Protein AF-0000000079074834 (afdb_homodimer)

Organism: NCBI:txid47770

pLDDT: mean 84.2, std 14.68, range [27.8, 98.69]

InterPro domains:
  IPR010106 Recombination-promoting nuclease RpnA [TIGR01784] (16-275)

Foldseek 3Di:
DPPPPPPQLLVVDDCLHLVLVLLLCQDVVLVQVLCCQVPVVVVFDAKHKDAQDWFDPDPPGDTDGFGMWMATPVGEIETEERDEDDDPCVVVVLVVVQVRSQCVVPDPPPRDLVPTHAYEYEYEYQADNPPPLAQKDKDFAADPVDRVDGDPNNYIYMYGHLRHDDDDGDQVVVQVSCVVVVHDGPCPPSNVSSVVSSVVVCPDPVVVVVSVVVVVVVVVVVVVVVVVVVVVVVLVVLLVQLVVCVVVVDDLVVSLVVCCVVCVVPDPSVRSSVSNVVD/DPPPPPPQLLVVDDCLHLVLVLLLCQDVVLVQVLCCQVPVVVVFDAKHKDAQDWFDPDPPGDTDGFGMWMATPVGEIETEERDEDDDPCVVVVLVVVQVRSQCVVPDPPPRDLVPTHAYEYEYEYQADNPPPLAQKDKDFAADPVDRVDGDPNNYIYMYGHLRHDDDDGDQVVVQVSCVVVVHDGPCPPSNVSSVVSSVVVCPDPVVVVVSVVVVVVVVVVVVVVVVVVVVVVVLVVLLVQLVVCVVVVDDLVRSLVVCCVVCVVPDPSVRSSVSNVVD

Nearest PDB structures (foldseek):
  6wxx-assembly2_C  TM=4.244E-01  e=1.683E-01  Treponema succinifaciens DSM 2489
  6xl1-assembly1_B  TM=3.945E-01  e=1.311E-01  Treponema succinifaciens DSM 2489
  4qlb-assembly2_B  TM=3.550E-01  e=8.615E+00  Caenorhabditis elegans
  4qlb-assembly1_A  TM=3.009E-01  e=7.603E+00  Caenorhabditis elegans
  6wxx-assembly2_C  TM=4.245E-01  e=1.689E-01  Treponema succinifaciens DSM 2489

Solvent-accessible surface area (backbone atoms only — not comparable to full-atom values): 30524 Å² total; per-residue (Å²): 135,77,82,71,80,72,76,58,55,63,75,68,52,44,71,83,32,67,67,52,35,46,60,47,54,61,37,55,64,56,42,36,52,50,47,35,52,77,42,54,90,68,68,65,67,60,64,48,70,42,62,66,39,75,45,57,85,43,90,66,31,38,72,42,71,38,49,29,41,33,37,37,82,84,56,33,35,38,36,46,36,84,44,74,70,91,57,99,39,47,50,37,41,50,51,48,51,42,48,52,62,41,41,85,55,42,48,34,67,88,52,54,57,76,69,56,47,36,34,38,31,35,37,43,24,76,42,61,92,78,73,77,42,42,34,51,38,44,25,30,40,24,18,73,80,42,76,87,43,62,63,75,52,57,54,40,42,31,40,37,16,50,66,28,80,37,84,86,75,46,66,64,51,51,33,44,28,26,48,74,71,72,42,86,58,83,60,46,75,64,47,42,52,48,51,50,45,49,54,57,45,60,71,35,67,68,41,51,51,50,43,51,51,49,46,46,48,49,49,48,48,47,47,47,46,46,48,48,45,48,48,49,50,47,52,52,50,48,50,53,51,50,53,55,40,48,74,71,66,49,50,71,69,55,51,47,51,54,45,42,72,77,37,42,90,82,38,52,71,68,52,51,49,47,50,64,67,72,94,136,78,83,70,80,70,75,56,55,60,76,68,51,43,71,83,32,67,66,52,34,46,61,46,55,61,37,56,67,55,42,43,53,50,47,36,51,77,43,54,90,68,67,68,61,66,63,48,69,42,63,64,38,75,47,57,84,44,92,66,31,39,73,41,70,39,49,28,40,33,36,35,83,85,57,34,34,37,35,46,36,83,43,75,72,91,56,98,40,49,51,36,43,51,51,50,50,42,48,52,62,41,41,84,56,45,47,35,67,88,52,53,56,77,70,57,49,35,34,36,32,36,36,44,23,78,43,63,92,80,73,75,42,41,34,50,38,44,25,31,41,23,17,72,80,43,76,85,43,61,62,74,54,56,54,39,43,32,42,37,15,50,64,29,80,37,82,87,76,44,68,64,50,50,34,44,28,26,48,74,71,71,42,87,57,83,62,46,74,65,47,42,52,49,52,50,46,49,56,58,47,61,70,34,69,67,42,50,51,50,43,51,49,47,46,48,48,48,48,48,47,47,47,47,46,48,48,48,45,48,48,49,50,48,50,52,49,50,49,53,52,50,55,54,41,49,73,71,67,50,52,72,68,56,51,49,53,54,45,43,71,76,38,41,89,79,40,51,71,67,53,49,51,46,49,65,68,71,95

Structure (mmCIF, N/CA/C/O backbone):
data_AF-0000000079074834-model_v1
#
loop_
_entity.id
_entity.type
_entity.pdbx_description
1 polymer 'Rpn family recombination-promoting nuclease/putative transposase'
#
loop_
_atom_site.group_PDB
_atom_site.id
_atom_site.type_symbol
_atom_site.label_atom_id
_atom_site.label_alt_id
_atom_site.label_comp_id
_atom_site.label_asym_id
_atom_site.label_entity_id
_atom_site.label_seq_id
_atom_site.pdbx_PDB_ins_code
_atom_site.Cartn_x
_atom_site.Cartn_y
_atom_site.Cartn_z
_atom_site.occupancy
_atom_site.B_iso_or_equiv
_atom_site.auth_seq_id
_atom_site.auth_comp_id
_atom_site.auth_asym_id
_atom_site.auth_atom_id
_atom_site.pdbx_PDB_model_num
ATOM 1 N N . MET A 1 1 ? 8.016 -54.125 -23.109 1 27.95 1 MET A N 1
ATOM 2 C CA . MET A 1 1 ? 7.34 -52.969 -23.672 1 27.95 1 MET A CA 1
ATOM 3 C C . MET A 1 1 ? 6.551 -52.219 -22.609 1 27.95 1 MET A C 1
ATOM 5 O O . MET A 1 1 ? 5.418 -52.594 -22.297 1 27.95 1 MET A O 1
ATOM 9 N N . SER A 1 2 ? 7.133 -51.844 -21.438 1 30.8 2 SER A N 1
ATOM 10 C CA . SER A 1 2 ? 6.676 -51.312 -20.141 1 30.8 2 SER A CA 1
ATOM 11 C C . SER A 1 2 ? 5.766 -50.125 -20.312 1 30.8 2 SER A C 1
ATOM 13 O O . SER A 1 2 ? 6.039 -49.25 -21.141 1 30.8 2 SER A O 1
ATOM 15 N N . LYS A 1 3 ? 4.422 -50.281 -20.25 1 36.88 3 LYS A N 1
ATOM 16 C CA . LYS A 1 3 ? 3.363 -49.281 -20.312 1 36.88 3 LYS A CA 1
ATOM 17 C C . LYS A 1 3 ? 3.793 -48 -19.625 1 36.88 3 LYS A C 1
ATOM 19 O O . LYS A 1 3 ? 3.887 -47.938 -18.391 1 36.88 3 LYS A O 1
ATOM 24 N N . GLU A 1 4 ? 4.727 -47.219 -20.109 1 35.56 4 GLU A N 1
ATOM 25 C CA . GLU A 1 4 ? 5.117 -45.875 -19.688 1 35.56 4 GLU A CA 1
ATOM 26 C C . GLU A 1 4 ? 3.896 -45.031 -19.328 1 35.56 4 GLU A C 1
ATOM 28 O O . GLU A 1 4 ? 2.941 -44.938 -20.109 1 35.56 4 GLU A O 1
ATOM 33 N N . LYS A 1 5 ? 3.428 -44.969 -18.109 1 40.28 5 LYS A N 1
ATOM 34 C CA . LYS A 1 5 ? 2.391 -44.125 -17.516 1 40.28 5 LYS A CA 1
ATOM 35 C C . LYS A 1 5 ? 2.311 -42.781 -18.203 1 40.28 5 LYS A C 1
ATOM 37 O O . LYS A 1 5 ? 3.188 -41.938 -18.016 1 40.28 5 LYS A O 1
ATOM 42 N N . GLU A 1 6 ? 1.896 -42.594 -19.453 1 40.19 6 GLU A N 1
ATOM 43 C CA . GLU A 1 6 ? 1.516 -41.344 -20.125 1 40.19 6 GLU A CA 1
ATOM 44 C C . GLU A 1 6 ? 0.847 -40.375 -19.172 1 40.19 6 GLU A C 1
ATOM 46 O O . GLU A 1 6 ? -0.148 -40.719 -18.531 1 40.19 6 GLU A O 1
ATOM 51 N N . LEU A 1 7 ? 1.511 -39.594 -18.406 1 42.72 7 LEU A N 1
ATOM 52 C CA . LEU A 1 7 ? 0.982 -38.531 -17.578 1 42.72 7 LEU A CA 1
ATOM 53 C C . LEU A 1 7 ? -0.24 -37.875 -18.219 1 42.72 7 LEU A C 1
ATOM 55 O O . LEU A 1 7 ? -0.142 -37.312 -19.312 1 42.72 7 LEU A O 1
ATOM 59 N N . ASN A 1 8 ? -1.459 -38.438 -18.109 1 49.22 8 ASN A N 1
ATOM 60 C CA . ASN A 1 8 ? -2.717 -37.875 -18.562 1 49.22 8 ASN A CA 1
ATOM 61 C C . ASN A 1 8 ? -2.805 -36.375 -18.234 1 49.22 8 ASN A C 1
ATOM 63 O O . ASN A 1 8 ? -3.016 -36 -17.078 1 49.22 8 ASN A O 1
ATOM 67 N N . VAL A 1 9 ? -2.154 -35.469 -19.062 1 51.47 9 VAL A N 1
ATOM 68 C CA . VAL A 1 9 ? -2.16 -34 -19 1 51.47 9 VAL A CA 1
ATOM 69 C C . VAL A 1 9 ? -3.529 -33.5 -18.547 1 51.47 9 VAL A C 1
ATOM 71 O O . VAL A 1 9 ? -3.625 -32.562 -17.766 1 51.47 9 VAL A O 1
ATOM 74 N N . SER A 1 10 ? -4.539 -34.219 -19.062 1 51.31 10 SER A N 1
ATOM 75 C CA . SER A 1 10 ? -5.891 -33.781 -18.734 1 51.31 10 SER A CA 1
ATOM 76 C C . SER A 1 10 ? -6.148 -33.875 -17.234 1 51.31 10 SER A C 1
ATOM 78 O O . SER A 1 10 ? -6.809 -33.031 -16.641 1 51.31 10 SER A O 1
ATOM 80 N N . GLU A 1 11 ? -5.664 -34.969 -16.734 1 54.09 11 GLU A N 1
ATOM 81 C CA . GLU A 1 11 ? -5.844 -35.188 -15.297 1 54.09 11 GLU A CA 1
ATOM 82 C C . GLU A 1 11 ? -4.98 -34.188 -14.5 1 54.09 11 GLU A C 1
ATOM 84 O O . GLU A 1 11 ? -5.324 -33.844 -13.375 1 54.09 11 GLU A O 1
ATOM 89 N N . ALA A 1 12 ? -3.943 -33.75 -15.172 1 57.88 12 ALA A N 1
ATOM 90 C CA . ALA A 1 12 ? -3.008 -32.875 -14.477 1 57.88 12 ALA A CA 1
ATOM 91 C C . ALA A 1 12 ? -3.51 -31.438 -14.469 1 57.88 12 ALA A C 1
ATOM 93 O O . ALA A 1 12 ? -3.197 -30.672 -13.555 1 57.88 12 ALA A O 1
ATOM 94 N N . LEU A 1 13 ? -4.402 -31.312 -15.375 1 71.69 13 LEU A N 1
ATOM 95 C CA . LEU A 1 13 ? -4.926 -29.953 -15.445 1 71.69 13 LEU A CA 1
ATOM 96 C C . LEU A 1 13 ? -6.168 -29.797 -14.57 1 71.69 13 LEU A C 1
ATOM 98 O O . LEU A 1 13 ? -7.168 -30.5 -14.781 1 71.69 13 LEU A O 1
ATOM 102 N N . GLY A 1 14 ? -6.039 -29.188 -13.477 1 85.75 14 GLY A N 1
ATOM 103 C CA . GLY A 1 14 ? -7.109 -28.969 -12.516 1 85.75 14 GLY A CA 1
ATOM 104 C C . GLY A 1 14 ? -7.41 -27.5 -12.289 1 85.75 14 GLY A C 1
ATOM 105 O O . GLY A 1 14 ? -7.391 -26.703 -13.227 1 85.75 14 GLY A O 1
ATOM 106 N N . PHE A 1 15 ? -7.824 -27.234 -11.117 1 91.62 15 PHE A N 1
ATOM 107 C CA . PHE A 1 15 ? -8.266 -25.906 -10.711 1 91.62 15 PHE A CA 1
ATOM 108 C C . PHE A 1 15 ? -7.16 -24.875 -10.93 1 91.62 15 PHE A C 1
ATOM 110 O O . PHE A 1 15 ? -7.441 -23.688 -11.164 1 91.62 15 PHE A O 1
ATOM 117 N N . THR A 1 16 ? -5.891 -25.312 -10.938 1 90 16 THR A N 1
ATOM 118 C CA . THR A 1 16 ? -4.758 -24.391 -11.008 1 90 16 THR A CA 1
ATOM 119 C C . THR A 1 16 ? -4.461 -24 -12.461 1 90 16 THR A C 1
ATOM 121 O O . THR A 1 16 ? -3.639 -23.125 -12.719 1 90 16 THR A O 1
ATOM 124 N N . ASP A 1 17 ? -5.051 -24.75 -13.383 1 86.25 17 ASP A N 1
ATOM 125 C CA . ASP A 1 17 ? -4.93 -24.375 -14.789 1 86.25 17 ASP A CA 1
ATOM 126 C C . ASP A 1 17 ? -5.578 -23.016 -15.055 1 86.25 17 ASP A C 1
ATOM 128 O O . ASP A 1 17 ? -6.672 -22.734 -14.562 1 86.25 17 ASP A O 1
ATOM 132 N N . ASP A 1 18 ? -4.949 -22.234 -15.789 1 83.62 18 ASP A N 1
ATOM 133 C CA . ASP A 1 18 ? -5.371 -20.859 -16.016 1 83.62 18 ASP A CA 1
ATOM 134 C C . ASP A 1 18 ? -6.77 -20.797 -16.641 1 83.62 18 ASP A C 1
ATOM 136 O O . ASP A 1 18 ? -7.629 -20.047 -16.172 1 83.62 18 ASP A O 1
ATOM 140 N N . LEU A 1 19 ? -6.922 -21.562 -17.672 1 85.69 19 LEU A N 1
ATOM 141 C CA . LEU A 1 19 ? -8.211 -21.547 -18.359 1 85.69 19 LEU A CA 1
ATOM 142 C C . LEU A 1 19 ? -9.312 -22.094 -17.453 1 85.69 19 LEU A C 1
ATOM 144 O O . LEU A 1 19 ? -10.406 -21.516 -17.391 1 85.69 19 LEU A O 1
ATOM 148 N N . MET A 1 20 ? -9.055 -23.219 -16.859 1 91.25 20 MET A N 1
ATOM 149 C CA . MET A 1 20 ? -10.023 -23.797 -15.922 1 91.25 20 MET A CA 1
ATOM 150 C C . MET A 1 20 ? -10.391 -22.797 -14.828 1 91.25 20 MET A C 1
ATOM 152 O O . MET A 1 20 ? -11.57 -22.578 -14.539 1 91.25 20 MET A O 1
ATOM 156 N N . PHE A 1 21 ? -9.375 -22.172 -14.242 1 93.62 21 PHE A N 1
ATOM 157 C CA . PHE A 1 21 ? -9.586 -21.203 -13.18 1 93.62 21 PHE A CA 1
ATOM 158 C C . PHE A 1 21 ? -10.484 -20.062 -13.656 1 93.62 21 PHE A C 1
ATOM 160 O O . PHE A 1 21 ? -11.414 -19.656 -12.953 1 93.62 21 PHE A O 1
ATOM 167 N N . GLN A 1 22 ? -10.211 -19.578 -14.773 1 88.88 22 GLN A N 1
ATOM 168 C CA . GLN A 1 22 ? -10.992 -18.484 -15.352 1 88.88 22 GLN A CA 1
ATOM 169 C C . GLN A 1 22 ? -12.461 -18.875 -15.492 1 88.88 22 GLN A C 1
ATOM 171 O O . GLN A 1 22 ? -13.352 -18.109 -15.133 1 88.88 22 GLN A O 1
ATOM 176 N N . ILE A 1 23 ? -12.664 -20.047 -16.047 1 91.44 23 ILE A N 1
ATOM 177 C CA . ILE A 1 23 ? -14.023 -20.5 -16.312 1 91.44 23 ILE A CA 1
ATOM 178 C C . ILE A 1 23 ? -14.781 -20.672 -15 1 91.44 23 ILE A C 1
ATOM 180 O O . ILE A 1 23 ? -15.93 -20.25 -14.875 1 91.44 23 ILE A O 1
ATOM 184 N N . VAL A 1 24 ? -14.148 -21.219 -14.055 1 95.88 24 VAL A N 1
ATOM 185 C CA . VAL A 1 24 ? -14.758 -21.469 -12.758 1 95.88 24 VAL A CA 1
ATOM 186 C C . VAL A 1 24 ? -15.102 -20.141 -12.078 1 95.88 24 VAL A C 1
ATOM 188 O O . VAL A 1 24 ? -16.203 -19.953 -11.562 1 95.88 24 VAL A O 1
ATOM 191 N N . MET A 1 25 ? -14.18 -19.172 -12.172 1 96.31 25 MET A N 1
ATOM 192 C CA . MET A 1 25 ? -14.32 -17.922 -11.438 1 96.31 25 MET A CA 1
ATOM 193 C C . MET A 1 25 ? -15.242 -16.953 -12.172 1 96.31 25 MET A C 1
ATOM 195 O O . MET A 1 25 ? -15.547 -15.875 -11.664 1 96.31 25 MET A O 1
ATOM 199 N N . ARG A 1 26 ? -15.68 -17.344 -13.289 1 93.56 26 ARG A N 1
ATOM 200 C CA . ARG A 1 26 ? -16.688 -16.547 -13.984 1 93.56 26 ARG A CA 1
ATOM 201 C C . ARG A 1 26 ? -18.047 -16.641 -13.281 1 93.56 26 ARG A C 1
ATOM 203 O O . ARG A 1 26 ? -18.891 -15.781 -13.445 1 93.56 26 ARG A O 1
ATOM 210 N N . ASP A 1 27 ? -18.219 -17.719 -12.586 1 95.5 27 ASP A N 1
ATOM 211 C CA . ASP A 1 27 ? -19.453 -17.906 -11.82 1 95.5 27 ASP A CA 1
ATOM 212 C C . ASP A 1 27 ? -19.5 -16.969 -10.609 1 95.5 27 ASP A C 1
ATOM 214 O O . ASP A 1 27 ? -18.75 -17.172 -9.648 1 95.5 27 ASP A O 1
ATOM 218 N N . PRO A 1 28 ? -20.438 -16.016 -10.617 1 96.56 28 PRO A N 1
ATOM 219 C CA . PRO A 1 28 ? -20.469 -15.047 -9.523 1 96.56 28 PRO A CA 1
ATOM 220 C C . PRO A 1 28 ? -20.766 -15.695 -8.172 1 96.56 28 PRO A C 1
ATOM 222 O O . PRO A 1 28 ? -20.297 -15.219 -7.137 1 96.56 28 PRO A O 1
ATOM 225 N N . GLU A 1 29 ? -21.5 -16.734 -8.234 1 96.94 29 GLU A N 1
ATOM 226 C CA . GLU A 1 29 ? -21.812 -17.391 -6.973 1 96.94 29 GLU A CA 1
ATOM 227 C C . GLU A 1 29 ? -20.578 -18.062 -6.379 1 96.94 29 GLU A C 1
ATOM 229 O O . GLU A 1 29 ? -20.359 -18.016 -5.164 1 96.94 29 GLU A O 1
ATOM 234 N N . ILE A 1 30 ? -19.75 -18.688 -7.195 1 97.56 30 ILE A N 1
ATOM 235 C CA . ILE A 1 30 ? -18.5 -19.266 -6.734 1 97.56 30 ILE A CA 1
ATOM 236 C C . ILE A 1 30 ? -17.594 -18.172 -6.172 1 97.56 30 ILE A C 1
ATOM 238 O O . ILE A 1 30 ? -17.031 -18.328 -5.086 1 97.56 30 ILE A O 1
ATOM 242 N N . CYS A 1 31 ? -17.516 -17.047 -6.867 1 97.75 31 CYS A N 1
ATOM 243 C CA . CYS A 1 31 ? -16.688 -15.938 -6.426 1 97.75 31 CYS A CA 1
ATOM 244 C C . CYS A 1 31 ? -17.156 -15.398 -5.082 1 97.75 31 CYS A C 1
ATOM 246 O O . CYS A 1 31 ? -16.344 -15.164 -4.184 1 97.75 31 CYS A O 1
ATOM 248 N N . ARG A 1 32 ? -18.438 -15.211 -5.012 1 97.94 32 ARG A N 1
ATOM 249 C CA . ARG A 1 32 ? -19 -14.688 -3.781 1 97.94 32 ARG A CA 1
ATOM 250 C C . ARG A 1 32 ? -18.719 -15.617 -2.604 1 97.94 32 ARG A C 1
ATOM 252 O O . ARG A 1 32 ? -18.312 -15.156 -1.535 1 97.94 32 ARG A O 1
ATOM 259 N N . MET A 1 33 ? -18.984 -16.922 -2.797 1 97.44 33 MET A N 1
ATOM 260 C CA . MET A 1 33 ? -18.719 -17.891 -1.74 1 97.44 33 MET A CA 1
ATOM 261 C C . MET A 1 33 ? -17.25 -17.906 -1.348 1 97.44 33 MET A C 1
ATOM 263 O O . MET A 1 33 ? -16.922 -17.906 -0.16 1 97.44 33 MET A O 1
ATOM 267 N N . PHE A 1 34 ? -16.391 -17.875 -2.344 1 98.44 34 PHE A N 1
ATOM 268 C CA . PHE A 1 34 ? -14.945 -17.859 -2.105 1 98.44 34 PHE A CA 1
ATOM 269 C C . PHE A 1 34 ? -14.547 -16.641 -1.3 1 98.44 34 PHE A C 1
ATOM 271 O O . PHE A 1 34 ? -13.859 -16.75 -0.282 1 98.44 34 PHE A O 1
ATOM 278 N N . LEU A 1 35 ? -14.961 -15.445 -1.706 1 98.5 35 LEU A N 1
ATOM 279 C CA . LEU A 1 35 ? -14.617 -14.195 -1.044 1 98.5 35 LEU A CA 1
ATOM 280 C C . LEU A 1 35 ? -15.102 -14.188 0.402 1 98.5 35 LEU A C 1
ATOM 282 O O . LEU A 1 35 ? -14.406 -13.711 1.296 1 98.5 35 LEU A O 1
ATOM 286 N N . ASN A 1 36 ? -16.297 -14.742 0.636 1 97.94 36 ASN A N 1
ATOM 287 C CA . ASN A 1 36 ? -16.844 -14.766 1.988 1 97.94 36 ASN A CA 1
ATOM 288 C C . ASN A 1 36 ? -16.078 -15.742 2.885 1 97.94 36 ASN A C 1
ATOM 290 O O . ASN A 1 36 ? -16.094 -15.609 4.109 1 97.94 36 ASN A O 1
ATOM 294 N N . GLU A 1 37 ? -15.43 -16.766 2.289 1 97.88 37 GLU A N 1
ATOM 295 C CA . GLU A 1 37 ? -14.547 -17.625 3.066 1 97.88 37 GLU A CA 1
ATOM 296 C C . GLU A 1 37 ? -13.25 -16.906 3.434 1 97.88 37 GLU A C 1
ATOM 298 O O . GLU A 1 37 ? -12.719 -17.109 4.531 1 97.88 37 GLU A O 1
ATOM 303 N N . VAL A 1 38 ? -12.742 -16.094 2.529 1 98.25 38 VAL A N 1
ATOM 304 C CA . VAL A 1 38 ? -11.461 -15.422 2.705 1 98.25 38 VAL A CA 1
ATOM 305 C C . VAL A 1 38 ? -11.641 -14.203 3.604 1 98.25 38 VAL A C 1
ATOM 307 O O . VAL A 1 38 ? -10.789 -13.922 4.457 1 98.25 38 VAL A O 1
ATOM 310 N N . LEU A 1 39 ? -12.742 -13.484 3.383 1 97.88 39 LEU A N 1
ATOM 311 C CA . LEU A 1 39 ? -13.023 -12.242 4.094 1 97.88 39 LEU A CA 1
ATOM 312 C C . LEU A 1 39 ? -14.422 -12.266 4.695 1 97.88 39 LEU A C 1
ATOM 314 O O . LEU A 1 39 ? -15.281 -11.461 4.328 1 97.88 39 LEU A O 1
ATOM 318 N N . PRO A 1 40 ? -14.648 -13.07 5.676 1 96.62 40 PRO A N 1
ATOM 319 C CA . PRO A 1 40 ? -15.992 -13.266 6.223 1 96.62 40 PRO A CA 1
ATOM 320 C C . PRO A 1 40 ? -16.547 -12 6.875 1 96.62 40 PRO A C 1
ATOM 322 O O . PRO A 1 40 ? -17.766 -11.805 6.902 1 96.62 40 PRO A O 1
ATOM 325 N N . HIS A 1 41 ? -15.734 -11.125 7.395 1 94.56 41 HIS A N 1
ATOM 326 C CA . HIS A 1 41 ? -16.172 -9.945 8.141 1 94.56 41 HIS A CA 1
ATOM 327 C C . HIS A 1 41 ? -16.797 -8.906 7.211 1 94.56 41 HIS A C 1
ATOM 329 O O . HIS A 1 41 ? -17.469 -7.984 7.672 1 94.56 41 HIS A O 1
ATOM 335 N N . LEU A 1 42 ? -16.609 -9.039 5.91 1 95 42 LEU A N 1
ATOM 336 C CA . LEU A 1 42 ? -17.094 -8.023 4.977 1 95 42 LEU A CA 1
ATOM 337 C C . LEU A 1 42 ? -18.531 -8.312 4.562 1 95 42 LEU A C 1
ATOM 339 O O . LEU A 1 42 ? -19.203 -7.445 4 1 95 42 LEU A O 1
ATOM 343 N N . ASP A 1 43 ? -19.016 -9.484 4.805 1 94.88 43 ASP A N 1
ATOM 344 C CA . ASP A 1 43 ? -20.391 -9.867 4.461 1 94.88 43 ASP A CA 1
ATOM 345 C C . ASP A 1 43 ? -20.703 -9.5 3.014 1 94.88 43 ASP A C 1
ATOM 347 O O . ASP A 1 43 ? -21.672 -8.773 2.752 1 94.88 43 ASP A O 1
ATOM 351 N N . ILE A 1 44 ? -19.953 -10.094 2.09 1 96.19 44 ILE A N 1
ATOM 352 C CA . ILE A 1 44 ? -20.031 -9.758 0.671 1 96.19 44 ILE A CA 1
ATOM 353 C C . ILE A 1 44 ? -21.281 -10.367 0.055 1 96.19 44 ILE A C 1
ATOM 355 O O . ILE A 1 44 ? -21.5 -11.578 0.156 1 96.19 44 ILE A O 1
ATOM 359 N N . GLN A 1 45 ? -22.062 -9.641 -0.6 1 92.69 45 GLN A N 1
ATOM 360 C CA . GLN A 1 45 ? -23.312 -10.117 -1.19 1 92.69 45 GLN A CA 1
ATOM 361 C C . GLN A 1 45 ? -23.281 -10 -2.711 1 92.69 45 GLN A C 1
ATOM 363 O O . GLN A 1 45 ? -22.453 -10.633 -3.373 1 92.69 45 GLN A O 1
ATOM 368 N N . ASP A 1 46 ? -23.922 -8.914 -3.281 1 93.06 46 ASP A N 1
ATOM 369 C CA . ASP A 1 46 ? -24.031 -8.711 -4.723 1 93.06 46 ASP A CA 1
ATOM 370 C C . ASP A 1 46 ? -22.688 -8.273 -5.32 1 93.06 46 ASP A C 1
ATOM 372 O O . ASP A 1 46 ? -22.062 -7.336 -4.832 1 93.06 46 ASP A O 1
ATOM 376 N N . ILE A 1 47 ? -22.281 -9.156 -6.332 1 96.75 47 ILE A N 1
ATOM 377 C CA . ILE A 1 47 ? -20.984 -8.836 -6.926 1 96.75 47 ILE A CA 1
ATOM 378 C C . ILE A 1 47 ? -21.094 -8.867 -8.453 1 96.75 47 ILE A C 1
ATOM 380 O O . ILE A 1 47 ? -22.016 -9.484 -9 1 96.75 47 ILE A O 1
ATOM 384 N N . THR A 1 48 ? -20.281 -8.133 -9.117 1 95.75 48 THR A N 1
ATOM 385 C CA . THR A 1 48 ? -20 -8.266 -10.547 1 95.75 48 THR A CA 1
ATOM 386 C C . THR A 1 48 ? -18.594 -8.82 -10.766 1 95.75 48 THR A C 1
ATOM 388 O O . THR A 1 48 ? -17.656 -8.453 -10.055 1 95.75 48 THR A O 1
ATOM 391 N N . VAL A 1 49 ? -18.5 -9.719 -11.773 1 95.75 49 VAL A N 1
ATOM 392 C CA . VAL A 1 49 ? -17.25 -10.414 -11.992 1 95.75 49 VAL A CA 1
ATOM 393 C C . VAL A 1 49 ? -16.781 -10.188 -13.43 1 95.75 49 VAL A C 1
ATOM 395 O O . VAL A 1 49 ? -17.562 -10.32 -14.375 1 95.75 49 VAL A O 1
ATOM 398 N N . ARG A 1 50 ? -15.57 -9.805 -13.531 1 91.31 50 ARG A N 1
ATOM 399 C CA . ARG A 1 50 ? -14.898 -9.719 -14.82 1 91.31 50 ARG A CA 1
ATOM 400 C C . ARG A 1 50 ? -13.602 -10.516 -14.812 1 91.31 50 ARG A C 1
ATOM 402 O O . ARG A 1 50 ? -12.797 -10.391 -13.883 1 91.31 50 ARG A O 1
ATOM 409 N N . THR A 1 51 ? -13.383 -11.352 -15.805 1 86.69 51 THR A N 1
ATOM 410 C CA . THR A 1 51 ? -12.156 -12.141 -15.883 1 86.69 51 THR A CA 1
ATOM 411 C C . THR A 1 51 ? -11.227 -11.594 -16.969 1 86.69 51 THR A C 1
ATOM 413 O O . THR A 1 51 ? -11.68 -10.922 -17.891 1 86.69 51 THR A O 1
ATOM 416 N N . GLN A 1 52 ? -9.961 -11.828 -16.75 1 82.69 52 GLN A N 1
ATOM 417 C CA . GLN A 1 52 ? -8.922 -11.398 -17.672 1 82.69 52 GLN A CA 1
ATOM 418 C C . GLN A 1 52 ? -9.055 -9.914 -18.016 1 82.69 52 GLN A C 1
ATOM 420 O O . GLN A 1 52 ? -9.07 -9.539 -19.188 1 82.69 52 GLN A O 1
ATOM 425 N N . GLU A 1 53 ? -9.219 -9.211 -16.984 1 79.69 53 GLU A N 1
ATOM 426 C CA . GLU A 1 53 ? -9.43 -7.773 -17.156 1 79.69 53 GLU A CA 1
ATOM 427 C C . GLU A 1 53 ? -8.102 -7.043 -17.359 1 79.69 53 GLU A C 1
ATOM 429 O O . GLU A 1 53 ? -7.176 -7.203 -16.562 1 79.69 53 GLU A O 1
ATOM 434 N N . ARG A 1 54 ? -8.117 -6.309 -18.391 1 75 54 ARG A N 1
ATOM 435 C CA . ARG A 1 54 ? -6.949 -5.473 -18.656 1 75 54 ARG A CA 1
ATOM 436 C C . ARG A 1 54 ? -7.062 -4.125 -17.969 1 75 54 ARG A C 1
ATOM 438 O O . ARG A 1 54 ? -8.047 -3.404 -18.156 1 75 54 ARG A O 1
ATOM 445 N N . ILE A 1 55 ? -6.047 -3.811 -17.172 1 76 55 ILE A N 1
ATOM 446 C CA . ILE A 1 55 ? -6.082 -2.543 -16.438 1 76 55 ILE A CA 1
ATOM 447 C C . ILE A 1 55 ? -4.77 -1.792 -16.656 1 76 55 ILE A C 1
ATOM 449 O O . ILE A 1 55 ? -3.695 -2.395 -16.641 1 76 55 ILE A O 1
ATOM 453 N N . ALA A 1 56 ? -4.895 -0.534 -16.953 1 69.81 56 ALA A N 1
ATOM 454 C CA . ALA A 1 56 ? -3.766 0.379 -17.109 1 69.81 56 ALA A CA 1
ATOM 455 C C . ALA A 1 56 ? -4.148 1.8 -16.703 1 69.81 56 ALA A C 1
ATOM 457 O O . ALA A 1 56 ? -5.32 2.18 -16.781 1 69.81 56 ALA A O 1
ATOM 458 N N . PHE A 1 57 ? -3.115 2.494 -16.219 1 67.31 57 PHE A N 1
ATOM 459 C CA . PHE A 1 57 ? -3.4 3.879 -15.859 1 67.31 57 PHE A CA 1
ATOM 460 C C . PHE A 1 57 ? -3.52 4.746 -17.109 1 67.31 57 PHE A C 1
ATOM 462 O O . PHE A 1 57 ? -4.395 5.609 -17.188 1 67.31 57 PHE A O 1
ATOM 469 N N . ASN A 1 58 ? -2.57 4.52 -17.922 1 66.88 58 ASN A N 1
ATOM 470 C CA . ASN A 1 58 ? -2.574 5.223 -19.203 1 66.88 58 ASN A CA 1
ATOM 471 C C . ASN A 1 58 ? -2.02 4.348 -20.328 1 66.88 58 ASN A C 1
ATOM 473 O O . ASN A 1 58 ? -1.673 3.188 -20.109 1 66.88 58 ASN A O 1
ATOM 477 N N . GLN A 1 59 ? -2.125 4.816 -21.406 1 66.5 59 GLN A N 1
ATOM 478 C CA . GLN A 1 59 ? -1.77 4.066 -22.609 1 66.5 59 GLN A CA 1
ATOM 479 C C . GLN A 1 59 ? -0.303 3.646 -22.594 1 66.5 59 GLN A C 1
ATOM 481 O O . GLN A 1 59 ? 0.067 2.627 -23.172 1 66.5 59 GLN A O 1
ATOM 486 N N . GLU A 1 60 ? 0.482 4.445 -21.875 1 66.56 60 GLU A N 1
ATOM 487 C CA . GLU A 1 60 ? 1.918 4.18 -21.891 1 66.56 60 GLU A CA 1
ATOM 488 C C . GLU A 1 60 ? 2.307 3.215 -20.766 1 66.56 60 GLU A C 1
ATOM 490 O O . GLU A 1 60 ? 3.412 2.67 -20.766 1 66.56 60 GLU A O 1
ATOM 495 N N . ASP A 1 61 ? 1.328 2.924 -20.016 1 71.12 61 ASP A N 1
ATOM 496 C CA . ASP A 1 61 ? 1.609 2.131 -18.828 1 71.12 61 ASP A CA 1
ATOM 497 C C . ASP A 1 61 ? 1.551 0.636 -19.125 1 71.12 61 ASP A C 1
ATOM 499 O O . ASP A 1 61 ? 0.853 0.215 -20.062 1 71.12 61 ASP A O 1
ATOM 503 N N . LYS A 1 62 ? 2.248 -0.074 -18.344 1 71.06 62 LYS A N 1
ATOM 504 C CA . LYS A 1 62 ? 2.15 -1.53 -18.391 1 71.06 62 LYS A CA 1
ATOM 505 C C . LYS A 1 62 ? 0.718 -1.995 -18.141 1 71.06 62 LYS A C 1
ATOM 507 O O . LYS A 1 62 ? 0.076 -1.562 -17.188 1 71.06 62 LYS A O 1
ATOM 512 N N . VAL A 1 63 ? 0.303 -2.758 -19.141 1 70.38 63 VAL A N 1
ATOM 513 C CA . VAL A 1 63 ? -1.026 -3.346 -19 1 70.38 63 VAL A CA 1
ATOM 514 C C . VAL A 1 63 ? -0.953 -4.59 -18.125 1 70.38 63 VAL A C 1
ATOM 516 O O . VAL A 1 63 ? -0.096 -5.453 -18.328 1 70.38 63 VAL A O 1
ATOM 519 N N . SER A 1 64 ? -1.709 -4.543 -17.062 1 77.06 64 SER A N 1
ATOM 520 C CA . SER A 1 64 ? -1.84 -5.73 -16.219 1 77.06 64 SER A CA 1
ATOM 521 C C . SER A 1 64 ? -3.129 -6.488 -16.531 1 77.06 64 SER A C 1
ATOM 523 O O . SER A 1 64 ? -4.18 -5.875 -16.734 1 77.06 64 SER A O 1
ATOM 525 N N . ILE A 1 65 ? -2.977 -7.758 -16.719 1 77.88 65 ILE A N 1
ATOM 526 C CA . ILE A 1 65 ? -4.156 -8.594 -16.922 1 77.88 65 ILE A CA 1
ATOM 527 C C . ILE A 1 65 ? -4.492 -9.328 -15.633 1 77.88 65 ILE A C 1
ATOM 529 O O . ILE A 1 65 ? -3.785 -10.258 -15.234 1 77.88 65 ILE A O 1
ATOM 533 N N . LEU A 1 66 ? -5.523 -8.852 -15.055 1 85.38 66 LEU A N 1
ATOM 534 C CA . LEU A 1 66 ? -5.965 -9.469 -13.812 1 85.38 66 LEU A CA 1
ATOM 535 C C . LEU A 1 66 ? -6.777 -10.727 -14.086 1 85.38 66 LEU A C 1
ATOM 537 O O . LEU A 1 66 ? -7.609 -10.75 -15 1 85.38 66 LEU A O 1
ATOM 541 N N . ASP A 1 67 ? -6.555 -11.711 -13.328 1 88.06 67 ASP A N 1
ATOM 542 C CA . ASP A 1 67 ? -7.293 -12.953 -13.516 1 88.06 67 ASP A CA 1
ATOM 543 C C . ASP A 1 67 ? -8.789 -12.75 -13.266 1 88.06 67 ASP A C 1
ATOM 545 O O . ASP A 1 67 ? -9.617 -13.102 -14.102 1 88.06 67 ASP A O 1
ATOM 549 N N . VAL A 1 68 ? -9.086 -12.219 -12.188 1 93.31 68 VAL A N 1
ATOM 550 C CA . VAL A 1 68 ? -10.484 -12.008 -11.812 1 93.31 68 VAL A CA 1
ATOM 551 C C . VAL A 1 68 ? -10.633 -10.672 -11.094 1 93.31 68 VAL A C 1
ATOM 553 O O . VAL A 1 68 ? -9.984 -10.438 -10.07 1 93.31 68 VAL A O 1
ATOM 556 N N . LEU A 1 69 ? -11.406 -9.797 -11.578 1 93.81 69 LEU A N 1
ATOM 557 C CA . LEU A 1 69 ? -11.773 -8.531 -10.945 1 93.81 69 LEU A CA 1
ATOM 558 C C . LEU A 1 69 ? -13.227 -8.555 -10.492 1 93.81 69 LEU A C 1
ATOM 560 O O . LEU A 1 69 ? -14.125 -8.828 -11.289 1 93.81 69 LEU A O 1
ATOM 564 N N . ILE A 1 70 ? -13.43 -8.305 -9.266 1 95.81 70 ILE A N 1
ATOM 565 C CA . ILE A 1 70 ? -14.758 -8.383 -8.672 1 95.81 70 ILE A CA 1
ATOM 566 C C . ILE A 1 70 ? -15.094 -7.055 -7.996 1 95.81 70 ILE A C 1
ATOM 568 O O . ILE A 1 70 ? -14.242 -6.453 -7.336 1 95.81 70 ILE A O 1
ATOM 572 N N . THR A 1 71 ? -16.281 -6.59 -8.117 1 94.19 71 THR A N 1
ATOM 573 C CA . THR A 1 71 ? -16.812 -5.418 -7.422 1 94.19 71 THR A CA 1
ATOM 574 C C . THR A 1 71 ? -18.109 -5.762 -6.695 1 94.19 71 THR A C 1
ATOM 576 O O . THR A 1 71 ? -18.969 -6.445 -7.246 1 94.19 71 THR A O 1
ATOM 579 N N . ASP A 1 72 ? -18.172 -5.355 -5.512 1 95.31 72 ASP A N 1
ATOM 580 C CA . ASP A 1 72 ? -19.406 -5.66 -4.785 1 95.31 72 ASP A CA 1
ATOM 581 C C . ASP A 1 72 ? -20.328 -4.449 -4.734 1 95.31 72 ASP A C 1
ATOM 583 O O . ASP A 1 72 ? -20.031 -3.404 -5.316 1 95.31 72 ASP A O 1
ATOM 587 N N . SER A 1 73 ? -21.469 -4.543 -4.078 1 92.5 73 SER A N 1
ATOM 588 C CA . SER A 1 73 ? -22.516 -3.537 -4.082 1 92.5 73 SER A CA 1
ATOM 589 C C . SER A 1 73 ? -22.109 -2.295 -3.303 1 92.5 73 SER A C 1
ATOM 591 O O . SER A 1 73 ? -22.703 -1.229 -3.453 1 92.5 73 SER A O 1
ATOM 593 N N . ARG A 1 74 ? -21.078 -2.373 -2.518 1 90.88 74 ARG A N 1
ATOM 594 C CA . ARG A 1 74 ? -20.594 -1.235 -1.741 1 90.88 74 ARG A CA 1
ATOM 595 C C . ARG A 1 74 ? -19.438 -0.54 -2.449 1 90.88 74 ARG A C 1
ATOM 597 O O . ARG A 1 74 ? -18.828 0.38 -1.897 1 90.88 74 ARG A O 1
ATOM 604 N N . GLY A 1 75 ? -19.094 -1.063 -3.553 1 90.06 75 GLY A N 1
ATOM 605 C CA . GLY A 1 75 ? -18.031 -0.444 -4.344 1 90.06 75 GLY A CA 1
ATOM 606 C C . GLY A 1 75 ? -16.656 -0.991 -4.031 1 90.06 75 GLY A C 1
ATOM 607 O O . GLY A 1 75 ? -15.656 -0.549 -4.613 1 90.06 75 GLY A O 1
ATOM 608 N N . ARG A 1 76 ? -16.578 -2.002 -3.092 1 93.25 76 ARG A N 1
ATOM 609 C CA . ARG A 1 76 ? -15.297 -2.633 -2.797 1 93.25 76 ARG A CA 1
ATOM 610 C C . ARG A 1 76 ? -14.812 -3.469 -3.979 1 93.25 76 ARG A C 1
ATOM 612 O O . ARG A 1 76 ? -15.609 -4.129 -4.645 1 93.25 76 ARG A O 1
ATOM 619 N N . ARG A 1 77 ? -13.523 -3.475 -4.176 1 94 77 ARG A N 1
ATOM 620 C CA . ARG A 1 77 ? -12.938 -4.188 -5.309 1 94 77 ARG A CA 1
ATOM 621 C C . ARG A 1 77 ? -12.039 -5.324 -4.832 1 94 77 ARG A C 1
ATOM 623 O O . ARG A 1 77 ? -11.328 -5.184 -3.84 1 94 77 ARG A O 1
ATOM 630 N N . TYR A 1 78 ? -12.133 -6.445 -5.559 1 96.44 78 TYR A N 1
ATOM 631 C CA . TYR A 1 78 ? -11.336 -7.629 -5.254 1 96.44 78 TYR A CA 1
ATOM 632 C C . TYR A 1 78 ? -10.648 -8.164 -6.504 1 96.44 78 TYR A C 1
ATOM 634 O O . TYR A 1 78 ? -11.242 -8.188 -7.586 1 96.44 78 TYR A O 1
ATOM 642 N N . ASN A 1 79 ? -9.438 -8.484 -6.418 1 96.44 79 ASN A N 1
ATOM 643 C CA . ASN A 1 79 ? -8.695 -9.219 -7.438 1 96.44 79 ASN A CA 1
ATOM 644 C C . ASN A 1 79 ? -8.258 -10.594 -6.926 1 96.44 79 ASN A C 1
ATOM 646 O O . ASN A 1 79 ? -7.68 -10.695 -5.844 1 96.44 79 ASN A O 1
ATOM 650 N N . VAL A 1 80 ? -8.578 -11.609 -7.621 1 97.38 80 VAL A N 1
ATOM 651 C CA . VAL A 1 80 ? -8.156 -12.961 -7.266 1 97.38 80 VAL A CA 1
ATOM 652 C C . VAL A 1 80 ? -7.215 -13.508 -8.336 1 97.38 80 VAL A C 1
ATOM 654 O O . VAL A 1 80 ? -7.562 -13.539 -9.516 1 97.38 80 VAL A O 1
ATOM 657 N N . GLU A 1 81 ? -6.051 -13.906 -7.941 1 94.5 81 GLU A N 1
ATOM 658 C CA . GLU A 1 81 ? -5.012 -14.398 -8.844 1 94.5 81 GLU A CA 1
ATOM 659 C C . GLU A 1 81 ? -4.594 -15.82 -8.477 1 94.5 81 GLU A C 1
ATOM 661 O O . GLU A 1 81 ? -4.383 -16.125 -7.305 1 94.5 81 GLU A O 1
ATOM 666 N N . MET A 1 82 ? -4.598 -16.688 -9.414 1 93 82 MET A N 1
ATOM 667 C CA . MET A 1 82 ? -3.996 -18.016 -9.266 1 93 82 MET A CA 1
ATOM 668 C C . MET A 1 82 ? -2.561 -18.016 -9.781 1 93 82 MET A C 1
ATOM 670 O O . MET A 1 82 ? -2.318 -17.734 -10.961 1 93 82 MET A O 1
ATOM 674 N N . GLN A 1 83 ? -1.658 -18.234 -8.883 1 90.94 83 GLN A N 1
ATOM 675 C CA . GLN A 1 83 ? -0.25 -18.25 -9.258 1 90.94 83 GLN A CA 1
ATOM 676 C C . GLN A 1 83 ? 0.398 -19.578 -8.875 1 90.94 83 GLN A C 1
ATOM 678 O O . GLN A 1 83 ? 0.622 -19.859 -7.695 1 90.94 83 GLN A O 1
ATOM 683 N N . VAL A 1 84 ? 0.763 -20.297 -9.836 1 87.38 84 VAL A N 1
ATOM 684 C CA . VAL A 1 84 ? 1.271 -21.641 -9.602 1 87.38 84 VAL A CA 1
ATOM 685 C C . VAL A 1 84 ? 2.783 -21.594 -9.391 1 87.38 84 VAL A C 1
ATOM 687 O O . VAL A 1 84 ? 3.307 -22.219 -8.461 1 87.38 84 VAL A O 1
ATOM 690 N N . ALA A 1 85 ? 3.459 -20.781 -10.266 1 78.75 85 ALA A N 1
ATOM 691 C CA . ALA A 1 85 ? 4.914 -20.719 -10.172 1 78.75 85 ALA A CA 1
ATOM 692 C C . ALA A 1 85 ? 5.359 -19.578 -9.258 1 78.75 85 ALA A C 1
ATOM 694 O O . ALA A 1 85 ? 4.766 -18.5 -9.273 1 78.75 85 ALA A O 1
ATOM 695 N N . HIS A 1 86 ? 6.41 -19.891 -8.555 1 80.75 86 HIS A N 1
ATOM 696 C CA . HIS A 1 86 ? 7.023 -18.828 -7.754 1 80.75 86 HIS A CA 1
ATOM 697 C C . HIS A 1 86 ? 7.73 -17.812 -8.633 1 80.75 86 HIS A C 1
ATOM 699 O O . HIS A 1 86 ? 8.555 -18.172 -9.477 1 80.75 86 HIS A O 1
ATOM 705 N N . LYS A 1 87 ? 7.398 -16.672 -8.531 1 74.88 87 LYS A N 1
ATOM 706 C CA . LYS A 1 87 ? 8.047 -15.586 -9.281 1 74.88 87 LYS A CA 1
ATOM 707 C C . LYS A 1 87 ? 8.75 -14.617 -8.336 1 74.88 87 LYS A C 1
ATOM 709 O O . LYS A 1 87 ? 8.25 -14.312 -7.254 1 74.88 87 LYS A O 1
ATOM 714 N N . ALA A 1 88 ? 9.984 -14.141 -8.539 1 69.75 88 ALA A N 1
ATOM 715 C CA . ALA A 1 88 ? 10.852 -13.312 -7.703 1 69.75 88 ALA A CA 1
ATOM 716 C C . ALA A 1 88 ? 10.172 -12 -7.336 1 69.75 88 ALA A C 1
ATOM 718 O O . ALA A 1 88 ? 10.367 -11.477 -6.238 1 69.75 88 ALA A O 1
ATOM 719 N N . ASP A 1 89 ? 9.195 -11.484 -8.031 1 80.19 89 ASP A N 1
ATOM 720 C CA . ASP A 1 89 ? 8.664 -10.141 -7.824 1 80.19 89 ASP A CA 1
ATOM 721 C C . ASP A 1 89 ? 7.156 -10.188 -7.566 1 80.19 89 ASP A C 1
ATOM 723 O O . ASP A 1 89 ? 6.43 -9.258 -7.941 1 80.19 89 ASP A O 1
ATOM 727 N N . MET A 1 90 ? 6.824 -11.164 -6.836 1 87.88 90 MET A N 1
ATOM 728 C CA . MET A 1 90 ? 5.398 -11.344 -6.59 1 87.88 90 MET A CA 1
ATOM 729 C C . MET A 1 90 ? 4.867 -10.258 -5.652 1 87.88 90 MET A C 1
ATOM 731 O O . MET A 1 90 ? 3.756 -9.758 -5.84 1 87.88 90 MET A O 1
ATOM 735 N N . ASP A 1 91 ? 5.711 -9.875 -4.66 1 92.25 91 ASP A N 1
ATOM 736 C CA . ASP A 1 91 ? 5.297 -8.852 -3.703 1 92.25 91 ASP A CA 1
ATOM 737 C C . ASP A 1 91 ? 5.055 -7.52 -4.398 1 92.25 91 ASP A C 1
ATOM 739 O O . ASP A 1 91 ? 4.027 -6.875 -4.18 1 92.25 91 ASP A O 1
ATOM 743 N N . LYS A 1 92 ? 5.957 -7.148 -5.219 1 87.19 92 LYS A N 1
ATOM 744 C CA . LYS A 1 92 ? 5.816 -5.898 -5.961 1 87.19 92 LYS A CA 1
ATOM 745 C C . LYS A 1 92 ? 4.625 -5.953 -6.91 1 87.19 92 LYS A C 1
ATOM 747 O O . LYS A 1 92 ? 3.9 -4.965 -7.066 1 87.19 92 LYS A O 1
ATOM 752 N N . ARG A 1 93 ? 4.422 -7.129 -7.516 1 86.44 93 ARG A N 1
ATOM 753 C CA . ARG A 1 93 ? 3.289 -7.316 -8.414 1 86.44 93 ARG A CA 1
ATOM 754 C C . ARG A 1 93 ? 1.968 -7.191 -7.668 1 86.44 93 ARG A C 1
ATOM 756 O O . ARG A 1 93 ? 1.052 -6.504 -8.117 1 86.44 93 ARG A O 1
ATOM 763 N N . ALA A 1 94 ? 1.906 -7.828 -6.555 1 91.75 94 ALA A N 1
ATOM 764 C CA . ALA A 1 94 ? 0.692 -7.766 -5.746 1 91.75 94 ALA A CA 1
ATOM 765 C C . ALA A 1 94 ? 0.365 -6.328 -5.355 1 91.75 94 ALA A C 1
ATOM 767 O O . ALA A 1 94 ? -0.788 -5.902 -5.445 1 91.75 94 ALA A O 1
ATOM 768 N N . ARG A 1 95 ? 1.326 -5.621 -4.949 1 89.62 95 ARG A N 1
ATOM 769 C CA . ARG A 1 95 ? 1.136 -4.223 -4.582 1 89.62 95 ARG A CA 1
ATOM 770 C C . ARG A 1 95 ? 0.651 -3.4 -5.773 1 89.62 95 ARG A C 1
ATOM 772 O O . ARG A 1 95 ? -0.24 -2.561 -5.633 1 89.62 95 ARG A O 1
ATOM 779 N N . GLN A 1 96 ? 1.288 -3.635 -6.91 1 86.38 96 GLN A N 1
ATOM 780 C CA . GLN A 1 96 ? 0.892 -2.904 -8.109 1 86.38 96 GLN A CA 1
ATOM 781 C C . GLN A 1 96 ? -0.568 -3.176 -8.461 1 86.38 96 GLN A C 1
ATOM 783 O O . GLN A 1 96 ? -1.293 -2.268 -8.875 1 86.38 96 GLN A O 1
ATOM 788 N N . TYR A 1 97 ? -0.943 -4.418 -8.359 1 89.25 97 TYR A N 1
ATOM 789 C CA . TYR A 1 97 ? -2.338 -4.754 -8.625 1 89.25 97 TYR A CA 1
ATOM 790 C C . TYR A 1 97 ? -3.268 -4.016 -7.672 1 89.25 97 TYR A C 1
ATOM 792 O O . TYR A 1 97 ? -4.301 -3.484 -8.086 1 89.25 97 TYR A O 1
ATOM 800 N N . LEU A 1 98 ? -2.877 -4.023 -6.441 1 90.25 98 LEU A N 1
ATOM 801 C CA . LEU A 1 98 ? -3.678 -3.324 -5.441 1 90.25 98 LEU A CA 1
ATOM 802 C C . LEU A 1 98 ? -3.811 -1.846 -5.793 1 90.25 98 LEU A C 1
ATOM 804 O O . LEU A 1 98 ? -4.906 -1.286 -5.738 1 90.25 98 LEU A O 1
ATOM 808 N N . PHE A 1 99 ? -2.768 -1.307 -6.195 1 82.25 99 PHE A N 1
ATOM 809 C CA . PHE A 1 99 ? -2.742 0.109 -6.543 1 82.25 99 PHE A CA 1
ATOM 810 C C . PHE A 1 99 ? -3.621 0.384 -7.758 1 82.25 99 PHE A C 1
ATOM 812 O O . PHE A 1 99 ? -4.398 1.343 -7.766 1 82.25 99 PHE A O 1
ATOM 819 N N . LYS A 1 100 ? -3.479 -0.432 -8.75 1 79.12 100 LYS A N 1
ATOM 820 C CA . LYS A 1 100 ? -4.242 -0.242 -9.984 1 79.12 100 LYS A CA 1
ATOM 821 C C . LYS A 1 100 ? -5.738 -0.395 -9.727 1 79.12 100 LYS A C 1
ATOM 823 O O . LYS A 1 100 ? -6.551 0.302 -10.344 1 79.12 100 LYS A O 1
ATOM 828 N N . MET A 1 101 ? -6.055 -1.232 -8.859 1 82.94 101 MET A N 1
ATOM 829 C CA . MET A 1 101 ? -7.461 -1.451 -8.539 1 82.94 101 MET A CA 1
ATOM 830 C C . MET A 1 101 ? -8.047 -0.248 -7.809 1 82.94 101 MET A C 1
ATOM 832 O O . MET A 1 101 ? -9.234 0.056 -7.953 1 82.94 101 MET A O 1
ATOM 836 N N . MET A 1 102 ? -7.238 0.335 -7.027 1 74 102 MET A N 1
ATOM 837 C CA . MET A 1 102 ? -7.711 1.48 -6.254 1 74 102 MET A CA 1
ATOM 838 C C . MET A 1 102 ? -7.941 2.688 -7.16 1 74 102 MET A C 1
ATOM 840 O O . MET A 1 102 ? -8.836 3.494 -6.906 1 74 102 MET A O 1
ATOM 844 N N . GLU A 1 103 ? -7.125 2.889 -8.188 1 61.19 103 GLU A N 1
ATOM 845 C CA . GLU A 1 103 ? -7.164 4.043 -9.078 1 61.19 103 GLU A CA 1
ATOM 846 C C . GLU A 1 103 ? -8.344 3.957 -10.039 1 61.19 103 GLU A C 1
ATOM 848 O O . GLU A 1 103 ? -8.906 4.98 -10.438 1 61.19 103 GLU A O 1
ATOM 853 N N . ASP A 1 104 ? -8.523 2.775 -10.742 1 54.41 104 ASP A N 1
ATOM 854 C CA . ASP A 1 104 ? -9.656 2.721 -11.664 1 54.41 104 ASP A CA 1
ATOM 855 C C . ASP A 1 104 ? -10.906 3.326 -11.031 1 54.41 104 ASP A C 1
ATOM 857 O O . ASP A 1 104 ? -11.828 3.738 -11.734 1 54.41 104 ASP A O 1
ATOM 861 N N . GLY A 1 105 ? -10.859 3.547 -9.773 1 50.59 105 GLY A N 1
ATOM 862 C CA . GLY A 1 105 ? -11.844 4.332 -9.047 1 50.59 105 GLY A CA 1
ATOM 863 C C . GLY A 1 105 ? -11.336 5.707 -8.648 1 50.59 105 GLY A C 1
ATOM 864 O O . GLY A 1 105 ? -11.594 6.172 -7.535 1 50.59 105 GLY A O 1
ATOM 865 N N . PHE A 1 106 ? -10.336 6.203 -9.438 1 53.12 106 PHE A N 1
ATOM 866 C CA . PHE A 1 106 ? -9.562 7.387 -9.102 1 53.12 106 PHE A CA 1
ATOM 867 C C . PHE A 1 106 ? -10.469 8.539 -8.695 1 53.12 106 PHE A C 1
ATOM 869 O O . PHE A 1 106 ? -11.57 8.688 -9.242 1 53.12 106 PHE A O 1
ATOM 876 N N . LEU A 1 107 ? -9.914 8.891 -7.57 1 57.31 107 LEU A N 1
ATOM 877 C CA . LEU A 1 107 ? -10.57 10.117 -7.133 1 57.31 107 LEU A CA 1
ATOM 878 C C . LEU A 1 107 ? -10.586 11.148 -8.258 1 57.31 107 LEU A C 1
ATOM 880 O O . LEU A 1 107 ? -9.539 11.531 -8.773 1 57.31 107 LEU A O 1
ATOM 884 N N . ARG A 1 108 ? -11.75 11.164 -8.852 1 61.12 108 ARG A N 1
ATOM 885 C CA . ARG A 1 108 ? -11.93 12.242 -9.82 1 61.12 108 ARG A CA 1
ATOM 886 C C . ARG A 1 108 ? -11.68 13.602 -9.18 1 61.12 108 ARG A C 1
ATOM 888 O O . ARG A 1 108 ? -11.586 13.711 -7.953 1 61.12 108 ARG A O 1
ATOM 895 N N . ARG A 1 109 ? -11.633 14.453 -10.086 1 64.25 109 ARG A N 1
ATOM 896 C CA . ARG A 1 109 ? -11.5 15.828 -9.633 1 64.25 109 ARG A CA 1
ATOM 897 C C . ARG A 1 109 ? -12.609 16.188 -8.641 1 64.25 109 ARG A C 1
ATOM 899 O O . ARG A 1 109 ? -13.766 15.797 -8.836 1 64.25 109 ARG A O 1
ATOM 906 N N . LYS A 1 110 ? -12.242 16.594 -7.43 1 59.25 110 LYS A N 1
ATOM 907 C CA . LYS A 1 110 ? -13.172 17.125 -6.43 1 59.25 110 LYS A CA 1
ATOM 908 C C . LYS A 1 110 ? -13.523 16.062 -5.398 1 59.25 110 LYS A C 1
ATOM 910 O O . LYS A 1 110 ? -14.219 16.344 -4.418 1 59.25 110 LYS A O 1
ATOM 915 N N . GLN A 1 111 ? -13.156 14.812 -5.812 1 68.88 111 GLN A N 1
ATOM 916 C CA . GLN A 1 111 ? -13.461 13.789 -4.816 1 68.88 111 GLN A CA 1
ATOM 917 C C . GLN A 1 111 ? -12.484 13.852 -3.645 1 68.88 111 GLN A C 1
ATOM 919 O O . GLN A 1 111 ? -11.344 14.305 -3.801 1 68.88 111 GLN A O 1
ATOM 924 N N . GLU A 1 112 ? -13.055 13.414 -2.584 1 74.94 112 GLU A N 1
ATOM 925 C CA . GLU A 1 112 ? -12.25 13.406 -1.365 1 74.94 112 GLU A CA 1
ATOM 926 C C . GLU A 1 112 ? -11.633 12.039 -1.119 1 74.94 112 GLU A C 1
ATOM 928 O O . GLU A 1 112 ? -12.148 11.023 -1.585 1 74.94 112 GLU A O 1
ATOM 933 N N . TYR A 1 113 ? -10.633 12.008 -0.454 1 77.69 113 TYR A N 1
ATOM 934 C CA . TYR A 1 113 ? -9.898 10.773 -0.202 1 77.69 113 TYR A CA 1
ATOM 935 C C . TYR A 1 113 ? -10.75 9.773 0.564 1 77.69 113 TYR A C 1
ATOM 937 O O . TYR A 1 113 ? -10.539 8.562 0.472 1 77.69 113 TYR A O 1
ATOM 945 N N . GLY A 1 114 ? -11.672 10.297 1.273 1 75.31 114 GLY A N 1
ATOM 946 C CA . GLY A 1 114 ? -12.578 9.414 1.991 1 75.31 114 GLY A CA 1
ATOM 947 C C . GLY A 1 114 ? -13.43 8.562 1.073 1 75.31 114 GLY A C 1
ATOM 948 O O . GLY A 1 114 ? -14 7.555 1.503 1 75.31 114 GLY A O 1
ATOM 949 N N . GLU A 1 115 ? -13.477 8.867 -0.181 1 75.12 115 GLU A N 1
ATOM 950 C CA . GLU A 1 115 ? -14.32 8.172 -1.147 1 75.12 115 GLU A CA 1
ATOM 951 C C . GLU A 1 115 ? -13.562 7.031 -1.82 1 75.12 115 GLU A C 1
ATOM 953 O O . GLU A 1 115 ? -14.125 6.305 -2.643 1 75.12 115 GLU A O 1
ATOM 958 N N . LEU A 1 116 ? -12.359 6.867 -1.375 1 79.31 116 LEU A N 1
ATOM 959 C CA . LEU A 1 116 ? -11.586 5.762 -1.933 1 79.31 116 LEU A CA 1
ATOM 960 C C . LEU A 1 116 ? -12.211 4.418 -1.557 1 79.31 116 LEU A C 1
ATOM 962 O O . LEU A 1 116 ? -12.555 4.195 -0.394 1 79.31 116 LEU A O 1
ATOM 966 N N . HIS A 1 117 ? -12.32 3.596 -2.543 1 83.69 117 HIS A N 1
ATOM 967 C CA . HIS A 1 117 ? -12.922 2.287 -2.318 1 83.69 117 HIS A CA 1
ATOM 968 C C . HIS A 1 117 ? -11.93 1.329 -1.663 1 83.69 117 HIS A C 1
ATOM 970 O O . HIS A 1 117 ? -10.719 1.452 -1.858 1 83.69 117 HIS A O 1
ATOM 976 N N . ALA A 1 118 ? -12.57 0.428 -0.913 1 90.56 118 ALA A N 1
ATOM 977 C CA . ALA A 1 118 ? -11.766 -0.653 -0.354 1 90.56 118 ALA A CA 1
ATOM 978 C C . ALA A 1 118 ? -11.273 -1.594 -1.451 1 90.56 118 ALA A C 1
ATOM 980 O O . ALA A 1 118 ? -11.945 -1.778 -2.467 1 90.56 118 ALA A O 1
ATOM 981 N N . ALA A 1 119 ? -10.125 -2.066 -1.314 1 93.38 119 ALA A N 1
ATOM 982 C CA . ALA A 1 119 ? -9.531 -2.934 -2.328 1 93.38 119 ALA A CA 1
ATOM 983 C C . ALA A 1 119 ? -8.781 -4.094 -1.684 1 93.38 119 ALA A C 1
ATOM 985 O O . ALA A 1 119 ? -8.086 -3.91 -0.681 1 93.38 119 ALA A O 1
ATOM 986 N N . TYR A 1 120 ? -8.922 -5.305 -2.236 1 96.88 120 TYR A N 1
ATOM 987 C CA . TYR A 1 120 ? -8.273 -6.516 -1.747 1 96.88 120 TYR A CA 1
ATOM 988 C C . TYR A 1 120 ? -7.684 -7.32 -2.896 1 96.88 120 TYR A C 1
ATOM 990 O O . TYR A 1 120 ? -8.367 -7.598 -3.887 1 96.88 120 TYR A O 1
ATOM 998 N N . VAL A 1 121 ? -6.457 -7.641 -2.822 1 97.12 121 VAL A N 1
ATOM 999 C CA . VAL A 1 121 ? -5.809 -8.523 -3.785 1 97.12 121 VAL A CA 1
ATOM 1000 C C . VAL A 1 121 ? -5.512 -9.875 -3.129 1 97.12 121 VAL A C 1
ATOM 1002 O O . VAL A 1 121 ? -4.867 -9.93 -2.08 1 97.12 121 VAL A O 1
ATOM 1005 N N . ILE A 1 122 ? -5.941 -10.891 -3.719 1 98.5 122 ILE A N 1
ATOM 1006 C CA . ILE A 1 122 ? -5.828 -12.234 -3.16 1 98.5 122 ILE A CA 1
ATOM 1007 C C . ILE A 1 122 ? -5.074 -13.141 -4.133 1 98.5 122 ILE A C 1
ATOM 1009 O O . ILE A 1 122 ? -5.496 -13.32 -5.277 1 98.5 122 ILE A O 1
ATOM 1013 N N . PHE A 1 123 ? -4.016 -13.695 -3.709 1 97.31 123 PHE A N 1
ATOM 1014 C CA . PHE A 1 123 ? -3.273 -14.695 -4.473 1 97.31 123 PHE A CA 1
ATOM 1015 C C . PHE A 1 123 ? -3.498 -16.094 -3.904 1 97.31 123 PHE A C 1
ATOM 1017 O O . PHE A 1 123 ? -3.35 -16.297 -2.699 1 97.31 123 PHE A O 1
ATOM 1024 N N . ILE A 1 124 ? -3.906 -17 -4.676 1 97.69 124 ILE A N 1
ATOM 1025 C CA . ILE A 1 124 ? -3.928 -18.406 -4.324 1 97.69 124 ILE A CA 1
ATOM 1026 C C . ILE A 1 124 ? -2.629 -19.078 -4.781 1 97.69 124 ILE A C 1
ATOM 1028 O O . ILE A 1 124 ? -2.332 -19.109 -5.98 1 97.69 124 ILE A O 1
ATOM 1032 N N . LEU A 1 125 ? -1.947 -19.625 -3.857 1 95.56 125 LEU A N 1
ATOM 1033 C CA . LEU A 1 125 ? -0.582 -20.062 -4.109 1 95.56 125 LEU A CA 1
ATOM 1034 C C . LEU A 1 125 ? -0.396 -21.516 -3.676 1 95.56 125 LEU A C 1
ATOM 1036 O O . LEU A 1 125 ? -0.47 -21.828 -2.484 1 95.56 125 LEU A O 1
ATOM 1040 N N . PRO A 1 126 ? -0.084 -22.438 -4.613 1 93.56 126 PRO A N 1
ATOM 1041 C CA . PRO A 1 126 ? 0.22 -23.828 -4.227 1 93.56 126 PRO A CA 1
ATOM 1042 C C . PRO A 1 126 ? 1.67 -24 -3.785 1 93.56 126 PRO A C 1
ATOM 1044 O O . PRO A 1 126 ? 2.297 -25.016 -4.113 1 93.56 126 PRO A O 1
ATOM 1047 N N . PHE A 1 127 ? 2.275 -22.969 -3.234 1 92.19 127 PHE A N 1
ATOM 1048 C CA . PHE A 1 127 ? 3.58 -22.938 -2.582 1 92.19 127 PHE A CA 1
ATOM 1049 C C . PHE A 1 127 ? 3.59 -21.938 -1.438 1 92.19 127 PHE A C 1
ATOM 1051 O O . PHE A 1 127 ? 2.691 -21.094 -1.336 1 92.19 127 PHE A O 1
ATOM 1058 N N . ASP A 1 128 ? 4.535 -22.094 -0.612 1 95.12 128 ASP A N 1
ATOM 1059 C CA . ASP A 1 128 ? 4.656 -21.156 0.498 1 95.12 128 ASP A CA 1
ATOM 1060 C C . ASP A 1 128 ? 5.492 -19.953 0.101 1 95.12 128 ASP A C 1
ATOM 1062 O O . ASP A 1 128 ? 6.715 -20.047 -0.029 1 95.12 128 ASP A O 1
ATOM 1066 N N . PRO A 1 129 ? 4.879 -18.797 -0.045 1 93.38 129 PRO A N 1
ATOM 1067 C CA . PRO A 1 129 ? 5.609 -17.641 -0.566 1 93.38 129 PRO A CA 1
ATOM 1068 C C . PRO A 1 129 ? 6.566 -17.031 0.458 1 93.38 129 PRO A C 1
ATOM 1070 O O . PRO A 1 129 ? 7.484 -16.297 0.092 1 93.38 129 PRO A O 1
ATOM 1073 N N . LYS A 1 130 ? 6.395 -17.375 1.774 1 95.38 130 LYS A N 1
ATOM 1074 C CA . LYS A 1 130 ? 7.188 -16.703 2.799 1 95.38 130 LYS A CA 1
ATOM 1075 C C . LYS A 1 130 ? 7.941 -17.703 3.66 1 95.38 130 LYS A C 1
ATOM 1077 O O . LYS A 1 130 ? 8.703 -17.328 4.555 1 95.38 130 LYS A O 1
ATOM 1082 N N . GLY A 1 131 ? 7.676 -18.953 3.48 1 93.62 131 GLY A N 1
ATOM 1083 C CA . GLY A 1 131 ? 8.445 -20.031 4.102 1 93.62 131 GLY A CA 1
ATOM 1084 C C . GLY A 1 131 ? 8.148 -20.188 5.582 1 93.62 131 GLY A C 1
ATOM 1085 O O . GLY A 1 131 ? 8.969 -20.719 6.328 1 93.62 131 GLY A O 1
ATOM 1086 N N . LYS A 1 132 ? 7.031 -19.688 6.047 1 96.81 132 LYS A N 1
ATOM 1087 C CA . LYS A 1 132 ? 6.715 -19.766 7.473 1 96.81 132 LYS A CA 1
ATOM 1088 C C . LYS A 1 132 ? 5.703 -20.859 7.754 1 96.81 132 LYS A C 1
ATOM 1090 O O . LYS A 1 132 ? 5.355 -21.109 8.914 1 96.81 132 LYS A O 1
ATOM 1095 N N . GLY A 1 133 ? 5.129 -21.484 6.695 1 96.94 133 GLY A N 1
ATOM 1096 C CA . GLY A 1 133 ? 4.215 -22.594 6.828 1 96.94 133 GLY A CA 1
ATOM 1097 C C . GLY A 1 133 ? 2.799 -22.188 7.172 1 96.94 133 GLY A C 1
ATOM 1098 O O . GLY A 1 133 ? 1.968 -23.016 7.535 1 96.94 133 GLY A O 1
ATOM 1099 N N . LEU A 1 134 ? 2.514 -20.875 7.133 1 98.31 134 LEU A N 1
ATOM 1100 C CA . LEU A 1 134 ? 1.182 -20.375 7.457 1 98.31 134 LEU A CA 1
ATOM 1101 C C . LEU A 1 134 ? 0.206 -20.656 6.32 1 98.31 134 LEU A C 1
ATOM 1103 O O . LEU A 1 134 ? 0.562 -20.531 5.145 1 98.31 134 LEU A O 1
ATOM 1107 N N . LYS A 1 135 ? -1.013 -20.953 6.629 1 98.56 135 LYS A N 1
ATOM 1108 C CA . LYS A 1 135 ? -2.055 -21.203 5.637 1 98.56 135 LYS A CA 1
ATOM 1109 C C . LYS A 1 135 ? -2.438 -19.922 4.906 1 98.56 135 LYS A C 1
ATOM 1111 O O . LYS A 1 135 ? -2.963 -19.969 3.791 1 98.56 135 LYS A O 1
ATOM 1116 N N . ARG A 1 136 ? -2.166 -18.891 5.57 1 98.5 136 ARG A N 1
ATOM 1117 C CA . ARG A 1 136 ? -2.561 -17.594 5.02 1 98.5 136 ARG A CA 1
ATOM 1118 C C . ARG A 1 136 ? -1.642 -16.484 5.52 1 98.5 136 ARG A C 1
ATOM 1120 O O . ARG A 1 136 ? -1.17 -16.531 6.656 1 98.5 136 ARG A O 1
ATOM 1127 N N . TYR A 1 137 ? -1.356 -15.57 4.711 1 98.25 137 TYR A N 1
ATOM 1128 C CA . TYR A 1 137 ? -0.702 -14.305 5.039 1 98.25 137 TYR A CA 1
ATOM 1129 C C . TYR A 1 137 ? -1.568 -13.125 4.629 1 98.25 137 TYR A C 1
ATOM 1131 O O . TYR A 1 137 ? -1.867 -12.938 3.447 1 98.25 137 TYR A O 1
ATOM 1139 N N . THR A 1 138 ? -2.049 -12.344 5.555 1 98.12 138 THR A N 1
ATOM 1140 C CA . THR A 1 138 ? -2.799 -11.125 5.285 1 98.12 138 THR A CA 1
ATOM 1141 C C . THR A 1 138 ? -1.943 -9.891 5.559 1 98.12 138 THR A C 1
ATOM 1143 O O . THR A 1 138 ? -1.72 -9.531 6.715 1 98.12 138 THR A O 1
ATOM 1146 N N . PHE A 1 139 ? -1.562 -9.266 4.555 1 97.88 139 PHE A N 1
ATOM 1147 C CA . PHE A 1 139 ? -0.673 -8.117 4.688 1 97.88 139 PHE A CA 1
ATOM 1148 C C . PHE A 1 139 ? -1.47 -6.816 4.734 1 97.88 139 PHE A C 1
ATOM 1150 O O . PHE A 1 139 ? -2.25 -6.527 3.822 1 97.88 139 PHE A O 1
ATOM 1157 N N . VAL A 1 140 ? -1.263 -6.07 5.75 1 97.06 140 VAL A N 1
ATOM 1158 C CA . VAL A 1 140 ? -1.807 -4.727 5.918 1 97.06 140 VAL A CA 1
ATOM 1159 C C . VAL A 1 140 ? -0.713 -3.785 6.414 1 97.06 140 VAL A C 1
ATOM 1161 O O . VAL A 1 140 ? 0.299 -4.23 6.961 1 97.06 140 VAL A O 1
ATOM 1164 N N . TYR A 1 141 ? -0.892 -2.529 6.164 1 96.62 141 TYR A N 1
ATOM 1165 C CA . TYR A 1 141 ? 0.064 -1.571 6.707 1 96.62 141 TYR A CA 1
ATOM 1166 C C . TYR A 1 141 ? 0.031 -1.572 8.234 1 96.62 141 TYR A C 1
ATOM 1168 O O . TYR A 1 141 ? -0.988 -1.232 8.836 1 96.62 141 TYR A O 1
ATOM 1176 N N . THR A 1 142 ? 1.097 -1.921 8.812 1 97.69 142 THR A N 1
ATOM 1177 C CA . THR A 1 142 ? 1.23 -2.021 10.266 1 97.69 142 THR A CA 1
ATOM 1178 C C . THR A 1 142 ? 2.471 -1.276 10.75 1 97.69 142 THR A C 1
ATOM 1180 O O . THR A 1 142 ? 3.521 -1.327 10.102 1 97.69 142 THR A O 1
ATOM 1183 N N . ALA A 1 143 ? 2.316 -0.603 11.891 1 97.5 143 ALA A N 1
ATOM 1184 C CA . ALA A 1 143 ? 3.447 0.151 12.43 1 97.5 143 ALA A CA 1
ATOM 1185 C C . ALA A 1 143 ? 4.516 -0.786 12.984 1 97.5 143 ALA A C 1
ATOM 1187 O O . ALA A 1 143 ? 4.223 -1.649 13.812 1 97.5 143 ALA A O 1
ATOM 1188 N N . LYS A 1 144 ? 5.688 -0.618 12.578 1 96.44 144 LYS A N 1
ATOM 1189 C CA . LYS A 1 144 ? 6.801 -1.421 13.07 1 96.44 144 LYS A CA 1
ATOM 1190 C C . LYS A 1 144 ? 7 -1.218 14.57 1 96.44 144 LYS A C 1
ATOM 1192 O O . LYS A 1 144 ? 7.359 -2.154 15.289 1 96.44 144 LYS A O 1
ATOM 1197 N N . GLU A 1 145 ? 6.777 -0.021 15.055 1 96.75 145 GLU A N 1
ATOM 1198 C CA . GLU A 1 145 ? 7.035 0.356 16.438 1 96.75 145 GLU A CA 1
ATOM 1199 C C . GLU A 1 145 ? 5.98 -0.227 17.375 1 96.75 145 GLU A C 1
ATOM 1201 O O . GLU A 1 145 ? 6.223 -0.379 18.578 1 96.75 145 GLU A O 1
ATOM 1206 N N . ASP A 1 146 ? 4.785 -0.533 16.875 1 96.5 146 ASP A N 1
ATOM 1207 C CA . ASP A 1 146 ? 3.666 -1.121 17.609 1 96.5 146 ASP A CA 1
ATOM 1208 C C . ASP A 1 146 ? 2.754 -1.912 16.672 1 96.5 146 ASP A C 1
ATOM 1210 O O . ASP A 1 146 ? 1.845 -1.349 16.062 1 96.5 146 ASP A O 1
ATOM 1214 N N . PRO A 1 147 ? 2.887 -3.203 16.656 1 93.88 147 PRO A N 1
ATOM 1215 C CA . PRO A 1 147 ? 2.16 -4.023 15.688 1 93.88 147 PRO A CA 1
ATOM 1216 C C . PRO A 1 147 ? 0.649 -4 15.906 1 93.88 147 PRO A C 1
ATOM 1218 O O . PRO A 1 147 ? -0.11 -4.504 15.078 1 93.88 147 PRO A O 1
ATOM 1221 N N . SER A 1 148 ? 0.194 -3.387 16.984 1 94.88 148 SER A N 1
ATOM 1222 C CA . SER A 1 148 ? -1.244 -3.268 17.203 1 94.88 148 SER A CA 1
ATOM 1223 C C . SER A 1 148 ? -1.82 -2.078 16.438 1 94.88 148 SER A C 1
ATOM 1225 O O . SER A 1 148 ? -3.039 -1.92 16.344 1 94.88 148 SER A O 1
ATOM 1227 N N . VAL A 1 149 ? -0.985 -1.252 15.875 1 96 149 VAL A N 1
ATOM 1228 C CA . VAL A 1 149 ? -1.414 -0.052 15.164 1 96 149 VAL A CA 1
ATOM 1229 C C . VAL A 1 149 ? -1.381 -0.303 13.656 1 96 149 VAL A C 1
ATOM 1231 O O . VAL A 1 149 ? -0.321 -0.582 13.086 1 96 149 VAL A O 1
ATOM 1234 N N . GLU A 1 150 ? -2.545 -0.224 13.031 1 95.94 150 GLU A N 1
ATOM 1235 C CA . GLU A 1 150 ? -2.678 -0.389 11.586 1 95.94 150 GLU A CA 1
ATOM 1236 C C . GLU A 1 150 ? -3.092 0.919 10.922 1 95.94 150 GLU A C 1
ATOM 1238 O O . GLU A 1 150 ? -3.666 1.798 11.562 1 95.94 150 GLU A O 1
ATOM 1243 N N . LEU A 1 151 ? -2.658 1.042 9.672 1 94.44 151 LEU A N 1
ATOM 1244 C CA . LEU A 1 151 ? -3.242 2.102 8.859 1 94.44 151 LEU A CA 1
ATOM 1245 C C . LEU A 1 151 ? -4.695 1.789 8.523 1 94.44 151 LEU A C 1
ATOM 1247 O O . LEU A 1 151 ? -5.035 0.644 8.211 1 94.44 151 LEU A O 1
ATOM 1251 N N . ASN A 1 152 ? -5.539 2.723 8.609 1 87.69 152 ASN A N 1
ATOM 1252 C CA . ASN A 1 152 ? -6.938 2.562 8.227 1 87.69 152 ASN A CA 1
ATOM 1253 C C . ASN A 1 152 ? -7.176 2.986 6.781 1 87.69 152 ASN A C 1
ATOM 1255 O O . ASN A 1 152 ? -7.824 4.004 6.523 1 87.69 152 ASN A O 1
ATOM 1259 N N . ASP A 1 153 ? -6.797 2.137 5.867 1 87.19 153 ASP A N 1
ATOM 1260 C CA . ASP A 1 153 ? -6.891 2.512 4.461 1 87.19 153 ASP A CA 1
ATOM 1261 C C . ASP A 1 153 ? -7.805 1.555 3.697 1 87.19 153 ASP A C 1
ATOM 1263 O O . ASP A 1 153 ? -7.898 1.624 2.471 1 87.19 153 ASP A O 1
ATOM 1267 N N . ASP A 1 154 ? -8.406 0.568 4.348 1 88.81 154 ASP A N 1
ATOM 1268 C CA . ASP A 1 154 ? -9.398 -0.351 3.805 1 88.81 154 ASP A CA 1
ATOM 1269 C C . ASP A 1 154 ? -8.812 -1.181 2.664 1 88.81 154 ASP A C 1
ATOM 1271 O O . ASP A 1 154 ? -9.453 -1.35 1.622 1 88.81 154 ASP A O 1
ATOM 1275 N N . SER A 1 155 ? -7.625 -1.631 2.838 1 92.44 155 SER A N 1
ATOM 1276 C CA . SER A 1 155 ? -6.992 -2.457 1.815 1 92.44 155 SER A CA 1
ATOM 1277 C C . SER A 1 155 ? -6.191 -3.594 2.441 1 92.44 155 SER A C 1
ATOM 1279 O O . SER A 1 155 ? -5.824 -3.527 3.615 1 92.44 155 SER A O 1
ATOM 1281 N N . ALA A 1 156 ? -5.98 -4.66 1.677 1 96.69 156 ALA A N 1
ATOM 1282 C CA . ALA A 1 156 ? -5.129 -5.762 2.119 1 96.69 156 ALA A CA 1
ATOM 1283 C C . ALA A 1 156 ? -4.609 -6.566 0.93 1 96.69 156 ALA A C 1
ATOM 1285 O O . ALA A 1 156 ? -5.254 -6.617 -0.121 1 96.69 156 ALA A O 1
ATOM 1286 N N . LEU A 1 157 ? -3.48 -7.109 1.101 1 97.75 157 LEU A N 1
ATOM 1287 C CA . LEU A 1 157 ? -2.92 -8.141 0.232 1 97.75 157 LEU A CA 1
ATOM 1288 C C . LEU A 1 157 ? -2.938 -9.5 0.921 1 97.75 157 LEU A C 1
ATOM 1290 O O . LEU A 1 157 ? -2.396 -9.648 2.02 1 97.75 157 LEU A O 1
ATOM 1294 N N . ILE A 1 158 ? -3.496 -10.453 0.295 1 98.62 158 ILE A N 1
ATOM 1295 C CA . ILE A 1 158 ? -3.701 -11.734 0.951 1 98.62 158 ILE A CA 1
ATOM 1296 C C . ILE A 1 158 ? -3.066 -12.852 0.118 1 98.62 158 ILE A C 1
ATOM 1298 O O . ILE A 1 158 ? -3.377 -13 -1.065 1 98.62 158 ILE A O 1
ATOM 1302 N N . TYR A 1 159 ? -2.223 -13.586 0.697 1 98.31 159 TYR A N 1
ATOM 1303 C CA . TYR A 1 159 ? -1.665 -14.797 0.112 1 98.31 159 TYR A CA 1
ATOM 1304 C C . TYR A 1 159 ? -2.273 -16.047 0.75 1 98.31 159 TYR A C 1
ATOM 1306 O O . TYR A 1 159 ? -2.111 -16.266 1.95 1 98.31 159 TYR A O 1
ATOM 1314 N N . LEU A 1 160 ? -2.947 -16.766 -0.011 1 98.69 160 LEU A N 1
ATOM 1315 C CA . LEU A 1 160 ? -3.465 -18.062 0.426 1 98.69 160 LEU A CA 1
ATOM 1316 C C . LEU A 1 160 ? -2.49 -19.188 0.078 1 98.69 160 LEU A C 1
ATOM 1318 O O . LEU A 1 160 ? -2.287 -19.484 -1.099 1 98.69 160 LEU A O 1
ATOM 1322 N N . ASN A 1 161 ? -1.934 -19.75 1.02 1 98.06 161 ASN A N 1
ATOM 1323 C CA . ASN A 1 161 ? -0.904 -20.781 0.9 1 98.06 161 ASN A CA 1
ATOM 1324 C C . ASN A 1 161 ? -1.482 -22.172 1.104 1 98.06 161 ASN A C 1
ATOM 1326 O O . ASN A 1 161 ? -1.67 -22.609 2.238 1 98.06 161 ASN A O 1
ATOM 1330 N N . THR A 1 162 ? -1.655 -22.891 0.017 1 97.19 162 THR A N 1
ATOM 1331 C CA . THR A 1 162 ? -2.346 -24.172 0.108 1 97.19 162 THR A CA 1
ATOM 1332 C C . THR A 1 162 ? -1.431 -25.234 0.706 1 97.19 162 THR A C 1
ATOM 1334 O O . THR A 1 162 ? -1.893 -26.312 1.1 1 97.19 162 THR A O 1
ATOM 1337 N N . LYS A 1 163 ? -0.153 -24.938 0.846 1 95.5 163 LYS A N 1
ATOM 1338 C CA . LYS A 1 163 ? 0.796 -25.859 1.473 1 95.5 163 LYS A CA 1
ATOM 1339 C C . LYS A 1 163 ? 0.9 -25.594 2.973 1 95.5 163 LYS A C 1
ATOM 1341 O O . LYS A 1 163 ? 1.54 -26.359 3.697 1 95.5 163 LYS A O 1
ATOM 1346 N N . GLY A 1 164 ? 0.29 -24.547 3.395 1 97.25 164 GLY A N 1
ATOM 1347 C CA . GLY A 1 164 ? 0.406 -24.141 4.789 1 97.25 164 GLY A CA 1
ATOM 1348 C C . GLY A 1 164 ? -0.192 -25.156 5.75 1 97.25 164 GLY A C 1
ATOM 1349 O O . GLY A 1 164 ? -1.219 -25.766 5.453 1 97.25 164 GLY A O 1
ATOM 1350 N N . THR A 1 165 ? 0.39 -25.266 6.941 1 96.69 165 THR A N 1
ATOM 1351 C CA . THR A 1 165 ? -0.084 -26.203 7.961 1 96.69 165 THR A CA 1
ATOM 1352 C C . THR A 1 165 ? -0.38 -25.469 9.266 1 96.69 165 THR A C 1
ATOM 1354 O O . THR A 1 165 ? -1 -26.016 10.172 1 96.69 165 THR A O 1
ATOM 1357 N N . LYS A 1 166 ? 0.088 -24.25 9.352 1 97.62 166 LYS A N 1
ATOM 1358 C CA . LYS A 1 166 ? -0.084 -23.453 10.57 1 97.62 166 LYS A CA 1
ATOM 1359 C C . LYS A 1 166 ? -1.156 -22.391 10.383 1 97.62 166 LYS A C 1
ATOM 1361 O O . LYS A 1 166 ? -1.313 -21.844 9.289 1 97.62 166 LYS A O 1
ATOM 1366 N N . GLY A 1 167 ? -1.875 -22.047 11.484 1 96.5 167 GLY A N 1
ATOM 1367 C CA . GLY A 1 167 ? -2.91 -21.031 11.445 1 96.5 167 GLY A CA 1
ATOM 1368 C C . GLY A 1 167 ? -4.285 -21.578 11.125 1 96.5 167 GLY A C 1
ATOM 1369 O O . GLY A 1 167 ? -4.426 -22.766 10.828 1 96.5 167 GLY A O 1
ATOM 1370 N N . GLU A 1 168 ? -5.238 -20.672 11.195 1 95.56 168 GLU A N 1
ATOM 1371 C CA . GLU A 1 168 ? -6.617 -21.109 11 1 95.56 168 GLU A CA 1
ATOM 1372 C C . GLU A 1 168 ? -7.242 -20.422 9.781 1 95.56 168 GLU A C 1
ATOM 1374 O O . GLU A 1 168 ? -6.973 -19.25 9.508 1 95.56 168 GLU A O 1
ATOM 1379 N N . ILE A 1 169 ? -7.938 -21.188 9.07 1 96.81 169 ILE A N 1
ATOM 1380 C CA . ILE A 1 169 ? -8.789 -20.703 7.992 1 96.81 169 ILE A CA 1
ATOM 1381 C C . ILE A 1 169 ? -10.156 -21.375 8.062 1 96.81 169 ILE A C 1
ATOM 1383 O O . ILE A 1 169 ? -10.328 -22.359 8.805 1 96.81 169 ILE A O 1
ATOM 1387 N N . ARG A 1 170 ? -11.078 -20.875 7.418 1 96.62 170 ARG A N 1
ATOM 1388 C CA . ARG A 1 170 ? -12.422 -21.438 7.445 1 96.62 170 ARG A CA 1
ATOM 1389 C C . ARG A 1 170 ? -12.484 -22.781 6.73 1 96.62 170 ARG A C 1
ATOM 1391 O O . ARG A 1 170 ? -11.703 -23.031 5.812 1 96.62 170 ARG A O 1
ATOM 1398 N N . PRO A 1 171 ? -13.367 -23.625 7.121 1 95.94 171 PRO A N 1
ATOM 1399 C CA . PRO A 1 171 ? -13.391 -25.016 6.652 1 95.94 171 PRO A CA 1
ATOM 1400 C C . PRO A 1 171 ? -13.547 -25.125 5.141 1 95.94 171 PRO A C 1
ATOM 1402 O O . PRO A 1 171 ? -12.906 -25.953 4.504 1 95.94 171 PRO A O 1
ATOM 1405 N N . GLU A 1 172 ? -14.414 -24.312 4.555 1 96.62 172 GLU A N 1
ATOM 1406 C CA . GLU A 1 172 ? -14.625 -24.406 3.111 1 96.62 172 GLU A CA 1
ATOM 1407 C C . GLU A 1 172 ? -13.375 -23.984 2.342 1 96.62 172 GLU A C 1
ATOM 1409 O O . GLU A 1 172 ? -13.086 -24.547 1.28 1 96.62 172 GLU A O 1
ATOM 1414 N N . LEU A 1 173 ? -12.688 -23.047 2.871 1 97.81 173 LEU A N 1
ATOM 1415 C CA . LEU A 1 173 ? -11.43 -22.641 2.258 1 97.81 173 LEU A CA 1
ATOM 1416 C C . LEU A 1 173 ? -10.383 -23.734 2.387 1 97.81 173 LEU A C 1
ATOM 1418 O O . LEU A 1 173 ? -9.625 -24 1.448 1 97.81 173 LEU A O 1
ATOM 1422 N N . ASP A 1 174 ? -10.32 -24.344 3.531 1 97.44 174 ASP A N 1
ATOM 1423 C CA . ASP A 1 174 ? -9.422 -25.469 3.738 1 97.44 174 ASP A CA 1
ATOM 1424 C C . ASP A 1 174 ? -9.719 -26.594 2.752 1 97.44 174 ASP A C 1
ATOM 1426 O O . ASP A 1 174 ? -8.805 -27.25 2.244 1 97.44 174 ASP A O 1
ATOM 1430 N N . ASP A 1 175 ? -10.977 -26.812 2.588 1 97.31 175 ASP A N 1
ATOM 1431 C CA . ASP A 1 175 ? -11.398 -27.828 1.622 1 97.31 175 ASP A CA 1
ATOM 1432 C C . ASP A 1 175 ? -10.898 -27.484 0.219 1 97.31 175 ASP A C 1
ATOM 1434 O O . ASP A 1 175 ? -10.484 -28.375 -0.53 1 97.31 175 ASP A O 1
ATOM 1438 N N . LEU A 1 176 ? -10.977 -26.266 -0.167 1 97.62 176 LEU A N 1
ATOM 1439 C CA . LEU A 1 176 ? -10.461 -25.812 -1.452 1 97.62 176 LEU A CA 1
ATOM 1440 C C . LEU A 1 176 ? -8.961 -26.078 -1.55 1 97.62 176 LEU A C 1
ATOM 1442 O O . LEU A 1 176 ? -8.461 -26.516 -2.59 1 97.62 176 LEU A O 1
ATOM 1446 N N . TYR A 1 177 ? -8.227 -25.781 -0.427 1 97.62 177 TYR A N 1
ATOM 1447 C CA . TYR A 1 177 ? -6.797 -26.078 -0.397 1 97.62 177 TYR A CA 1
ATOM 1448 C C . TYR A 1 177 ? -6.547 -27.547 -0.706 1 97.62 177 TYR A C 1
ATOM 1450 O O . TYR A 1 177 ? -5.695 -27.891 -1.534 1 97.62 177 TYR A O 1
ATOM 1458 N N . ARG A 1 178 ? -7.254 -28.359 -0.065 1 96 178 ARG A N 1
ATOM 1459 C CA . ARG A 1 178 ? -7.105 -29.797 -0.257 1 96 178 ARG A CA 1
ATOM 1460 C C . ARG A 1 178 ? -7.359 -30.188 -1.71 1 96 178 ARG A C 1
ATOM 1462 O O . ARG A 1 178 ? -6.613 -30.984 -2.285 1 96 178 ARG A O 1
ATOM 1469 N N . MET A 1 179 ? -8.391 -29.625 -2.258 1 95.69 179 MET A N 1
ATOM 1470 C CA . MET A 1 179 ? -8.703 -29.906 -3.656 1 95.69 179 MET A CA 1
ATOM 1471 C C . MET A 1 179 ? -7.539 -29.516 -4.562 1 95.69 179 MET A C 1
ATOM 1473 O O . MET A 1 179 ? -7.145 -30.281 -5.438 1 95.69 179 MET A O 1
ATOM 1477 N N . ILE A 1 180 ? -7.016 -28.359 -4.324 1 94.44 180 ILE A N 1
ATOM 1478 C CA . ILE A 1 180 ? -5.922 -27.844 -5.141 1 94.44 180 ILE A CA 1
ATOM 1479 C C . ILE A 1 180 ? -4.703 -28.75 -5.004 1 94.44 180 ILE A C 1
ATOM 1481 O O . ILE A 1 180 ? -3.992 -29 -5.98 1 94.44 180 ILE A O 1
ATOM 1485 N N . GLU A 1 181 ? -4.527 -29.281 -3.822 1 91.81 181 GLU A N 1
ATOM 1486 C CA . GLU A 1 181 ? -3.375 -30.125 -3.525 1 91.81 181 GLU A CA 1
ATOM 1487 C C . GLU A 1 181 ? -3.627 -31.578 -3.934 1 91.81 181 GLU A C 1
ATOM 1489 O O . GLU A 1 181 ? -2.785 -32.438 -3.705 1 91.81 181 GLU A O 1
ATOM 1494 N N . GLY A 1 182 ? -4.75 -31.844 -4.469 1 89.88 182 GLY A N 1
ATOM 1495 C CA . GLY A 1 182 ? -5.07 -33.188 -4.906 1 89.88 182 GLY A CA 1
ATOM 1496 C C . GLY A 1 182 ? -5.391 -34.125 -3.758 1 89.88 182 GLY A C 1
ATOM 1497 O O . GLY A 1 182 ? -5.207 -35.344 -3.873 1 89.88 182 GLY A O 1
ATOM 1498 N N . LYS A 1 183 ? -5.812 -33.594 -2.717 1 92.12 183 LYS A N 1
ATOM 1499 C CA . LYS A 1 183 ? -6.18 -34.375 -1.538 1 92.12 183 LYS A CA 1
ATOM 1500 C C . LYS A 1 183 ? -7.688 -34.562 -1.464 1 92.12 183 LYS A C 1
ATOM 1502 O O . LYS A 1 183 ? -8.453 -33.875 -2.127 1 92.12 183 LYS A O 1
ATOM 1507 N N . PRO A 1 184 ? -8.102 -35.531 -0.665 1 94.19 184 PRO A N 1
ATOM 1508 C CA . PRO A 1 184 ? -9.547 -35.719 -0.489 1 94.19 184 PRO A CA 1
ATOM 1509 C C . PRO A 1 184 ? -10.219 -34.5 0.145 1 94.19 184 PRO A C 1
ATOM 1511 O O . PRO A 1 184 ? -9.656 -33.875 1.044 1 94.19 184 PRO A O 1
ATOM 1514 N N . THR A 1 185 ? -11.375 -34.219 -0.321 1 95.19 185 THR A N 1
ATOM 1515 C CA . THR A 1 185 ? -12.125 -33.062 0.163 1 95.19 185 THR A CA 1
ATOM 1516 C C . THR A 1 185 ? -13.383 -33.5 0.903 1 95.19 185 THR A C 1
ATOM 1518 O O . THR A 1 185 ? -13.836 -34.625 0.75 1 95.19 185 THR A O 1
ATOM 1521 N N . SER A 1 186 ? -13.914 -32.656 1.743 1 92.31 186 SER A N 1
ATOM 1522 C CA . SER A 1 186 ? -15.188 -32.875 2.412 1 92.31 186 SER A CA 1
ATOM 1523 C C . SER A 1 186 ? -16.359 -32.562 1.488 1 92.31 186 SER A C 1
ATOM 1525 O O . SER A 1 186 ? -17.516 -32.906 1.801 1 92.31 186 SER A O 1
ATOM 1527 N N . ASN A 1 187 ? -16.141 -32 0.459 1 91.38 187 ASN A N 1
ATOM 1528 C CA . ASN A 1 187 ? -17.141 -31.625 -0.544 1 91.38 187 ASN A CA 1
ATOM 1529 C C . ASN A 1 187 ? -18.188 -30.703 0.041 1 91.38 187 ASN A C 1
ATOM 1531 O O . ASN A 1 187 ? -19.391 -30.953 -0.091 1 91.38 187 ASN A O 1
ATOM 1535 N N . GLY A 1 188 ? -17.719 -29.719 0.672 1 92.75 188 GLY A N 1
ATOM 1536 C CA . GLY A 1 188 ? -18.625 -28.656 1.091 1 92.75 188 GLY A CA 1
ATOM 1537 C C . GLY A 1 188 ? -19.266 -27.938 -0.073 1 92.75 188 GLY A C 1
ATOM 1538 O O . GLY A 1 188 ? -19.047 -28.281 -1.233 1 92.75 188 GLY A O 1
ATOM 1539 N N . LYS A 1 189 ? -20.094 -26.922 0.193 1 95.69 189 LYS A N 1
ATOM 1540 C CA . LYS A 1 189 ? -20.891 -26.234 -0.817 1 95.69 189 LYS A CA 1
ATOM 1541 C C . LYS A 1 189 ? -20.016 -25.594 -1.877 1 95.69 189 LYS A C 1
ATOM 1543 O O . LYS A 1 189 ? -20.266 -25.734 -3.076 1 95.69 189 LYS A O 1
ATOM 1548 N N . LEU A 1 190 ? -18.984 -24.922 -1.467 1 97.06 190 LEU A N 1
ATOM 1549 C CA . LEU A 1 190 ? -18.094 -24.219 -2.383 1 97.06 190 LEU A CA 1
ATOM 1550 C C . LEU A 1 190 ? -17.359 -25.203 -3.297 1 97.06 190 LEU A C 1
ATOM 1552 O O . LEU A 1 190 ? -17.422 -25.078 -4.52 1 97.06 190 LEU A O 1
ATOM 1556 N N . VAL A 1 191 ? -16.719 -26.188 -2.73 1 97 191 VAL A N 1
ATOM 1557 C CA . VAL A 1 191 ? -15.906 -27.141 -3.486 1 97 191 VAL A CA 1
ATOM 1558 C C . VAL A 1 191 ? -16.797 -27.953 -4.418 1 97 191 VAL A C 1
ATOM 1560 O O . VAL A 1 191 ? -16.438 -28.234 -5.562 1 97 191 VAL A O 1
ATOM 1563 N N . SER A 1 192 ? -17.953 -28.297 -3.957 1 96.94 192 SER A N 1
ATOM 1564 C CA . SER A 1 192 ? -18.891 -29.047 -4.793 1 96.94 192 SER A CA 1
ATOM 1565 C C . SER A 1 192 ? -19.281 -28.234 -6.031 1 96.94 192 SER A C 1
ATOM 1567 O O . SER A 1 192 ? -19.359 -28.797 -7.129 1 96.94 192 SER A O 1
ATOM 1569 N N . ARG A 1 193 ? -19.578 -27.031 -5.816 1 97.06 193 ARG A N 1
ATOM 1570 C CA . ARG A 1 193 ? -19.938 -26.172 -6.941 1 97.06 193 ARG A CA 1
ATOM 1571 C C . ARG A 1 193 ? -18.781 -26 -7.91 1 97.06 193 ARG A C 1
ATOM 1573 O O . ARG A 1 193 ? -18.969 -26 -9.125 1 97.06 193 ARG A O 1
ATOM 1580 N N . ILE A 1 194 ? -17.594 -25.859 -7.371 1 97.25 194 ILE A N 1
ATOM 1581 C CA . ILE A 1 194 ? -16.406 -25.734 -8.195 1 97.25 194 ILE A CA 1
ATOM 1582 C C . ILE A 1 194 ? -16.203 -27 -9.023 1 97.25 194 ILE A C 1
ATOM 1584 O O . ILE A 1 194 ? -16 -26.938 -10.234 1 97.25 194 ILE A O 1
ATOM 1588 N N . LYS A 1 195 ? -16.281 -28.141 -8.383 1 95.25 195 LYS A N 1
ATOM 1589 C CA . LYS A 1 195 ? -16.109 -29.422 -9.07 1 95.25 195 LYS A CA 1
ATOM 1590 C C . LYS A 1 195 ? -17.141 -29.594 -10.18 1 95.25 195 LYS A C 1
ATOM 1592 O O . LYS A 1 195 ? -16.797 -30.078 -11.266 1 95.25 195 LYS A O 1
ATOM 1597 N N . LYS A 1 196 ? -18.328 -29.203 -9.82 1 96.25 196 LYS A N 1
ATOM 1598 C CA . LYS A 1 196 ? -19.391 -29.297 -10.828 1 96.25 196 LYS A CA 1
ATOM 1599 C C . LYS A 1 196 ? -19.047 -28.438 -12.047 1 96.25 196 LYS A C 1
ATOM 1601 O O . LYS A 1 196 ? -19.188 -28.875 -13.188 1 96.25 196 LYS A O 1
ATOM 1606 N N . SER A 1 197 ? -18.672 -27.219 -11.781 1 96.06 197 SER A N 1
ATOM 1607 C CA . SER A 1 197 ? -18.281 -26.312 -12.859 1 96.06 197 SER A CA 1
ATOM 1608 C C . SER A 1 197 ? -17.125 -26.891 -13.672 1 96.06 197 SER A C 1
ATOM 1610 O O . SER A 1 197 ? -17.156 -26.844 -14.898 1 96.06 197 SER A O 1
ATOM 1612 N N . MET A 1 198 ? -16.141 -27.406 -13.016 1 94.88 198 MET A N 1
ATOM 1613 C CA . MET A 1 198 ? -14.984 -28 -13.688 1 94.88 198 MET A CA 1
ATOM 1614 C C . MET A 1 198 ? -15.398 -29.172 -14.562 1 94.88 198 MET A C 1
ATOM 1616 O O . MET A 1 198 ? -14.977 -29.281 -15.711 1 94.88 198 MET A O 1
ATOM 1620 N N . ASN A 1 199 ? -16.188 -30.016 -13.984 1 93.81 199 ASN A N 1
ATOM 1621 C CA . ASN A 1 199 ? -16.641 -31.188 -14.719 1 93.81 199 ASN A CA 1
ATOM 1622 C C . ASN A 1 199 ? -17.438 -30.797 -15.961 1 93.81 199 ASN A C 1
ATOM 1624 O O . ASN A 1 199 ? -17.281 -31.406 -17.016 1 93.81 199 ASN A O 1
ATOM 1628 N N . ASN A 1 200 ? -18.297 -29.828 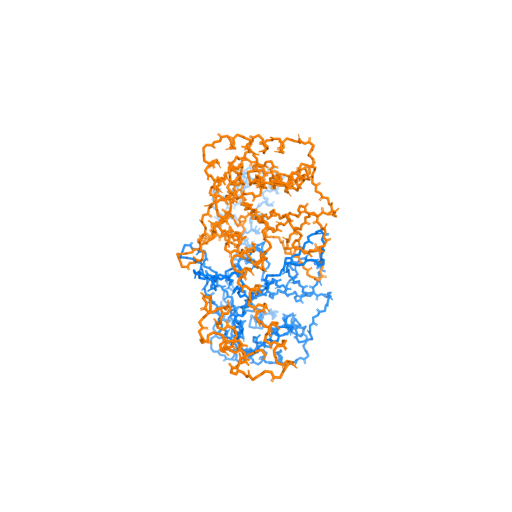-15.82 1 95.19 200 ASN A N 1
ATOM 1629 C CA . ASN A 1 200 ? -19.047 -29.344 -16.969 1 95.19 200 ASN A CA 1
ATOM 1630 C C . ASN A 1 200 ? -18.125 -28.812 -18.062 1 95.19 200 ASN A C 1
ATOM 1632 O O . ASN A 1 200 ? -18.344 -29.062 -19.25 1 95.19 200 ASN A O 1
ATOM 1636 N N . TYR A 1 201 ? -17.141 -28.078 -17.656 1 92.06 201 TYR A N 1
ATOM 1637 C CA . TYR A 1 201 ? -16.234 -27.484 -18.641 1 92.06 201 TYR A CA 1
ATOM 1638 C C . TYR A 1 201 ? -15.398 -28.547 -19.328 1 92.06 201 TYR A C 1
ATOM 1640 O O . TYR A 1 201 ? -15.094 -28.438 -20.516 1 92.06 201 TYR A O 1
ATOM 1648 N N . ARG A 1 202 ? -15 -29.594 -18.609 1 90.75 202 ARG A N 1
ATOM 1649 C CA . ARG A 1 202 ? -14.18 -30.672 -19.156 1 90.75 202 ARG A CA 1
ATOM 1650 C C . ARG A 1 202 ? -14.891 -31.375 -20.297 1 90.75 202 ARG A C 1
ATOM 1652 O O . ARG A 1 202 ? -14.242 -32 -21.141 1 90.75 202 ARG A O 1
ATOM 1659 N N . ARG A 1 203 ? -16.141 -31.219 -20.328 1 92.5 203 ARG A N 1
ATOM 1660 C CA . ARG A 1 203 ? -16.938 -31.906 -21.359 1 92.5 203 ARG A CA 1
ATOM 1661 C C . ARG A 1 203 ? -17.031 -31.062 -22.625 1 92.5 203 ARG A C 1
ATOM 1663 O O . ARG A 1 203 ? -17.578 -31.516 -23.625 1 92.5 203 ARG A O 1
ATOM 1670 N N . THR A 1 204 ? -16.547 -29.938 -22.562 1 90.56 204 THR A N 1
ATOM 1671 C CA . THR A 1 204 ? -16.672 -29.047 -23.719 1 90.56 204 THR A CA 1
ATOM 1672 C C . THR A 1 204 ? -15.555 -29.297 -24.719 1 90.56 204 THR A C 1
ATOM 1674 O O . THR A 1 204 ? -14.5 -29.828 -24.375 1 90.56 204 THR A O 1
ATOM 1677 N N . GLU A 1 205 ? -15.789 -28.891 -25.953 1 88.88 205 GLU A N 1
ATOM 1678 C CA . GLU A 1 205 ? -14.789 -28.969 -27 1 88.88 205 GLU A CA 1
ATOM 1679 C C . GLU A 1 205 ? -13.617 -28.031 -26.719 1 88.88 205 GLU A C 1
ATOM 1681 O O . GLU A 1 205 ? -12.469 -28.344 -27.016 1 88.88 205 GLU A O 1
ATOM 1686 N N . GLU A 1 206 ? -13.938 -26.953 -26.188 1 85 206 GLU A N 1
ATOM 1687 C CA . GLU A 1 206 ? -12.898 -25.969 -25.844 1 85 206 GLU A CA 1
ATOM 1688 C C . GLU A 1 206 ? -11.859 -26.578 -24.906 1 85 206 GLU A C 1
ATOM 1690 O O . GLU A 1 206 ? -10.656 -26.406 -25.109 1 85 206 GLU A O 1
ATOM 1695 N N . TRP A 1 207 ? -12.312 -27.25 -23.953 1 87.06 207 TRP A N 1
ATOM 1696 C CA . TRP A 1 207 ? -11.391 -27.875 -23.016 1 87.06 207 TRP A CA 1
ATOM 1697 C C . TRP A 1 207 ? -10.562 -28.953 -23.703 1 87.06 207 TRP A C 1
ATOM 1699 O O . TRP A 1 207 ? -9.352 -29.047 -23.469 1 87.06 207 TRP A O 1
ATOM 1709 N N . ARG A 1 208 ? -11.188 -29.719 -24.5 1 85.5 208 ARG A N 1
ATOM 1710 C CA . ARG A 1 208 ? -10.484 -30.781 -25.203 1 85.5 208 ARG A CA 1
ATOM 1711 C C . ARG A 1 208 ? -9.359 -30.203 -26.062 1 85.5 208 ARG A C 1
ATOM 1713 O O . ARG A 1 208 ? -8.258 -30.75 -26.094 1 85.5 208 ARG A O 1
ATOM 1720 N N . GLN A 1 209 ? -9.688 -29.188 -26.703 1 81.5 209 GLN A N 1
ATOM 1721 C CA . GLN A 1 209 ? -8.672 -28.531 -27.516 1 81.5 209 GLN A CA 1
ATOM 1722 C C . GLN A 1 209 ? -7.547 -27.969 -26.656 1 81.5 209 GLN A C 1
ATOM 1724 O O . GLN A 1 209 ? -6.375 -28.047 -27.031 1 81.5 209 GLN A O 1
ATOM 1729 N N . HIS A 1 210 ? -7.988 -27.375 -25.578 1 83 210 HIS A N 1
ATOM 1730 C CA . HIS A 1 210 ? -7.012 -26.828 -24.641 1 83 210 HIS A CA 1
ATOM 1731 C C . HIS A 1 210 ? -6.055 -27.906 -24.141 1 83 210 HIS A C 1
ATOM 1733 O O . HIS A 1 210 ? -4.84 -27.703 -24.109 1 83 210 HIS A O 1
ATOM 1739 N N . VAL A 1 211 ? -6.512 -29.031 -23.781 1 79.69 211 VAL A N 1
ATOM 1740 C CA . VAL A 1 211 ? -5.715 -30.156 -23.297 1 79.69 211 VAL A CA 1
ATOM 1741 C C . VAL A 1 211 ? -4.781 -30.656 -24.391 1 79.69 211 VAL A C 1
ATOM 1743 O O . VAL A 1 211 ? -3.598 -30.906 -24.141 1 79.69 211 VAL A O 1
ATOM 1746 N N . MET A 1 212 ? -5.316 -30.766 -25.562 1 76.88 212 MET A N 1
ATOM 1747 C CA . MET A 1 212 ? -4.52 -31.219 -26.688 1 76.88 212 MET A CA 1
ATOM 1748 C C . MET A 1 212 ? -3.365 -30.266 -26.969 1 76.88 212 MET A C 1
ATOM 1750 O O . MET A 1 212 ? -2.234 -30.688 -27.188 1 76.88 212 MET A O 1
ATOM 1754 N N . ASN A 1 213 ? -3.711 -29.031 -26.953 1 70.38 213 ASN A N 1
ATOM 1755 C CA . ASN A 1 213 ? -2.688 -28.016 -27.172 1 70.38 213 ASN A CA 1
ATOM 1756 C C . ASN A 1 213 ? -1.624 -28.031 -26.078 1 70.38 213 ASN A C 1
ATOM 1758 O O . ASN A 1 213 ? -0.432 -27.906 -26.359 1 70.38 213 ASN A O 1
ATOM 1762 N N . THR A 1 214 ? -2.066 -28.094 -24.859 1 70.12 214 THR A N 1
ATOM 1763 C CA . THR A 1 214 ? -1.152 -28.125 -23.734 1 70.12 214 THR A CA 1
ATOM 1764 C C . THR A 1 214 ? -0.237 -29.344 -23.797 1 70.12 214 THR A C 1
ATOM 1766 O O . THR A 1 214 ? 0.956 -29.25 -23.5 1 70.12 214 THR A O 1
ATOM 1769 N N . GLU A 1 215 ? -0.788 -30.453 -24.094 1 67.25 215 GLU A N 1
ATOM 1770 C CA . GLU A 1 215 ? -0.004 -31.672 -24.266 1 67.25 215 GLU A CA 1
ATOM 1771 C C . GLU A 1 215 ? 1.03 -31.516 -25.375 1 67.25 215 GLU A C 1
ATOM 1773 O O . GLU A 1 215 ? 2.174 -31.953 -25.234 1 67.25 215 GLU A O 1
ATOM 1778 N N . GLU A 1 216 ? 0.563 -30.859 -26.375 1 61.16 216 GLU A N 1
ATOM 1779 C CA . GLU A 1 216 ? 1.475 -30.625 -27.484 1 61.16 216 GLU A CA 1
ATOM 1780 C C . GLU A 1 216 ? 2.615 -29.688 -27.078 1 61.16 216 GLU A C 1
ATOM 1782 O O . GLU A 1 216 ? 3.771 -29.938 -27.438 1 61.16 216 GLU A O 1
ATOM 1787 N N . VAL A 1 217 ? 2.217 -28.656 -26.438 1 58.5 217 VAL A N 1
ATOM 1788 C CA . VAL A 1 217 ? 3.217 -27.703 -25.984 1 58.5 217 VAL A CA 1
ATOM 1789 C C . VAL A 1 217 ? 4.164 -28.375 -25 1 58.5 217 VAL A C 1
ATOM 1791 O O . VAL A 1 217 ? 5.383 -28.188 -25.062 1 58.5 217 VAL A O 1
ATOM 1794 N N . ALA A 1 218 ? 3.586 -29.078 -24.062 1 62 218 ALA A N 1
ATOM 1795 C CA . ALA A 1 218 ? 4.398 -29.797 -23.078 1 62 218 ALA A CA 1
ATOM 1796 C C . ALA A 1 218 ? 5.324 -30.797 -23.781 1 62 218 ALA A C 1
ATOM 1798 O O . ALA A 1 218 ? 6.496 -30.922 -23.406 1 62 218 ALA A O 1
ATOM 1799 N N . GLU A 1 219 ? 4.746 -31.469 -24.688 1 58.69 219 GLU A N 1
ATOM 1800 C CA . GLU A 1 219 ? 5.555 -32.406 -25.453 1 58.69 219 GLU A CA 1
ATOM 1801 C C . GLU A 1 219 ? 6.652 -31.688 -26.234 1 58.69 219 GLU A C 1
ATOM 1803 O O . GLU A 1 219 ? 7.793 -32.156 -26.281 1 58.69 219 GLU A O 1
ATOM 1808 N N . ALA A 1 220 ? 6.258 -30.578 -26.797 1 56.41 220 ALA A N 1
ATOM 1809 C CA . ALA A 1 220 ? 7.246 -29.781 -27.531 1 56.41 220 ALA A CA 1
ATOM 1810 C C . ALA A 1 220 ? 8.312 -29.234 -26.578 1 56.41 220 ALA A C 1
ATOM 1812 O O . ALA A 1 220 ? 9.5 -29.25 -26.906 1 56.41 220 ALA A O 1
ATOM 1813 N N . ALA A 1 221 ? 7.852 -28.75 -25.469 1 59.5 221 ALA A N 1
ATOM 1814 C CA . ALA A 1 221 ? 8.781 -28.234 -24.469 1 59.5 221 ALA A CA 1
ATOM 1815 C C . ALA A 1 221 ? 9.68 -29.359 -23.938 1 59.5 221 ALA A C 1
ATOM 1817 O O . ALA A 1 221 ? 10.883 -29.156 -23.734 1 59.5 221 ALA A O 1
ATOM 1818 N N . LYS A 1 222 ? 9.102 -30.484 -23.641 1 57.59 222 LYS A N 1
ATOM 1819 C CA . LYS A 1 222 ? 9.875 -31.672 -23.234 1 57.59 222 LYS A CA 1
ATOM 1820 C C . LYS A 1 222 ? 10.891 -32.062 -24.297 1 57.59 222 LYS A C 1
ATOM 1822 O O . LYS A 1 222 ? 12.047 -32.344 -23.984 1 57.59 222 LYS A O 1
ATOM 1827 N N . GLN A 1 223 ? 10.453 -32.062 -25.484 1 57.47 223 GLN A N 1
ATOM 1828 C CA . GLN A 1 223 ? 11.367 -32.375 -26.578 1 57.47 223 GLN A CA 1
ATOM 1829 C C . GLN A 1 223 ? 12.492 -31.344 -26.672 1 57.47 223 GLN A C 1
ATOM 1831 O O . GLN A 1 223 ? 13.656 -31.703 -26.844 1 57.47 223 GLN A O 1
ATOM 1836 N N . LEU A 1 224 ? 12.023 -30.125 -26.562 1 57.72 224 LEU A N 1
ATOM 1837 C CA . LEU A 1 224 ? 13.031 -29.078 -26.562 1 57.72 224 LEU A CA 1
ATOM 1838 C C . LEU A 1 224 ? 13.961 -29.203 -25.359 1 57.72 224 LEU A C 1
ATOM 1840 O O . LEU A 1 224 ? 15.172 -29.031 -25.484 1 57.72 224 LEU A O 1
ATOM 1844 N N . GLY A 1 225 ? 13.336 -29.375 -24.234 1 60.59 225 GLY A N 1
ATOM 1845 C CA . GLY A 1 225 ? 14.148 -29.641 -23.047 1 60.59 225 GLY A CA 1
ATOM 1846 C C . GLY A 1 225 ? 15.039 -30.859 -23.188 1 60.59 225 GLY A C 1
ATOM 1847 O O . GLY A 1 225 ? 16.203 -30.828 -22.781 1 60.59 225 GLY A O 1
ATOM 1848 N N . MET A 1 226 ? 14.453 -31.938 -23.672 1 60.22 226 MET A N 1
ATOM 1849 C CA . MET A 1 226 ? 15.234 -33.125 -23.953 1 60.22 226 MET A CA 1
ATOM 1850 C C . MET A 1 226 ? 16.359 -32.812 -24.938 1 60.22 226 MET A C 1
ATOM 1852 O O . MET A 1 226 ? 17.484 -33.281 -24.766 1 60.22 226 MET A O 1
ATOM 1856 N N . GLU A 1 227 ? 16.016 -32.062 -25.953 1 59.34 227 GLU A N 1
ATOM 1857 C CA . GLU A 1 227 ? 17.031 -31.656 -26.922 1 59.34 227 GLU A CA 1
ATOM 1858 C C . GLU A 1 227 ? 18.094 -30.781 -26.266 1 59.34 227 GLU A C 1
ATOM 1860 O O . GLU A 1 227 ? 19.297 -30.969 -26.469 1 59.34 227 GLU A O 1
ATOM 1865 N N . GLU A 1 228 ? 17.609 -29.844 -25.562 1 62.91 228 GLU A N 1
ATOM 1866 C CA . GLU A 1 228 ? 18.547 -29 -24.828 1 62.91 228 GLU A CA 1
ATOM 1867 C C . GLU A 1 228 ? 19.344 -29.797 -23.797 1 62.91 228 GLU A C 1
ATOM 1869 O O . GLU A 1 228 ? 20.547 -29.609 -23.656 1 62.91 228 GLU A O 1
ATOM 1874 N N . GLY A 1 229 ? 18.594 -30.609 -23.047 1 62.91 229 GLY A N 1
ATOM 1875 C CA . GLY A 1 229 ? 19.266 -31.516 -22.125 1 62.91 229 GLY A CA 1
ATOM 1876 C C . GLY A 1 229 ? 20.25 -32.438 -22.812 1 62.91 229 GLY A C 1
ATOM 1877 O O . GLY A 1 229 ? 21.359 -32.656 -22.312 1 62.91 229 GLY A O 1
ATOM 1878 N N . MET A 1 230 ? 19.766 -33 -23.844 1 64.06 230 MET A N 1
ATOM 1879 C CA . MET A 1 230 ? 20.656 -33.844 -24.641 1 64.06 230 MET A CA 1
ATOM 1880 C C . MET A 1 230 ? 21.859 -33.062 -25.141 1 64.06 230 MET A C 1
ATOM 1882 O O . MET A 1 230 ? 22.984 -33.562 -25.125 1 64.06 230 MET A O 1
ATOM 1886 N N . HIS A 1 231 ? 21.562 -31.844 -25.594 1 65.62 231 HIS A N 1
ATOM 1887 C CA . HIS A 1 231 ? 22.641 -30.984 -26.016 1 65.62 231 HIS A CA 1
ATOM 1888 C C . HIS A 1 231 ? 23.594 -30.672 -24.875 1 65.62 231 HIS A C 1
ATOM 1890 O O . HIS A 1 231 ? 24.812 -30.766 -25.016 1 65.62 231 HIS A O 1
ATOM 1896 N N . GLU A 1 232 ? 23 -30.359 -23.797 1 68.62 232 GLU A N 1
ATOM 1897 C CA . GLU A 1 23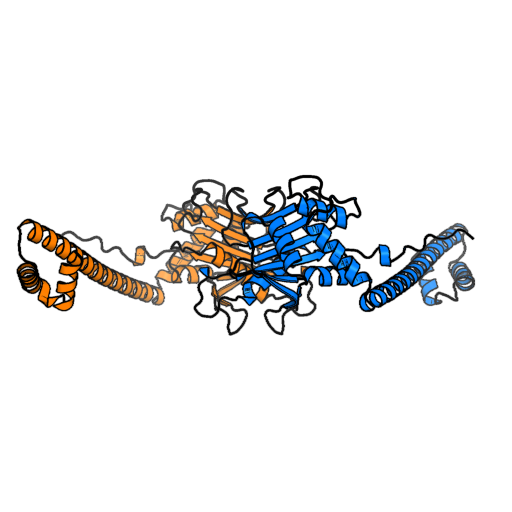2 ? 23.828 -30.062 -22.641 1 68.62 232 GLU A CA 1
ATOM 1898 C C . GLU A 1 232 ? 24.578 -31.312 -22.172 1 68.62 232 GLU A C 1
ATOM 1900 O O . GLU A 1 232 ? 25.75 -31.234 -21.797 1 68.62 232 GLU A O 1
ATOM 1905 N N . ALA A 1 233 ? 23.891 -32.406 -22.141 1 67.88 233 ALA A N 1
ATOM 1906 C CA . ALA A 1 233 ? 24.531 -33.688 -21.797 1 67.88 233 ALA A CA 1
ATOM 1907 C C . ALA A 1 233 ? 25.641 -34.031 -22.781 1 67.88 233 ALA A C 1
ATOM 1909 O O . ALA A 1 233 ? 26.703 -34.531 -22.391 1 67.88 233 ALA A O 1
ATOM 1910 N N . THR A 1 234 ? 25.422 -33.781 -24.016 1 71.69 234 THR A N 1
ATOM 1911 C CA . THR A 1 234 ? 26.438 -34 -25.031 1 71.69 234 THR A CA 1
ATOM 1912 C C . THR A 1 234 ? 27.641 -33.094 -24.828 1 71.69 234 THR A C 1
ATOM 1914 O O . THR A 1 234 ? 28.781 -33.531 -24.891 1 71.69 234 THR A O 1
ATOM 1917 N N . VAL A 1 235 ? 27.281 -31.828 -24.516 1 72.12 235 VAL A N 1
ATOM 1918 C CA . VAL A 1 235 ? 28.375 -30.891 -24.25 1 72.12 235 VAL A CA 1
ATOM 1919 C C . VAL A 1 235 ? 29.141 -31.328 -23.016 1 72.12 235 VAL A C 1
ATOM 1921 O O . VAL A 1 235 ? 30.375 -31.328 -23 1 72.12 235 VAL A O 1
ATOM 1924 N N . ALA A 1 236 ? 28.484 -31.734 -22.062 1 73.75 236 ALA A N 1
ATOM 1925 C CA . ALA A 1 236 ? 29.141 -32.219 -20.859 1 73.75 236 ALA A CA 1
ATOM 1926 C C . ALA A 1 236 ? 29.984 -33.469 -21.172 1 73.75 236 ALA A C 1
ATOM 1928 O O . ALA A 1 236 ? 31.094 -33.625 -20.656 1 73.75 236 ALA A O 1
ATOM 1929 N N . ALA A 1 237 ? 29.484 -34.375 -21.969 1 72.44 237 ALA A N 1
ATOM 1930 C CA . ALA A 1 237 ? 30.203 -35.562 -22.391 1 72.44 237 ALA A CA 1
ATOM 1931 C C . ALA A 1 237 ? 31.453 -35.219 -23.188 1 72.44 237 ALA A C 1
ATOM 1933 O O . ALA A 1 237 ? 32.5 -35.844 -23.031 1 72.44 237 ALA A O 1
ATOM 1934 N N . ILE A 1 238 ? 31.328 -34.188 -23.953 1 76.5 238 ILE A N 1
ATOM 1935 C CA . ILE A 1 238 ? 32.469 -33.719 -24.734 1 76.5 238 ILE A CA 1
ATOM 1936 C C . ILE A 1 238 ? 33.562 -33.219 -23.797 1 76.5 238 ILE A C 1
ATOM 1938 O O . ILE A 1 238 ? 34.719 -33.562 -23.969 1 76.5 238 ILE A O 1
ATOM 1942 N N . HIS A 1 239 ? 33.188 -32.5 -22.812 1 80 239 HIS A N 1
ATOM 1943 C CA . HIS A 1 239 ? 34.156 -31.984 -21.859 1 80 239 HIS A CA 1
ATOM 1944 C C . HIS A 1 239 ? 34.844 -33.125 -21.094 1 80 239 HIS A C 1
ATOM 1946 O O . HIS A 1 239 ? 36.062 -33.094 -20.906 1 80 239 HIS A O 1
ATOM 1952 N N . LYS A 1 240 ? 34.094 -34.062 -20.75 1 76.19 240 LYS A N 1
ATOM 1953 C CA . LYS A 1 240 ? 34.656 -35.219 -20.078 1 76.19 240 LYS A CA 1
ATOM 1954 C C . LYS A 1 240 ? 35.625 -35.969 -21 1 76.19 240 LYS A C 1
ATOM 1956 O O . LYS A 1 240 ? 36.688 -36.406 -20.562 1 76.19 240 LYS A O 1
ATOM 1961 N N . THR A 1 241 ? 35.281 -36.125 -22.25 1 79.19 241 THR A N 1
ATOM 1962 C CA . THR A 1 241 ? 36.125 -36.781 -23.25 1 79.19 241 THR A CA 1
ATOM 1963 C C . THR A 1 241 ? 37.406 -36.031 -23.453 1 79.19 241 THR A C 1
ATOM 1965 O O . THR A 1 241 ? 38.5 -36.625 -23.531 1 79.19 241 THR A O 1
ATOM 1968 N N . ILE A 1 242 ? 37.312 -34.719 -23.422 1 81.25 242 ILE A N 1
ATOM 1969 C CA . ILE A 1 242 ? 38.5 -33.875 -23.594 1 81.25 242 ILE A CA 1
ATOM 1970 C C . ILE A 1 242 ? 39.469 -34.062 -22.422 1 81.25 242 ILE A C 1
ATOM 1972 O O . ILE A 1 242 ? 40.656 -34.281 -22.6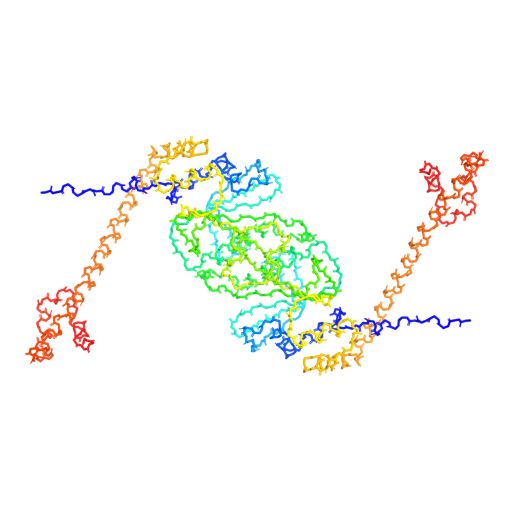09 1 81.25 242 ILE A O 1
ATOM 1976 N N . ASN A 1 243 ? 38.906 -34.094 -21.297 1 80.06 243 ASN A N 1
ATOM 1977 C CA . ASN A 1 243 ? 39.719 -34.25 -20.094 1 80.06 243 ASN A CA 1
ATOM 1978 C C . ASN A 1 243 ? 40.406 -35.625 -20.062 1 80.06 243 ASN A C 1
ATOM 1980 O O . ASN A 1 243 ? 41.594 -35.719 -19.703 1 80.06 243 ASN A O 1
ATOM 1984 N N . MET A 1 244 ? 39.719 -36.625 -20.484 1 78 244 MET A N 1
ATOM 1985 C CA . MET A 1 244 ? 40.281 -37.969 -20.547 1 78 244 MET A CA 1
ATOM 1986 C C . MET A 1 244 ? 41.406 -38.031 -21.562 1 78 244 MET A C 1
ATOM 1988 O O . MET A 1 244 ? 42.469 -38.594 -21.266 1 78 244 MET A O 1
ATOM 1992 N N . LEU A 1 245 ? 41.281 -37.344 -22.703 1 82.62 245 LEU A N 1
ATOM 1993 C CA . LEU A 1 245 ? 42.281 -37.375 -23.75 1 82.62 245 LEU A CA 1
ATOM 1994 C C . LEU A 1 245 ? 43.5 -36.531 -23.375 1 82.62 245 LEU A C 1
ATOM 1996 O O . LEU A 1 245 ? 44.625 -36.906 -23.688 1 82.62 245 LEU A O 1
ATOM 2000 N N . ARG A 1 246 ? 43.312 -35.594 -22.609 1 82.56 246 ARG A N 1
ATOM 2001 C CA . ARG A 1 246 ? 44.406 -34.781 -22.094 1 82.56 246 ARG A CA 1
ATOM 2002 C C . ARG A 1 246 ? 45.25 -35.562 -21.094 1 82.56 246 ARG A C 1
ATOM 2004 O O . ARG A 1 246 ? 46.469 -35.5 -21.109 1 82.56 246 ARG A O 1
ATOM 2011 N N . ARG A 1 247 ? 44.625 -36.344 -20.359 1 79.75 247 ARG A N 1
ATOM 2012 C CA . ARG A 1 247 ? 45.312 -37.188 -19.391 1 79.75 247 ARG A CA 1
ATOM 2013 C C . ARG A 1 247 ? 46.156 -38.25 -20.094 1 79.75 247 ARG A C 1
ATOM 2015 O O . ARG A 1 247 ? 47.188 -38.656 -19.594 1 79.75 247 ARG A O 1
ATOM 2022 N N . MET A 1 248 ? 45.75 -38.562 -21.266 1 82.31 248 MET A N 1
ATOM 2023 C CA . MET A 1 248 ? 46.469 -39.594 -22.047 1 82.31 248 MET A CA 1
ATOM 2024 C C . MET A 1 248 ? 47.531 -38.938 -22.922 1 82.31 248 MET A C 1
ATOM 2026 O O . MET A 1 248 ? 48.094 -39.625 -23.781 1 82.31 248 MET A O 1
ATOM 2030 N N . LYS A 1 249 ? 47.688 -37.656 -22.781 1 86.75 249 LYS A N 1
ATOM 2031 C CA . LYS A 1 249 ? 48.75 -36.875 -23.375 1 86.75 249 LYS A CA 1
ATOM 2032 C C . LYS A 1 249 ? 48.562 -36.719 -24.891 1 86.75 249 LYS A C 1
ATOM 2034 O O . LYS A 1 249 ? 49.531 -36.719 -25.641 1 86.75 249 LYS A O 1
ATOM 2039 N N . CYS A 1 250 ? 47.281 -36.719 -25.266 1 83.31 250 CYS A N 1
ATOM 2040 C CA . CYS A 1 250 ? 47 -36.438 -26.656 1 83.31 250 CYS A CA 1
ATOM 2041 C C . CYS A 1 250 ? 47.156 -34.938 -26.953 1 83.31 250 CYS A C 1
ATOM 2043 O O . CYS A 1 250 ? 46.844 -34.094 -26.109 1 83.31 250 CYS A O 1
ATOM 2045 N N . SER A 1 251 ? 47.625 -34.719 -28.078 1 87.69 251 SER A N 1
ATOM 2046 C CA . SER A 1 251 ? 47.812 -33.344 -28.469 1 87.69 251 SER A CA 1
ATOM 2047 C C . SER A 1 251 ? 46.469 -32.688 -28.781 1 87.69 251 SER A C 1
ATOM 2049 O O . SER A 1 251 ? 45.5 -33.344 -29.109 1 87.69 251 SER A O 1
ATOM 2051 N N . PRO A 1 252 ? 46.281 -31.328 -28.656 1 88.19 252 PRO A N 1
ATOM 2052 C CA . PRO A 1 252 ? 45.031 -30.625 -28.984 1 88.19 252 PRO A CA 1
ATOM 2053 C C . PRO A 1 252 ? 44.562 -30.891 -30.422 1 88.19 252 PRO A C 1
ATOM 2055 O O . PRO A 1 252 ? 43.344 -30.984 -30.656 1 88.19 252 PRO A O 1
ATOM 2058 N N . LYS A 1 253 ? 45.5 -31.016 -31.156 1 89.06 253 LYS A N 1
ATOM 2059 C CA . LYS A 1 253 ? 45.156 -31.297 -32.562 1 89.06 253 LYS A CA 1
ATOM 2060 C C . LYS A 1 253 ? 44.531 -32.688 -32.688 1 89.06 253 LYS A C 1
ATOM 2062 O O . LYS A 1 253 ? 43.531 -32.844 -33.406 1 89.06 253 LYS A O 1
ATOM 2067 N N . GLN A 1 254 ? 45 -33.625 -32.062 1 86.94 254 GLN A N 1
ATOM 2068 C CA . GLN A 1 254 ? 44.469 -34.969 -32.062 1 86.94 254 GLN A CA 1
ATOM 2069 C C . GLN A 1 254 ? 43.062 -35.031 -31.422 1 86.94 254 GLN A C 1
ATOM 2071 O O . GLN A 1 254 ? 42.188 -35.719 -31.906 1 86.94 254 GLN A O 1
ATOM 2076 N N . ILE A 1 255 ? 42.906 -34.312 -30.312 1 90.19 255 ILE A N 1
ATOM 2077 C CA . ILE A 1 255 ? 41.625 -34.25 -29.609 1 90.19 255 ILE A CA 1
ATOM 2078 C C . ILE A 1 255 ? 40.562 -33.656 -30.531 1 90.19 255 ILE A C 1
ATOM 2080 O O . ILE A 1 255 ? 39.438 -34.188 -30.641 1 90.19 255 ILE A O 1
ATOM 2084 N N . LEU A 1 256 ? 40.906 -32.625 -31.156 1 87.56 256 LEU A N 1
ATOM 2085 C CA . LEU A 1 256 ? 39.969 -31.969 -32.062 1 87.56 256 LEU A CA 1
ATOM 2086 C C . LEU A 1 256 ? 39.562 -32.906 -33.188 1 87.56 256 LEU A C 1
ATOM 2088 O O . LEU A 1 256 ? 38.375 -32.938 -33.562 1 87.56 256 LEU A O 1
ATOM 2092 N N . GLN A 1 257 ? 40.438 -33.625 -33.688 1 87.38 257 GLN A N 1
ATOM 2093 C CA . GLN A 1 257 ? 40.188 -34.562 -34.75 1 87.38 257 GLN A CA 1
ATOM 2094 C C . GLN A 1 257 ? 39.219 -35.656 -34.312 1 87.38 257 GLN A C 1
ATOM 2096 O O . GLN A 1 257 ? 38.312 -36.031 -35.031 1 87.38 257 GLN A O 1
ATOM 2101 N N . GLU A 1 258 ? 39.469 -36.188 -33.125 1 82.94 258 GLU A N 1
ATOM 2102 C CA . GLU A 1 258 ? 38.594 -37.219 -32.562 1 82.94 258 GLU A CA 1
ATOM 2103 C C . GLU A 1 258 ? 37.188 -36.656 -32.344 1 82.94 258 GLU A C 1
ATOM 2105 O O . GLU A 1 258 ? 36.188 -37.344 -32.594 1 82.94 258 GLU A O 1
ATOM 2110 N N . LEU A 1 259 ? 37.094 -35.5 -31.828 1 86.94 259 LEU A N 1
ATOM 2111 C CA . LEU A 1 259 ? 35.812 -34.875 -31.578 1 86.94 259 LEU A CA 1
ATOM 2112 C C . LEU A 1 259 ? 35.062 -34.625 -32.906 1 86.94 259 LEU A C 1
ATOM 2114 O O . LEU A 1 259 ? 33.844 -34.812 -32.969 1 86.94 259 LEU A O 1
ATOM 2118 N N . GLU A 1 260 ? 35.781 -34.188 -33.844 1 83.69 260 GLU A N 1
ATOM 2119 C CA . GLU A 1 260 ? 35.188 -33.969 -35.156 1 83.69 260 GLU A CA 1
ATOM 2120 C C . GLU A 1 260 ? 34.594 -35.25 -35.719 1 83.69 260 GLU A C 1
ATOM 2122 O O . GLU A 1 260 ? 33.562 -35.25 -36.375 1 83.69 260 GLU A O 1
ATOM 2127 N N . GLN A 1 261 ? 35.188 -36.312 -35.531 1 83.62 261 GLN A N 1
ATOM 2128 C CA . GLN A 1 261 ? 34.75 -37.594 -36.031 1 83.62 261 GLN A CA 1
ATOM 2129 C C . GLN A 1 261 ? 33.438 -38 -35.375 1 83.62 261 GLN A C 1
ATOM 2131 O O . GLN A 1 261 ? 32.531 -38.531 -36.031 1 83.62 261 GLN A O 1
ATOM 2136 N N . ASP A 1 262 ? 33.344 -37.781 -34.094 1 79.62 262 ASP A N 1
ATOM 2137 C CA . ASP A 1 262 ? 32.188 -38.281 -33.344 1 79.62 262 ASP A CA 1
ATOM 2138 C C . ASP A 1 262 ? 31.094 -37.25 -33.25 1 79.62 262 ASP A C 1
ATOM 2140 O O . ASP A 1 262 ? 29.906 -37.562 -33.188 1 79.62 262 ASP A O 1
ATOM 2144 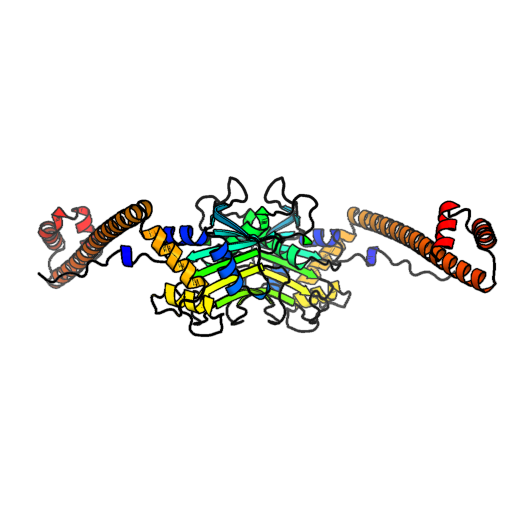N N . TYR A 1 263 ? 31.547 -35.969 -33.281 1 82.38 263 TYR A N 1
ATOM 2145 C CA . TYR A 1 263 ? 30.562 -34.938 -33 1 82.38 263 TYR A CA 1
ATOM 2146 C C . TYR A 1 263 ? 30.484 -33.906 -34.125 1 82.38 263 TYR A C 1
ATOM 2148 O O . TYR A 1 263 ? 29.828 -32.875 -34 1 82.38 263 TYR A O 1
ATOM 2156 N N . GLY A 1 264 ? 31.141 -34.156 -35.156 1 77.56 264 GLY A N 1
ATOM 2157 C CA . GLY A 1 264 ? 31.234 -33.25 -36.25 1 77.56 264 GLY A CA 1
ATOM 2158 C C . GLY A 1 264 ? 29.906 -32.969 -36.938 1 77.56 264 GLY A C 1
ATOM 2159 O O . GLY A 1 264 ? 29.75 -31.938 -37.594 1 77.56 264 GLY A O 1
ATOM 2160 N N . ASN A 1 265 ? 28.969 -33.844 -36.688 1 75.06 265 ASN A N 1
ATOM 2161 C CA . ASN A 1 265 ? 27.656 -33.625 -37.281 1 75.06 265 ASN A CA 1
ATOM 2162 C C . ASN A 1 265 ? 26.781 -32.75 -36.375 1 75.06 265 ASN A C 1
ATOM 2164 O O . ASN A 1 265 ? 25.734 -32.25 -36.812 1 75.06 265 ASN A O 1
ATOM 2168 N N . GLU A 1 266 ? 27.203 -32.531 -35.281 1 80 266 GLU A N 1
ATOM 2169 C CA . GLU A 1 266 ? 26.375 -31.812 -34.312 1 80 266 GLU A CA 1
ATOM 2170 C C . GLU A 1 266 ? 26.969 -30.453 -33.969 1 80 266 GLU A C 1
ATOM 2172 O O . GLU A 1 266 ? 26.234 -29.516 -33.656 1 80 266 GLU A O 1
ATOM 2177 N N . PHE A 1 267 ? 28.297 -30.438 -34.031 1 80.38 267 PHE A N 1
ATOM 2178 C CA . PHE A 1 267 ? 29 -29.203 -33.688 1 80.38 267 PHE A CA 1
ATOM 2179 C C . PHE A 1 267 ? 29.938 -28.781 -34.812 1 80.38 267 PHE A C 1
ATOM 2181 O O . PHE A 1 267 ? 30.516 -29.641 -35.5 1 80.38 267 PHE A O 1
ATOM 2188 N N . SER A 1 268 ? 29.984 -27.516 -34.938 1 82.56 268 SER A N 1
ATOM 2189 C CA . SER A 1 268 ? 30.922 -26.984 -35.938 1 82.56 268 SER A CA 1
ATOM 2190 C C . SER A 1 268 ? 32.375 -27.125 -35.438 1 82.56 268 SER A C 1
ATOM 2192 O O . SER A 1 268 ? 32.594 -27.328 -34.25 1 82.56 268 SER A O 1
ATOM 2194 N N . GLU A 1 269 ? 33.188 -27.016 -36.469 1 83.62 269 GLU A N 1
ATOM 2195 C CA . GLU A 1 269 ? 34.625 -27.078 -36.125 1 83.62 269 GLU A CA 1
ATOM 2196 C C . GLU A 1 269 ? 35.031 -25.984 -35.156 1 83.62 269 GLU A C 1
ATOM 2198 O O . GLU A 1 269 ? 35.812 -26.203 -34.219 1 83.62 269 GLU A O 1
ATOM 2203 N N . GLU A 1 270 ? 34.469 -24.922 -35.375 1 84.31 270 GLU A N 1
ATOM 2204 C CA . GLU A 1 270 ? 34.75 -23.797 -34.5 1 84.31 270 GLU A CA 1
ATOM 2205 C C . GLU A 1 270 ? 34.25 -24.047 -33.094 1 84.31 270 GLU A C 1
ATOM 2207 O O . GLU A 1 270 ? 34.938 -23.719 -32.125 1 84.31 270 GLU A O 1
ATOM 2212 N N . GLU A 1 271 ? 33.219 -24.625 -33.031 1 85.5 271 GLU A N 1
ATOM 2213 C CA . GLU A 1 271 ? 32.625 -24.922 -31.719 1 85.5 271 GLU A CA 1
ATOM 2214 C C . GLU A 1 271 ? 33.469 -25.969 -30.969 1 85.5 271 GLU A C 1
ATOM 2216 O O . GLU A 1 271 ? 33.688 -25.828 -29.766 1 85.5 271 GLU A O 1
ATOM 2221 N N . LEU A 1 272 ? 33.812 -26.922 -31.688 1 87.12 272 LEU A N 1
ATOM 2222 C CA . LEU A 1 272 ? 34.594 -27.984 -31.078 1 87.12 272 LEU A CA 1
ATOM 2223 C C . LEU A 1 272 ? 35.969 -27.469 -30.641 1 87.12 272 LEU A C 1
ATOM 2225 O O . LEU A 1 272 ? 36.469 -27.859 -29.578 1 87.12 272 LEU A O 1
ATOM 2229 N N . ALA A 1 273 ? 36.5 -26.594 -31.438 1 87.12 273 ALA A N 1
ATOM 2230 C CA . ALA A 1 273 ? 37.75 -25.969 -31.062 1 87.12 273 ALA A CA 1
ATOM 2231 C C . ALA A 1 273 ? 37.625 -25.125 -29.797 1 87.12 273 ALA A C 1
ATOM 2233 O O . ALA A 1 273 ? 38.5 -25.125 -28.953 1 87.12 273 ALA A O 1
ATOM 2234 N N . ASP A 1 274 ? 36.5 -24.578 -29.75 1 85.06 274 ASP A N 1
ATOM 2235 C CA . ASP A 1 274 ? 36.219 -23.781 -28.562 1 85.06 274 ASP A CA 1
ATOM 2236 C C . ASP A 1 274 ? 36.094 -24.656 -27.328 1 85.06 274 ASP A C 1
ATOM 2238 O O . ASP A 1 274 ? 36.562 -24.266 -26.234 1 85.06 274 ASP A O 1
ATOM 2242 N N . PHE A 1 275 ? 35.562 -25.766 -27.469 1 84.31 275 PHE A N 1
ATOM 2243 C CA . PHE A 1 275 ? 35.438 -26.703 -26.359 1 84.31 275 PHE A CA 1
ATOM 2244 C C . PHE A 1 275 ? 36.812 -27.141 -25.875 1 84.31 275 PHE A C 1
ATOM 2246 O O . PHE A 1 275 ? 37.062 -27.266 -24.672 1 84.31 275 PHE A O 1
ATOM 2253 N N . VAL A 1 276 ? 37.719 -27.359 -26.828 1 86.75 276 VAL A N 1
ATOM 2254 C CA . VAL A 1 276 ? 39.062 -27.828 -26.5 1 86.75 276 VAL A CA 1
ATOM 2255 C C . VAL A 1 276 ? 39.844 -26.719 -25.812 1 86.75 276 VAL A C 1
ATOM 2257 O O . VAL A 1 276 ? 40.562 -26.969 -24.859 1 86.75 276 VAL A O 1
ATOM 2260 N N . LYS A 1 277 ? 39.531 -25.5 -26.172 1 84.75 277 LYS A N 1
ATOM 2261 C CA . LYS A 1 277 ? 40.25 -24.344 -25.609 1 84.75 277 LYS A CA 1
ATOM 2262 C C . LYS A 1 277 ? 39.75 -24.047 -24.188 1 84.75 277 LYS A C 1
ATOM 2264 O O . LYS A 1 277 ? 40.562 -23.688 -23.328 1 84.75 277 LYS A O 1
ATOM 2269 N N . ASN A 1 278 ? 38.562 -24.281 -23.969 1 77.19 278 ASN A N 1
ATOM 2270 C CA . ASN A 1 278 ? 37.969 -23.844 -22.719 1 77.19 278 ASN A CA 1
ATOM 2271 C C . ASN A 1 278 ? 37.875 -25 -21.703 1 77.19 278 ASN A C 1
ATOM 2273 O O . ASN A 1 278 ? 37.469 -24.797 -20.562 1 77.19 278 ASN A O 1
ATOM 2277 N N . ALA A 1 279 ? 38.125 -26.062 -22.078 1 70.75 279 ALA A N 1
ATOM 2278 C CA . ALA A 1 279 ? 38.125 -27.203 -21.172 1 70.75 279 ALA A CA 1
ATOM 2279 C C . ALA A 1 279 ? 39.438 -27.281 -20.406 1 70.75 279 ALA A C 1
ATOM 2281 O O . ALA A 1 279 ? 40.5 -26.922 -20.938 1 70.75 279 ALA A O 1
ATOM 2282 N N . MET B 1 1 ? -6.406 50.156 30.281 1 27.8 1 MET B N 1
ATOM 2283 C CA . MET B 1 1 ? -6.16 50 28.844 1 27.8 1 MET B CA 1
ATOM 2284 C C . MET B 1 1 ? -5.164 48.906 28.562 1 27.8 1 MET B C 1
ATOM 2286 O O . MET B 1 1 ? -3.953 49.094 28.641 1 27.8 1 MET B O 1
ATOM 2290 N N . SER B 1 2 ? -5.309 47.656 29.094 1 31.16 2 SER B N 1
ATOM 2291 C CA . SER B 1 2 ? -4.508 46.438 29.297 1 31.16 2 SER B CA 1
ATOM 2292 C C . SER B 1 2 ? -3.879 45.969 28 1 31.16 2 SER B C 1
ATOM 2294 O O . SER B 1 2 ? -4.527 45.969 26.953 1 31.16 2 SER B O 1
ATOM 2296 N N . LYS B 1 3 ? -2.602 46.25 27.781 1 38.06 3 LYS B N 1
ATOM 2297 C CA . LYS B 1 3 ? -1.746 45.875 26.656 1 38.06 3 LYS B CA 1
ATOM 2298 C C . LYS B 1 3 ? -2.09 44.469 26.156 1 38.06 3 LYS B C 1
ATOM 2300 O O . LYS B 1 3 ? -1.788 43.469 26.812 1 38.06 3 LYS B O 1
ATOM 2305 N N . GLU B 1 4 ? -3.203 44.156 25.547 1 36.28 4 GLU B N 1
ATOM 2306 C CA . GLU B 1 4 ? -3.639 42.938 24.875 1 36.28 4 GLU B CA 1
ATOM 2307 C C . GLU B 1 4 ? -2.52 42.344 24.031 1 36.28 4 GLU B C 1
ATOM 2309 O O . GLU B 1 4 ? -1.92 43.062 23.219 1 36.28 4 GLU B O 1
ATOM 2314 N N . LYS B 1 5 ? -1.683 41.5 24.531 1 40.47 5 LYS B N 1
ATOM 2315 C CA . LYS B 1 5 ? -0.642 40.688 23.906 1 40.47 5 LYS B CA 1
ATOM 2316 C C . LYS B 1 5 ? -1.004 40.344 22.453 1 40.47 5 LYS B C 1
ATOM 2318 O O . LYS B 1 5 ? -1.892 39.531 22.203 1 40.47 5 LYS B O 1
ATOM 2323 N N . GLU B 1 6 ? -1.055 41.25 21.469 1 39.81 6 GLU B N 1
ATOM 2324 C CA . GLU B 1 6 ? -1.121 41.031 20.016 1 39.81 6 GLU B CA 1
ATOM 2325 C C . GLU B 1 6 ? -0.341 39.781 19.609 1 39.81 6 GLU B C 1
ATOM 2327 O O . GLU B 1 6 ? 0.848 39.656 19.922 1 39.81 6 GLU B O 1
ATOM 2332 N N . LEU B 1 7 ? -0.839 38.625 19.703 1 42.5 7 LEU B N 1
ATOM 2333 C CA . LEU B 1 7 ? -0.244 37.375 19.203 1 42.5 7 LEU B CA 1
ATOM 2334 C C . LEU B 1 7 ? 0.582 37.656 17.938 1 42.5 7 LEU B C 1
ATOM 2336 O O . LEU B 1 7 ? 0.045 38.094 16.922 1 42.5 7 LEU B O 1
ATOM 2340 N N . ASN B 1 8 ? 1.845 38.125 18.031 1 48.84 8 ASN B N 1
ATOM 2341 C CA . ASN B 1 8 ? 2.781 38.281 16.922 1 48.84 8 ASN B CA 1
ATOM 2342 C C . ASN B 1 8 ? 2.74 37.125 15.961 1 48.84 8 ASN B C 1
ATOM 2344 O O . ASN B 1 8 ? 3.252 36.031 16.266 1 48.84 8 ASN B O 1
ATOM 2348 N N . VAL B 1 9 ? 1.718 37.062 15.008 1 51.47 9 VAL B N 1
ATOM 2349 C CA . VAL B 1 9 ? 1.519 36.094 13.938 1 51.47 9 VAL B CA 1
ATOM 2350 C C . VAL B 1 9 ? 2.871 35.656 13.375 1 51.47 9 VAL B C 1
ATOM 2352 O O . VAL B 1 9 ? 3.074 34.469 13.078 1 51.47 9 VAL B O 1
ATOM 2355 N N . SER B 1 10 ? 3.748 36.656 13.289 1 50.94 10 SER B N 1
ATOM 2356 C CA . SER B 1 10 ? 5.051 36.344 12.711 1 50.94 10 SER B CA 1
ATOM 2357 C C . SER B 1 10 ? 5.801 35.312 13.57 1 50.94 10 SER B C 1
ATOM 2359 O O . SER B 1 10 ? 6.48 34.438 13.039 1 50.94 10 SER B O 1
ATOM 2361 N N . GLU B 1 11 ? 5.684 35.594 14.844 1 53.47 11 GLU B N 1
ATOM 2362 C CA . GLU B 1 11 ? 6.352 34.656 15.75 1 53.47 11 GLU B CA 1
ATOM 2363 C C . GLU B 1 11 ? 5.66 33.281 15.75 1 53.47 11 GLU B C 1
ATOM 2365 O O . GLU B 1 11 ? 6.297 32.25 16 1 53.47 11 GLU B O 1
ATOM 2370 N N . ALA B 1 12 ? 4.406 33.344 15.375 1 57.38 12 ALA B N 1
ATOM 2371 C CA . ALA B 1 12 ? 3.623 32.094 15.414 1 57.38 12 ALA B CA 1
ATOM 2372 C C . ALA B 1 12 ? 3.877 31.266 14.164 1 57.38 12 ALA B C 1
ATOM 2374 O O . ALA B 1 12 ? 3.762 30.031 14.203 1 57.38 12 ALA B O 1
ATOM 2375 N N . LEU B 1 13 ? 4.391 32.031 13.258 1 71.44 13 LEU B N 1
ATOM 2376 C CA . LEU B 1 13 ? 4.648 31.297 12.023 1 71.44 13 LEU B CA 1
ATOM 2377 C C . LEU B 1 13 ? 6.07 30.734 12.008 1 71.44 13 LEU B C 1
ATOM 2379 O O . LEU B 1 13 ? 7.039 31.5 12.094 1 71.44 13 LEU B O 1
ATOM 2383 N N . GLY B 1 14 ? 6.23 29.484 12.188 1 85.62 14 GLY B N 1
ATOM 2384 C CA . GLY B 1 14 ? 7.512 28.797 12.211 1 85.62 14 GLY B CA 1
ATOM 2385 C C . GLY B 1 14 ? 7.637 27.734 11.141 1 85.62 14 GLY B C 1
ATOM 2386 O O . GLY B 1 14 ? 7.191 27.938 10.008 1 85.62 14 GLY B O 1
ATOM 2387 N N . PHE B 1 15 ? 8.359 26.75 11.469 1 91.62 15 PHE B N 1
ATOM 2388 C CA . PHE B 1 15 ? 8.695 25.656 10.562 1 91.62 15 PHE B CA 1
ATOM 2389 C C . PHE B 1 15 ? 7.43 25 10.023 1 91.62 15 PHE B C 1
ATOM 2391 O O . PHE B 1 15 ? 7.43 24.453 8.906 1 91.62 15 PHE B O 1
ATOM 2398 N N . THR B 1 16 ? 6.312 25.078 10.75 1 89.94 16 THR B N 1
ATOM 2399 C CA . THR B 1 16 ? 5.09 24.359 10.383 1 89.94 16 THR B CA 1
ATOM 2400 C C . THR B 1 16 ? 4.281 25.156 9.375 1 89.94 16 THR B C 1
ATOM 2402 O O . THR B 1 16 ? 3.289 24.672 8.836 1 89.94 16 THR B O 1
ATOM 2405 N N . ASP B 1 17 ? 4.652 26.422 9.211 1 86.25 17 ASP B N 1
ATOM 2406 C CA . ASP B 1 17 ? 4.023 27.219 8.164 1 86.25 17 ASP B CA 1
ATOM 2407 C C . ASP B 1 17 ? 4.332 26.656 6.781 1 86.25 17 ASP B C 1
ATOM 2409 O O . ASP B 1 17 ? 5.469 26.281 6.496 1 86.25 17 ASP B O 1
ATOM 2413 N N . ASP B 1 18 ? 3.381 26.625 5.969 1 83.69 18 ASP B N 1
ATOM 2414 C CA . ASP B 1 18 ? 3.484 25.984 4.66 1 83.69 18 ASP B CA 1
ATOM 2415 C C . ASP B 1 18 ? 4.578 26.641 3.816 1 83.69 18 ASP B C 1
ATOM 2417 O O . ASP B 1 18 ? 5.41 25.938 3.227 1 83.69 18 ASP B O 1
ATOM 2421 N N . LEU B 1 19 ? 4.496 27.922 3.754 1 85.62 19 LEU B N 1
ATOM 2422 C CA . LEU B 1 19 ? 5.473 28.641 2.936 1 85.62 19 LEU B CA 1
ATOM 2423 C C . LEU B 1 19 ? 6.879 28.484 3.504 1 85.62 19 LEU B C 1
ATOM 2425 O O . LEU B 1 19 ? 7.832 28.25 2.756 1 85.62 19 LEU B O 1
ATOM 2429 N N . MET B 1 20 ? 7.008 28.703 4.781 1 91.25 20 MET B N 1
ATOM 2430 C CA . MET B 1 20 ? 8.305 28.516 5.43 1 91.25 20 MET B CA 1
ATOM 2431 C C . MET B 1 20 ? 8.844 27.125 5.188 1 91.25 20 MET B C 1
ATOM 2433 O O . MET B 1 20 ? 10.008 26.953 4.809 1 91.25 20 MET B O 1
ATOM 2437 N N . PHE B 1 21 ? 7.992 26.125 5.371 1 93.69 21 PHE B N 1
ATOM 2438 C CA . PHE B 1 21 ? 8.383 24.734 5.172 1 93.69 21 PHE B CA 1
ATOM 2439 C C . PHE B 1 21 ? 8.891 24.516 3.75 1 93.69 21 PHE B C 1
ATOM 2441 O O . PHE B 1 21 ? 9.922 23.859 3.545 1 93.69 21 PHE B O 1
ATOM 2448 N N . GLN B 1 22 ? 8.188 25 2.84 1 88.94 22 GLN B N 1
ATOM 2449 C CA . GLN B 1 22 ? 8.562 24.859 1.434 1 88.94 22 GLN B CA 1
ATOM 2450 C C . GLN B 1 22 ? 9.945 25.453 1.172 1 88.94 22 GLN B C 1
ATOM 2452 O O . GLN B 1 22 ? 10.773 24.844 0.508 1 88.94 22 GLN B O 1
ATOM 2457 N N . ILE B 1 23 ? 10.141 26.641 1.663 1 91.5 23 ILE B N 1
ATOM 2458 C CA . ILE B 1 23 ? 11.391 27.359 1.42 1 91.5 23 ILE B CA 1
ATOM 2459 C C . ILE B 1 23 ? 12.555 26.594 2.055 1 91.5 23 ILE B C 1
ATOM 2461 O O . ILE B 1 23 ? 13.594 26.406 1.428 1 91.5 23 ILE B O 1
ATOM 2465 N N . VAL B 1 24 ? 12.352 26.125 3.213 1 95.94 24 VAL B N 1
ATOM 2466 C CA . VAL B 1 24 ? 13.391 25.391 3.939 1 95.94 24 VAL B CA 1
ATOM 2467 C C . VAL B 1 24 ? 13.719 24.094 3.211 1 95.94 24 VAL B C 1
ATOM 2469 O O . VAL B 1 24 ? 14.891 23.766 3.012 1 95.94 24 VAL B O 1
ATOM 2472 N N . MET B 1 25 ? 12.68 23.406 2.73 1 96.44 25 MET B N 1
ATOM 2473 C CA . MET B 1 25 ? 12.859 22.078 2.162 1 96.44 25 MET B CA 1
ATOM 2474 C C . MET B 1 25 ? 13.32 22.172 0.71 1 96.44 25 MET B C 1
ATOM 2476 O O . MET B 1 25 ? 13.602 21.141 0.084 1 96.44 25 MET B O 1
ATOM 2480 N N . ARG B 1 26 ? 13.438 23.328 0.22 1 93.56 26 ARG B N 1
ATOM 2481 C CA . ARG B 1 26 ? 14.031 23.5 -1.102 1 93.56 26 ARG B CA 1
ATOM 2482 C C . ARG B 1 26 ? 15.531 23.234 -1.063 1 93.56 26 ARG B C 1
ATOM 2484 O O . ARG B 1 26 ? 16.141 22.938 -2.094 1 93.56 26 ARG B O 1
ATOM 2491 N N . ASP B 1 27 ? 16.109 23.422 0.08 1 95.5 27 ASP B N 1
ATOM 2492 C CA . ASP B 1 27 ? 17.531 23.156 0.257 1 95.5 27 ASP B CA 1
ATOM 2493 C C . ASP B 1 27 ? 17.812 21.656 0.234 1 95.5 27 ASP B C 1
ATOM 2495 O O . ASP B 1 27 ? 17.469 20.938 1.173 1 95.5 27 ASP B O 1
ATOM 2499 N N . PRO B 1 28 ? 18.531 21.203 -0.811 1 96.62 28 PRO B N 1
ATOM 2500 C CA . PRO B 1 28 ? 18.781 19.75 -0.929 1 96.62 28 PRO B CA 1
ATOM 2501 C C . PRO B 1 28 ? 19.594 19.203 0.239 1 96.62 28 PRO B C 1
ATOM 2503 O O . PRO B 1 28 ? 19.406 18.047 0.623 1 96.62 28 PRO B O 1
ATOM 2506 N N . GLU B 1 29 ? 20.406 20.031 0.751 1 96.94 29 GLU B N 1
ATOM 2507 C CA . GLU B 1 29 ? 21.219 19.547 1.869 1 96.94 29 GLU B CA 1
ATOM 2508 C C . GLU B 1 29 ? 20.359 19.328 3.113 1 96.94 29 GLU B C 1
ATOM 2510 O O . GLU B 1 29 ? 20.562 18.359 3.844 1 96.94 29 GLU B O 1
ATOM 2515 N N . ILE B 1 30 ? 19.422 20.219 3.381 1 97.56 30 ILE B N 1
ATOM 2516 C CA . ILE B 1 30 ? 18.5 20.047 4.496 1 97.56 30 ILE B CA 1
ATOM 2517 C C . ILE B 1 30 ? 17.672 18.781 4.281 1 97.56 30 ILE B C 1
ATOM 2519 O O . ILE B 1 30 ? 17.516 17.969 5.191 1 97.56 30 ILE B O 1
ATOM 2523 N N . CYS B 1 31 ? 17.188 18.578 3.068 1 97.75 31 CYS B N 1
ATOM 2524 C CA . CYS B 1 31 ? 16.391 17.391 2.744 1 97.75 31 CYS B CA 1
ATOM 2525 C C . CYS B 1 31 ? 17.188 16.109 2.955 1 97.75 31 CYS B C 1
ATOM 2527 O O . CYS B 1 31 ? 16.688 15.156 3.551 1 97.75 31 CYS B O 1
ATOM 2529 N N . ARG B 1 32 ? 18.359 16.156 2.432 1 97.94 32 ARG B N 1
ATOM 2530 C CA . ARG B 1 32 ? 19.219 14.977 2.549 1 97.94 32 ARG B CA 1
ATOM 2531 C C . ARG B 1 32 ? 19.484 14.633 4.012 1 97.94 32 ARG B C 1
ATOM 2533 O O . ARG B 1 32 ? 19.375 13.469 4.41 1 97.94 32 ARG B O 1
ATOM 2540 N N . MET B 1 33 ? 19.859 15.656 4.805 1 97.44 33 MET B N 1
ATOM 2541 C CA . MET B 1 33 ? 20.125 15.438 6.227 1 97.44 33 MET B CA 1
ATOM 2542 C C . MET B 1 33 ? 18.875 14.914 6.934 1 97.44 33 MET B C 1
ATOM 2544 O O . MET B 1 33 ? 18.953 13.977 7.723 1 97.44 33 MET B O 1
ATOM 2548 N N . PHE B 1 34 ? 17.734 15.516 6.633 1 98.44 34 PHE B N 1
ATOM 2549 C CA . PHE B 1 34 ? 16.469 15.094 7.223 1 98.44 34 PHE B CA 1
ATOM 2550 C C . PHE B 1 34 ? 16.172 13.641 6.883 1 98.44 34 PHE B C 1
ATOM 2552 O O . PHE B 1 34 ? 15.883 12.836 7.77 1 98.44 34 PHE B O 1
ATOM 2559 N N . LEU B 1 35 ? 16.25 13.258 5.625 1 98.5 35 LEU B N 1
ATOM 2560 C CA . LEU B 1 35 ? 15.953 11.898 5.168 1 98.5 35 LEU B CA 1
ATOM 2561 C C . LEU B 1 35 ? 16.875 10.883 5.832 1 98.5 35 LEU B C 1
ATOM 2563 O O . LEU B 1 35 ? 16.438 9.797 6.207 1 98.5 35 LEU B O 1
ATOM 2567 N N . ASN B 1 36 ? 18.156 11.258 5.992 1 97.94 36 ASN B N 1
ATOM 2568 C CA . ASN B 1 36 ? 19.109 10.336 6.602 1 97.94 36 ASN B CA 1
ATOM 2569 C C . ASN B 1 36 ? 18.844 10.156 8.094 1 97.94 36 ASN B C 1
ATOM 2571 O O . ASN B 1 36 ? 19.234 9.156 8.688 1 97.94 36 ASN B O 1
ATOM 2575 N N . GLU B 1 37 ? 18.203 11.148 8.734 1 97.88 37 GLU B N 1
ATOM 2576 C CA . GLU B 1 37 ? 17.766 10.984 10.117 1 97.88 37 GLU B CA 1
ATOM 2577 C C . GLU B 1 37 ? 16.562 10.047 10.203 1 97.88 37 GLU B C 1
ATOM 2579 O O . GLU B 1 37 ? 16.453 9.258 11.148 1 97.88 37 GLU B O 1
ATOM 2584 N N . VAL B 1 38 ? 15.664 10.125 9.25 1 98.31 38 VAL B N 1
ATOM 2585 C CA . VAL B 1 38 ? 14.414 9.359 9.258 1 98.31 38 VAL B CA 1
ATOM 2586 C C . VAL B 1 38 ? 14.68 7.93 8.797 1 98.31 38 VAL B C 1
ATOM 2588 O O . VAL B 1 38 ? 14.125 6.977 9.344 1 98.31 38 VAL B O 1
ATOM 2591 N N . LEU B 1 39 ? 15.531 7.816 7.766 1 97.88 39 LEU B N 1
ATOM 2592 C CA . LEU B 1 39 ? 15.828 6.535 7.137 1 97.88 39 LEU B CA 1
ATOM 2593 C C . LEU B 1 39 ? 17.328 6.316 7.043 1 97.88 39 LEU B C 1
ATOM 2595 O O . LEU B 1 39 ? 17.891 6.207 5.941 1 97.88 39 LEU B O 1
ATOM 2599 N N . PRO B 1 40 ? 17.984 6.117 8.125 1 96.62 40 PRO B N 1
ATOM 2600 C CA . PRO B 1 40 ? 19.453 6.039 8.141 1 96.62 40 PRO B CA 1
ATOM 2601 C C . PRO B 1 40 ? 19.984 4.828 7.379 1 96.62 40 PRO B C 1
ATOM 2603 O O . PRO B 1 40 ? 21.094 4.871 6.844 1 96.62 40 PRO B O 1
ATOM 2606 N N . HIS B 1 41 ? 19.266 3.75 7.285 1 94.62 41 HIS B N 1
ATOM 2607 C CA . HIS B 1 41 ? 19.734 2.508 6.68 1 94.62 41 HIS B CA 1
ATOM 2608 C C . HIS B 1 41 ? 19.844 2.641 5.164 1 94.62 41 HIS B C 1
ATOM 2610 O O . HIS B 1 41 ? 20.484 1.812 4.508 1 94.62 41 HIS B O 1
ATOM 2616 N N . LEU B 1 42 ? 19.266 3.67 4.582 1 95.06 42 LEU B N 1
ATOM 2617 C CA . LEU B 1 42 ? 19.25 3.807 3.129 1 95.06 42 LEU B CA 1
ATOM 2618 C C . LEU B 1 42 ? 20.5 4.527 2.639 1 95.06 42 LEU B C 1
ATOM 2620 O O . LEU B 1 42 ? 20.812 4.508 1.445 1 95.06 42 LEU B O 1
ATOM 2624 N N . ASP B 1 43 ? 21.219 5.16 3.504 1 94.88 43 ASP B N 1
ATOM 2625 C CA . ASP B 1 43 ? 22.422 5.883 3.145 1 94.88 43 ASP B CA 1
ATOM 2626 C C . ASP B 1 43 ? 22.188 6.789 1.938 1 94.88 43 ASP B C 1
ATOM 2628 O O . ASP B 1 43 ? 22.891 6.672 0.923 1 94.88 43 ASP B O 1
ATOM 2632 N N . ILE B 1 44 ? 21.234 7.699 2.078 1 96.19 44 ILE B N 1
ATOM 2633 C CA . ILE B 1 44 ? 20.781 8.555 0.995 1 96.19 44 ILE B CA 1
ATOM 2634 C C . ILE B 1 44 ? 21.828 9.609 0.673 1 96.19 44 ILE B C 1
ATOM 2636 O O . ILE B 1 44 ? 22.281 10.344 1.556 1 96.19 44 ILE B O 1
ATOM 2640 N N . GLN B 1 45 ? 22.094 9.625 -0.517 1 92.88 45 GLN B N 1
ATOM 2641 C CA . GLN B 1 45 ? 23.078 10.602 -0.989 1 92.88 45 GLN B CA 1
ATOM 2642 C C . GLN B 1 45 ? 22.469 11.539 -2.023 1 92.88 45 GLN B C 1
ATOM 2644 O O . GLN B 1 45 ? 21.25 11.703 -2.078 1 92.88 45 GLN B O 1
ATOM 2649 N N . ASP B 1 46 ? 23.094 11.953 -3.074 1 92.94 46 ASP B N 1
ATOM 2650 C CA . ASP B 1 46 ? 22.703 12.883 -4.121 1 92.94 46 ASP B CA 1
ATOM 2651 C C . ASP B 1 46 ? 21.188 12.828 -4.355 1 92.94 46 ASP B C 1
ATOM 2653 O O . ASP B 1 46 ? 20.625 11.758 -4.594 1 92.94 46 ASP B O 1
ATOM 2657 N N . ILE B 1 47 ? 20.578 13.945 -4.129 1 96.75 47 ILE B N 1
ATOM 2658 C CA . ILE B 1 47 ? 19.125 13.984 -4.289 1 96.75 47 ILE B CA 1
ATOM 2659 C C . ILE B 1 47 ? 18.734 15.164 -5.172 1 96.75 47 ILE B C 1
ATOM 2661 O O . ILE B 1 47 ? 19.484 16.125 -5.309 1 96.75 47 ILE B O 1
ATOM 2665 N N . THR B 1 48 ? 17.656 15.047 -5.852 1 95.81 48 THR B N 1
ATOM 2666 C CA . THR B 1 48 ? 16.938 16.156 -6.477 1 95.81 48 THR B CA 1
ATOM 2667 C C . THR B 1 48 ? 15.648 16.453 -5.723 1 95.81 48 THR B C 1
ATOM 2669 O O . THR B 1 48 ? 14.945 15.547 -5.285 1 95.81 48 THR B O 1
ATOM 2672 N N . VAL B 1 49 ? 15.367 17.781 -5.586 1 95.81 49 VAL B N 1
ATOM 2673 C CA . VAL B 1 49 ? 14.227 18.188 -4.777 1 95.81 49 VAL B CA 1
ATOM 2674 C C . VAL B 1 49 ? 13.281 19.047 -5.613 1 95.81 49 VAL B C 1
ATOM 2676 O O . VAL B 1 49 ? 13.719 19.969 -6.305 1 95.81 49 VAL B O 1
ATOM 2679 N N . ARG B 1 50 ? 12.07 18.688 -5.574 1 91.44 50 ARG B N 1
ATOM 2680 C CA . ARG B 1 50 ? 11.008 19.5 -6.152 1 91.44 50 ARG B CA 1
ATOM 2681 C C . ARG B 1 50 ? 9.922 19.797 -5.125 1 91.44 50 ARG B C 1
ATOM 2683 O O . ARG B 1 50 ? 9.453 18.891 -4.43 1 91.44 50 ARG B O 1
ATOM 2690 N N . THR B 1 51 ? 9.531 21.047 -4.992 1 87.06 51 THR B N 1
ATOM 2691 C CA . THR B 1 51 ? 8.484 21.406 -4.043 1 87.06 51 THR B CA 1
ATOM 2692 C C . THR B 1 51 ? 7.184 21.719 -4.773 1 87.06 51 THR B C 1
ATOM 2694 O O . THR B 1 51 ? 7.191 22.062 -5.957 1 87.06 51 THR B O 1
ATOM 2697 N N . GLN B 1 52 ? 6.113 21.516 -4.07 1 82.88 52 GLN B N 1
ATOM 2698 C CA . GLN B 1 52 ? 4.773 21.781 -4.594 1 82.88 52 GLN B CA 1
ATOM 2699 C C . GLN B 1 52 ? 4.566 21.109 -5.945 1 82.88 52 GLN B C 1
ATOM 2701 O O . GLN B 1 52 ? 4.145 21.75 -6.91 1 82.88 52 GLN B O 1
ATOM 2706 N N . GLU B 1 53 ? 4.934 19.906 -5.938 1 80.31 53 GLU B N 1
ATOM 2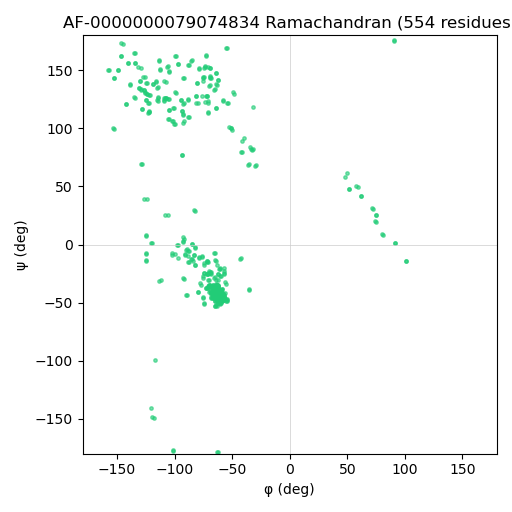707 C CA . GLU B 1 53 ? 4.855 19.141 -7.18 1 80.31 53 GLU B CA 1
ATOM 2708 C C . GLU B 1 53 ? 3.443 18.625 -7.41 1 80.31 53 GLU B C 1
ATOM 2710 O O . GLU B 1 53 ? 2.863 17.969 -6.535 1 80.31 53 GLU B O 1
ATOM 2715 N N . ARG B 1 54 ? 3.01 18.922 -8.555 1 75.44 54 ARG B N 1
ATOM 2716 C CA . ARG B 1 54 ? 1.704 18.422 -8.961 1 75.44 54 ARG B CA 1
ATOM 2717 C C . ARG B 1 54 ? 1.83 17.047 -9.609 1 75.44 54 ARG B C 1
ATOM 2719 O O . ARG B 1 54 ? 2.578 16.875 -10.578 1 75.44 54 ARG B O 1
ATOM 2726 N N . ILE B 1 55 ? 1.086 16.094 -9.055 1 76.31 55 ILE B N 1
ATOM 2727 C CA . ILE B 1 55 ? 1.154 14.742 -9.609 1 76.31 55 ILE B CA 1
ATOM 2728 C C . ILE B 1 55 ? -0.256 14.227 -9.883 1 76.31 55 ILE B C 1
ATOM 2730 O O . ILE B 1 55 ? -1.163 14.422 -9.07 1 76.31 55 ILE B O 1
ATOM 2734 N N . ALA B 1 56 ? -0.43 13.656 -11.039 1 70.12 56 ALA B N 1
ATOM 2735 C CA . ALA B 1 56 ? -1.679 13.023 -11.453 1 70.12 56 ALA B CA 1
ATOM 2736 C C . ALA B 1 56 ? -1.414 11.867 -12.414 1 70.12 56 ALA B C 1
ATOM 2738 O O . ALA B 1 56 ? -0.406 11.859 -13.125 1 70.12 56 ALA B O 1
ATOM 2739 N N . PHE B 1 57 ? -2.336 10.898 -12.328 1 67.38 57 PHE B N 1
ATOM 2740 C CA . PHE B 1 57 ? -2.178 9.781 -13.25 1 67.38 57 PHE B CA 1
ATOM 2741 C C . PHE B 1 57 ? -2.6 10.18 -14.664 1 67.38 57 PHE B C 1
ATOM 2743 O O . PHE B 1 57 ? -1.951 9.805 -15.641 1 67.38 57 PHE B O 1
ATOM 2750 N N . ASN B 1 58 ? -3.691 10.812 -14.656 1 67 58 ASN B N 1
ATOM 2751 C CA . ASN B 1 58 ? -4.211 11.32 -15.922 1 67 58 ASN B CA 1
ATOM 2752 C C . ASN B 1 58 ? -4.965 12.633 -15.727 1 67 58 ASN B C 1
ATOM 2754 O O . ASN B 1 58 ? -5.031 13.156 -14.617 1 67 58 ASN B O 1
ATOM 2758 N N . GLN B 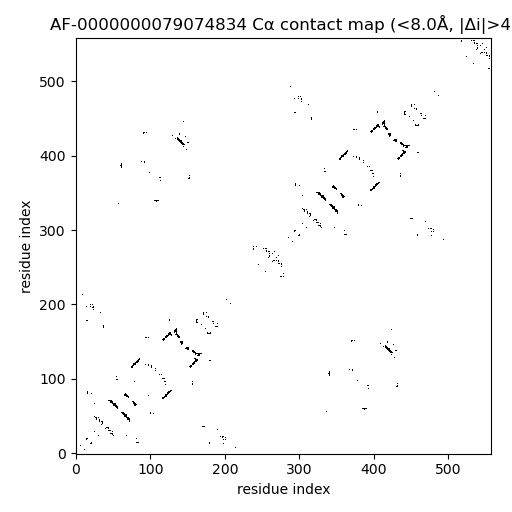1 59 ? -5.309 13.156 -16.75 1 66.38 59 GLN B N 1
ATOM 2759 C CA . GLN B 1 59 ? -5.918 14.477 -16.766 1 66.38 59 GLN B CA 1
ATOM 2760 C C . GLN B 1 59 ? -7.211 14.492 -15.953 1 66.38 59 GLN B C 1
ATOM 2762 O O . GLN B 1 59 ? -7.598 15.539 -15.414 1 66.38 59 GLN B O 1
ATOM 2767 N N . GLU B 1 60 ? -7.832 13.312 -15.883 1 66.81 60 GLU B N 1
ATOM 2768 C CA . GLU B 1 60 ? -9.133 13.258 -15.211 1 66.81 60 GLU B CA 1
ATOM 2769 C C . GLU B 1 60 ? -8.977 12.977 -13.719 1 66.81 60 GLU B C 1
ATOM 2771 O O . GLU B 1 60 ? -9.922 13.156 -12.953 1 66.81 60 GLU B O 1
ATOM 2776 N N . ASP B 1 61 ? -7.773 12.766 -13.375 1 71.25 61 ASP B N 1
ATOM 2777 C CA . ASP B 1 61 ? -7.516 12.344 -12 1 71.25 61 ASP B CA 1
ATOM 2778 C C . ASP B 1 61 ? -7.34 13.539 -11.07 1 71.25 61 ASP B C 1
ATOM 2780 O O . ASP B 1 61 ? -6.938 14.617 -11.516 1 71.25 61 ASP B O 1
ATOM 2784 N N . LYS B 1 62 ? -7.621 13.305 -9.852 1 71.06 62 LYS B N 1
ATOM 2785 C CA . LYS B 1 62 ? -7.328 14.289 -8.82 1 71.06 62 LYS B CA 1
ATOM 2786 C C . LYS B 1 62 ? -5.84 14.633 -8.789 1 71.06 62 LYS B C 1
ATOM 2788 O O . LYS B 1 62 ? -4.996 13.734 -8.766 1 71.06 62 LYS B O 1
ATOM 2793 N N . VAL B 1 63 ? -5.66 15.906 -8.938 1 71.25 63 VAL B N 1
ATOM 2794 C CA . VAL B 1 63 ? -4.285 16.391 -8.852 1 71.25 63 VAL B CA 1
ATOM 2795 C C . VAL B 1 63 ? -3.873 16.516 -7.383 1 71.25 63 VAL B C 1
ATOM 2797 O O . VAL B 1 63 ? -4.609 17.062 -6.57 1 71.25 63 VAL B O 1
ATOM 2800 N N . SER B 1 64 ? -2.822 15.812 -7.062 1 77.62 64 SER B N 1
ATOM 2801 C CA . SER B 1 64 ? -2.242 15.961 -5.73 1 77.62 64 SER B CA 1
ATOM 2802 C C . SER B 1 64 ? -1.018 16.875 -5.762 1 77.62 64 SER B C 1
ATOM 2804 O O . SER B 1 64 ? -0.201 16.797 -6.68 1 77.62 64 SER B O 1
ATOM 2806 N N . ILE B 1 65 ? -1.016 17.797 -4.859 1 78.44 65 ILE B N 1
ATOM 2807 C CA . ILE B 1 65 ? 0.15 18.672 -4.734 1 78.44 65 ILE B CA 1
ATOM 2808 C C . ILE B 1 65 ? 1 18.219 -3.547 1 78.44 65 ILE B C 1
ATOM 2810 O O . ILE B 1 65 ? 0.609 18.406 -2.393 1 78.44 65 ILE B O 1
ATOM 2814 N N . LEU B 1 66 ? 2.07 17.641 -3.904 1 86.19 66 LEU B N 1
ATOM 2815 C CA . LEU B 1 66 ? 2.982 17.156 -2.869 1 86.19 66 LEU B CA 1
ATOM 2816 C C . LEU B 1 66 ? 3.842 18.312 -2.336 1 86.19 66 LEU B C 1
ATOM 2818 O O . LEU B 1 66 ? 4.324 19.141 -3.107 1 86.19 66 LEU B O 1
ATOM 2822 N N . ASP B 1 67 ? 4.031 18.328 -1.089 1 88.62 67 ASP B N 1
ATOM 2823 C CA . ASP B 1 67 ? 4.852 19.375 -0.493 1 88.62 67 ASP B CA 1
ATOM 2824 C C . ASP B 1 67 ? 6.293 19.297 -0.99 1 88.62 67 ASP B C 1
ATOM 2826 O O . ASP B 1 67 ? 6.852 20.281 -1.469 1 88.62 67 ASP B O 1
ATOM 2830 N N . VAL B 1 68 ? 6.848 18.188 -0.876 1 93.5 68 VAL B N 1
ATOM 2831 C CA . VAL B 1 68 ? 8.234 18 -1.278 1 93.5 68 VAL B CA 1
ATOM 2832 C C . VAL B 1 68 ? 8.398 16.625 -1.928 1 93.5 68 VAL B C 1
ATOM 2834 O O . VAL B 1 68 ? 8.094 15.594 -1.313 1 93.5 68 VAL B O 1
ATOM 2837 N N . LEU B 1 69 ? 8.828 16.547 -3.121 1 93.94 69 LEU B N 1
ATOM 2838 C CA . LEU B 1 69 ? 9.18 15.32 -3.828 1 93.94 69 LEU B CA 1
ATOM 2839 C C . LEU B 1 69 ? 10.688 15.219 -4.023 1 93.94 69 LEU B C 1
ATOM 2841 O O . LEU B 1 69 ? 11.312 16.141 -4.566 1 93.94 69 LEU B O 1
ATOM 2845 N N . ILE B 1 70 ? 11.234 14.172 -3.566 1 95.88 70 ILE B N 1
ATOM 2846 C CA . ILE B 1 70 ? 12.68 13.984 -3.605 1 95.88 70 ILE B CA 1
ATOM 2847 C C . ILE B 1 70 ? 13.008 12.68 -4.332 1 95.88 70 ILE B C 1
ATOM 2849 O O . ILE B 1 70 ? 12.336 11.664 -4.133 1 95.88 70 ILE B O 1
ATOM 2853 N N . THR B 1 71 ? 14.008 12.656 -5.145 1 94.12 71 THR B N 1
ATOM 2854 C CA . THR B 1 71 ? 14.539 11.477 -5.805 1 94.12 71 THR B CA 1
ATOM 2855 C C . THR B 1 71 ? 16.047 11.344 -5.551 1 94.12 71 THR B C 1
ATOM 2857 O O . THR B 1 71 ? 16.781 12.336 -5.629 1 94.12 71 THR B O 1
ATOM 2860 N N . ASP B 1 72 ? 16.422 10.203 -5.207 1 95.25 72 ASP B N 1
ATOM 2861 C CA . ASP B 1 72 ? 17.859 10.047 -4.961 1 95.25 72 ASP B CA 1
ATOM 2862 C C . ASP B 1 72 ? 18.547 9.375 -6.148 1 95.25 72 ASP B C 1
ATOM 2864 O O . ASP B 1 72 ? 17.906 9.094 -7.164 1 95.25 72 ASP B O 1
ATOM 2868 N N . SER B 1 73 ? 19.828 9.109 -6.062 1 92.38 73 SER B N 1
ATOM 2869 C CA . SER B 1 73 ? 20.656 8.641 -7.168 1 92.38 73 SER B CA 1
ATOM 2870 C C . SER B 1 73 ? 20.328 7.191 -7.523 1 92.38 73 SER B C 1
ATOM 2872 O O . SER B 1 73 ? 20.672 6.723 -8.609 1 92.38 73 SER B O 1
ATOM 2874 N N . ARG B 1 74 ? 19.641 6.5 -6.688 1 90.88 74 ARG B N 1
ATOM 2875 C CA . ARG B 1 74 ? 19.266 5.113 -6.949 1 90.88 74 ARG B CA 1
ATOM 2876 C C . ARG B 1 74 ? 17.844 5.027 -7.5 1 90.88 74 ARG B C 1
ATOM 2878 O O . ARG B 1 74 ? 17.312 3.93 -7.691 1 90.88 74 ARG B O 1
ATOM 2885 N N . GLY B 1 75 ? 17.25 6.141 -7.629 1 90 75 GLY B N 1
ATOM 2886 C CA . GLY B 1 75 ? 15.906 6.18 -8.203 1 90 75 GLY B CA 1
ATOM 2887 C C . GLY B 1 75 ? 14.812 6.078 -7.164 1 90 75 GLY B C 1
ATOM 2888 O O . GLY B 1 75 ? 13.625 6.082 -7.504 1 90 75 GLY B O 1
ATOM 2889 N N . ARG B 1 76 ? 15.203 6 -5.844 1 93.25 76 ARG B N 1
ATOM 2890 C CA . ARG B 1 76 ? 14.195 5.977 -4.781 1 93.25 76 ARG B CA 1
ATOM 2891 C C . ARG B 1 76 ? 13.492 7.324 -4.668 1 93.25 76 ARG B C 1
ATOM 2893 O O . ARG B 1 76 ? 14.117 8.375 -4.812 1 93.25 76 ARG B O 1
ATOM 2900 N N . ARG B 1 77 ? 12.234 7.27 -4.355 1 93.94 77 ARG B N 1
ATOM 2901 C CA . ARG B 1 77 ? 11.438 8.484 -4.27 1 93.94 77 ARG B CA 1
ATOM 2902 C C . ARG B 1 77 ? 10.93 8.711 -2.852 1 93.94 77 ARG B C 1
ATOM 2904 O O . ARG B 1 77 ? 10.562 7.758 -2.158 1 93.94 77 ARG B O 1
ATOM 2911 N N . TYR B 1 78 ? 10.945 9.992 -2.453 1 96.44 78 TYR B N 1
ATOM 2912 C CA . TYR B 1 78 ? 10.492 10.391 -1.127 1 96.44 78 TYR B CA 1
ATOM 2913 C C . TYR B 1 78 ? 9.523 11.57 -1.214 1 96.44 78 TYR B C 1
ATOM 2915 O O . TYR B 1 78 ? 9.734 12.492 -2 1 96.44 78 TYR B O 1
ATOM 2923 N N . ASN B 1 79 ? 8.477 11.508 -0.524 1 96.5 79 ASN B N 1
ATOM 2924 C CA . ASN B 1 79 ? 7.57 12.625 -0.305 1 96.5 79 ASN B CA 1
ATOM 2925 C C . ASN B 1 79 ? 7.543 13.047 1.163 1 96.5 79 ASN B C 1
ATOM 2927 O O . ASN B 1 79 ? 7.371 12.203 2.049 1 96.5 79 ASN B O 1
ATOM 2931 N N . VAL B 1 80 ? 7.766 14.281 1.426 1 97.38 80 VAL B N 1
ATOM 2932 C CA . VAL B 1 80 ? 7.699 14.805 2.785 1 97.38 80 VAL B CA 1
ATOM 2933 C C . VAL B 1 80 ? 6.559 15.812 2.895 1 97.38 80 VAL B C 1
ATOM 2935 O O . VAL B 1 80 ? 6.504 16.781 2.133 1 97.38 80 VAL B O 1
ATOM 2938 N N . GLU B 1 81 ? 5.668 15.586 3.811 1 94.62 81 GLU B N 1
ATOM 2939 C CA . GLU B 1 81 ? 4.484 16.422 4.008 1 94.62 81 GLU B CA 1
ATOM 2940 C C . GLU B 1 81 ? 4.43 16.984 5.422 1 94.62 81 GLU B C 1
ATOM 2942 O O . GLU B 1 81 ? 4.664 16.25 6.395 1 94.62 81 GLU B O 1
ATOM 2947 N N . MET B 1 82 ? 4.262 18.234 5.531 1 93.06 82 MET B N 1
ATOM 2948 C CA . MET B 1 82 ? 3.953 18.875 6.809 1 93.06 82 MET B CA 1
ATOM 2949 C C . MET B 1 82 ? 2.449 19.031 6.988 1 93.06 82 MET B C 1
ATOM 2951 O O . MET B 1 82 ? 1.792 19.703 6.18 1 93.06 82 MET B O 1
ATOM 2955 N N . GLN B 1 83 ? 1.93 18.344 7.961 1 91 83 GLN B N 1
ATOM 2956 C CA . GLN B 1 83 ? 0.497 18.422 8.219 1 91 83 GLN B CA 1
ATOM 2957 C C . GLN B 1 83 ? 0.225 18.891 9.656 1 91 83 GLN B C 1
ATOM 2959 O O . GLN B 1 83 ? 0.447 18.125 10.602 1 91 83 GLN B O 1
ATOM 2964 N N . VAL B 1 84 ? -0.322 20.016 9.766 1 87.38 84 VAL B N 1
ATOM 2965 C CA . VAL B 1 84 ? -0.509 20.609 11.078 1 87.38 84 VAL B CA 1
ATOM 2966 C C . VAL B 1 84 ? -1.857 20.188 11.656 1 87.38 84 VAL B C 1
ATOM 2968 O O . VAL B 1 84 ? -1.946 19.797 12.82 1 87.38 84 VAL B O 1
ATOM 2971 N N . ALA B 1 85 ? -2.896 20.219 10.773 1 78.62 85 ALA B N 1
ATOM 2972 C CA . ALA B 1 85 ? -4.234 19.875 11.25 1 78.62 85 ALA B CA 1
ATOM 2973 C C . ALA B 1 85 ? -4.531 18.391 11.062 1 78.62 85 ALA B C 1
ATOM 2975 O O . ALA B 1 85 ? -4.148 17.812 10.047 1 78.62 85 ALA B O 1
ATOM 2976 N N . HIS B 1 86 ? -5.234 17.891 12.039 1 80.62 86 HIS B N 1
ATOM 2977 C CA . HIS B 1 86 ? -5.711 16.531 11.898 1 80.62 86 HIS B CA 1
ATOM 2978 C C . HIS B 1 86 ? -6.82 16.422 10.859 1 80.62 86 HIS B C 1
ATOM 2980 O O . HIS B 1 86 ? -7.812 17.156 10.938 1 80.62 86 HIS B O 1
ATOM 2986 N N . LYS B 1 87 ? -6.652 15.688 9.938 1 74.88 87 LYS B N 1
ATOM 2987 C CA . LYS B 1 87 ? -7.664 15.469 8.914 1 74.88 87 LYS B CA 1
ATOM 2988 C C . LYS B 1 87 ? -8.172 14.023 8.945 1 74.88 87 LYS B C 1
ATOM 2990 O O . LYS B 1 87 ? -7.398 13.094 9.172 1 74.88 87 LYS B O 1
ATOM 2995 N N . ALA B 1 88 ? -9.469 13.672 8.867 1 69.69 88 ALA B N 1
ATOM 2996 C CA . ALA B 1 88 ? -10.133 12.375 9 1 69.69 88 ALA B CA 1
ATOM 2997 C C . ALA B 1 88 ? -9.586 11.367 7.988 1 69.69 88 ALA B C 1
ATOM 2999 O O . ALA B 1 88 ? -9.477 10.18 8.281 1 69.69 88 ALA B O 1
ATOM 3000 N N . ASP B 1 89 ? -8.961 11.688 6.918 1 80.38 89 ASP B N 1
ATOM 3001 C CA . ASP B 1 89 ? -8.602 10.773 5.844 1 80.38 89 ASP B CA 1
ATOM 3002 C C . ASP B 1 89 ? -7.105 10.852 5.531 1 80.38 89 ASP B C 1
ATOM 3004 O O . ASP B 1 89 ? -6.695 10.656 4.383 1 80.38 89 ASP B O 1
ATOM 3008 N N . MET B 1 90 ? -6.406 10.977 6.566 1 87.94 90 MET B N 1
ATOM 3009 C CA . MET B 1 90 ? -4.965 11.125 6.375 1 87.94 90 MET B CA 1
ATOM 3010 C C . MET B 1 90 ? -4.34 9.812 5.918 1 87.94 90 MET B C 1
ATOM 3012 O O . MET B 1 90 ? -3.443 9.812 5.07 1 87.94 90 MET B O 1
ATOM 3016 N N . ASP B 1 91 ? -4.867 8.688 6.473 1 92.31 91 ASP B N 1
ATOM 3017 C CA . ASP B 1 91 ? -4.336 7.379 6.109 1 92.31 91 ASP B CA 1
ATOM 3018 C C . ASP B 1 91 ? -4.547 7.09 4.625 1 92.31 91 ASP B C 1
ATOM 3020 O O . ASP B 1 91 ? -3.619 6.668 3.932 1 92.31 91 ASP B O 1
ATOM 3024 N N . LYS B 1 92 ? -5.707 7.336 4.172 1 87.38 92 LYS B N 1
ATOM 3025 C CA . LYS B 1 92 ? -6.016 7.121 2.764 1 87.38 92 LYS B CA 1
ATOM 3026 C C . LYS B 1 92 ? -5.203 8.055 1.873 1 87.38 92 LYS B C 1
ATOM 3028 O O . LYS B 1 92 ? -4.734 7.656 0.806 1 87.38 92 LYS B O 1
ATOM 3033 N N . ARG B 1 93 ? -5.027 9.305 2.346 1 86.62 93 ARG B N 1
ATOM 3034 C CA . ARG B 1 93 ? -4.234 10.281 1.604 1 86.62 93 ARG B CA 1
ATOM 3035 C C . ARG B 1 93 ? -2.777 9.844 1.509 1 86.62 93 ARG B C 1
ATOM 3037 O O . ARG B 1 93 ? -2.178 9.891 0.432 1 86.62 93 ARG B O 1
ATOM 3044 N N . ALA B 1 94 ? -2.26 9.414 2.6 1 91.81 94 ALA B N 1
ATOM 3045 C CA . ALA B 1 94 ? -0.874 8.953 2.621 1 91.81 94 ALA B CA 1
ATOM 3046 C C . ALA B 1 94 ? -0.666 7.797 1.652 1 91.81 94 ALA B C 1
ATOM 3048 O O . ALA B 1 94 ? 0.314 7.77 0.905 1 91.81 94 ALA B O 1
ATOM 3049 N N . ARG B 1 95 ? -1.543 6.895 1.664 1 89.69 95 ARG B N 1
ATOM 3050 C CA . ARG B 1 95 ? -1.463 5.75 0.76 1 89.69 95 ARG B CA 1
ATOM 3051 C C . ARG B 1 95 ? -1.53 6.199 -0.696 1 89.69 95 ARG B C 1
ATOM 3053 O O . ARG B 1 95 ? -0.786 5.695 -1.541 1 89.69 95 ARG B O 1
ATOM 3060 N N . GLN B 1 96 ? -2.453 7.098 -0.962 1 86.38 96 GLN B N 1
ATOM 3061 C CA . GLN B 1 96 ? -2.59 7.598 -2.326 1 86.38 96 GLN B CA 1
ATOM 3062 C C . GLN B 1 96 ? -1.303 8.266 -2.801 1 86.38 96 GLN B C 1
ATOM 3064 O O . GLN B 1 96 ? -0.901 8.102 -3.955 1 86.38 96 GLN B O 1
ATOM 3069 N N . TYR B 1 97 ? -0.726 9.047 -1.929 1 89.25 97 TYR B N 1
ATOM 3070 C CA . TYR B 1 97 ? 0.54 9.68 -2.285 1 89.25 97 TYR B CA 1
ATOM 3071 C C . TYR B 1 97 ? 1.604 8.633 -2.598 1 89.25 97 TYR B C 1
ATOM 3073 O O . TYR B 1 97 ? 2.35 8.773 -3.568 1 89.25 97 TYR B O 1
ATOM 3081 N N . LEU B 1 98 ? 1.642 7.648 -1.766 1 90.31 98 LEU B N 1
ATOM 3082 C CA . LEU B 1 98 ? 2.605 6.574 -1.982 1 90.31 98 LEU B CA 1
ATOM 3083 C C . LEU B 1 98 ? 2.389 5.914 -3.34 1 90.31 98 LEU B C 1
ATOM 3085 O O . LEU B 1 98 ? 3.344 5.691 -4.086 1 90.31 98 LEU B O 1
ATOM 3089 N N . PHE B 1 99 ? 1.214 5.699 -3.645 1 82 99 PHE B N 1
ATOM 3090 C CA . PHE B 1 99 ? 0.866 5.039 -4.898 1 82 99 PHE B CA 1
ATOM 3091 C C . PHE B 1 99 ? 1.22 5.922 -6.09 1 82 99 PHE B C 1
ATOM 3093 O O . PHE B 1 99 ? 1.771 5.441 -7.082 1 82 99 PHE B O 1
ATOM 3100 N N . LYS B 1 100 ? 0.894 7.164 -5.98 1 79.38 100 LYS B N 1
ATOM 3101 C CA . LYS B 1 100 ? 1.17 8.094 -7.074 1 79.38 100 LYS B CA 1
ATOM 3102 C C . LYS B 1 100 ? 2.672 8.234 -7.309 1 79.38 100 LYS B C 1
ATOM 3104 O O . LYS B 1 100 ? 3.117 8.375 -8.445 1 79.38 100 LYS B O 1
ATOM 3109 N N . MET B 1 101 ? 3.383 8.188 -6.281 1 83 101 MET B N 1
ATOM 3110 C CA . MET B 1 101 ? 4.832 8.312 -6.395 1 83 101 MET B CA 1
ATOM 3111 C C . MET B 1 101 ? 5.434 7.086 -7.074 1 83 101 MET B C 1
ATOM 3113 O O . MET B 1 101 ? 6.445 7.191 -7.77 1 83 101 MET B O 1
ATOM 3117 N N . MET B 1 102 ? 4.844 5.992 -6.805 1 74.31 102 MET B N 1
ATOM 3118 C CA . MET B 1 102 ? 5.359 4.754 -7.383 1 74.31 102 MET B CA 1
ATOM 3119 C C . MET B 1 102 ? 5.098 4.707 -8.883 1 74.31 102 MET B C 1
ATOM 3121 O O . MET B 1 102 ? 5.891 4.141 -9.641 1 74.31 102 MET B O 1
ATOM 3125 N N . GLU B 1 103 ? 3.98 5.246 -9.367 1 61.34 103 GLU B N 1
ATOM 3126 C CA . GLU B 1 103 ? 3.551 5.195 -10.758 1 61.34 103 GLU B CA 1
ATOM 3127 C C . GLU B 1 103 ? 4.367 6.152 -11.625 1 61.34 103 GLU B C 1
ATOM 3129 O O . GLU B 1 103 ? 4.598 5.887 -12.805 1 61.34 103 GLU B O 1
ATOM 3134 N N . ASP B 1 104 ? 4.473 7.469 -11.188 1 54.5 104 ASP B N 1
ATOM 3135 C CA . ASP B 1 104 ? 5.234 8.375 -12.039 1 54.5 104 ASP B CA 1
ATOM 3136 C C . ASP B 1 104 ? 6.504 7.703 -12.562 1 54.5 104 ASP B C 1
ATOM 3138 O O . ASP B 1 104 ? 7.07 8.133 -13.57 1 54.5 104 ASP B O 1
ATOM 3142 N N . GLY B 1 105 ? 6.836 6.586 -12.031 1 50.56 105 GLY B N 1
ATOM 3143 C CA . GLY B 1 105 ? 7.859 5.695 -12.547 1 50.56 105 GLY B CA 1
ATOM 3144 C C . GLY B 1 105 ? 7.293 4.434 -13.172 1 50.56 105 GLY B C 1
ATOM 3145 O O . GLY B 1 105 ? 7.828 3.34 -12.969 1 50.56 105 GLY B O 1
ATOM 3146 N N . PHE B 1 106 ? 6.02 4.559 -13.641 1 53.28 106 PHE B N 1
ATOM 3147 C CA . PHE B 1 106 ? 5.223 3.412 -14.062 1 53.28 106 PHE B CA 1
ATOM 3148 C C . PHE B 1 106 ? 6.016 2.531 -15.023 1 53.28 106 PHE B C 1
ATOM 3150 O O . PHE B 1 106 ? 6.824 3.031 -15.805 1 53.28 106 PHE B O 1
ATOM 3157 N N . LEU B 1 107 ? 5.816 1.351 -14.484 1 57.03 107 LEU B N 1
ATOM 3158 C CA . LEU B 1 107 ? 6.383 0.344 -15.375 1 57.03 107 LEU B CA 1
ATOM 3159 C C . LEU B 1 107 ? 5.875 0.531 -16.797 1 57.03 107 LEU B C 1
ATOM 3161 O O . LEU B 1 107 ? 4.668 0.511 -17.031 1 57.03 107 LEU B O 1
ATOM 3165 N N . ARG B 1 108 ? 6.773 1.16 -17.547 1 61.09 108 ARG B N 1
ATOM 3166 C CA . ARG B 1 108 ? 6.461 1.222 -18.969 1 61.09 108 ARG B CA 1
ATOM 3167 C C . ARG B 1 108 ? 6.207 -0.172 -19.531 1 61.09 108 ARG B C 1
ATOM 3169 O O . ARG B 1 108 ? 6.492 -1.176 -18.875 1 61.09 108 ARG B O 1
ATOM 3176 N N . ARG B 1 109 ? 5.734 -0.041 -20.672 1 64.56 109 ARG B N 1
ATOM 3177 C CA . ARG B 1 109 ? 5.531 -1.292 -21.391 1 64.56 109 ARG B CA 1
ATOM 3178 C C . ARG B 1 109 ? 6.816 -2.109 -21.438 1 64.56 109 ARG B C 1
ATOM 3180 O O . ARG B 1 109 ? 7.902 -1.555 -21.641 1 64.56 109 ARG B O 1
ATOM 3187 N N . LYS B 1 110 ? 6.805 -3.307 -20.938 1 59 110 LYS B N 1
ATOM 3188 C CA . LYS B 1 110 ? 7.898 -4.266 -21.062 1 59 110 LYS B CA 1
ATOM 3189 C C . LYS B 1 110 ? 8.734 -4.312 -19.781 1 59 110 LYS B C 1
ATOM 3191 O O . LYS B 1 110 ? 9.648 -5.133 -19.656 1 59 110 LYS B O 1
ATOM 3196 N N . GLN B 1 111 ? 8.461 -3.258 -18.969 1 68.75 111 GLN B N 1
ATOM 3197 C CA . GLN B 1 111 ? 9.234 -3.305 -17.734 1 68.75 111 GLN B CA 1
ATOM 3198 C C . GLN B 1 111 ? 8.695 -4.383 -16.797 1 68.75 111 GLN B C 1
ATOM 3200 O O . GLN B 1 111 ? 7.516 -4.727 -16.844 1 68.75 111 GLN B O 1
ATOM 3205 N N . GLU B 1 112 ? 9.648 -4.805 -16.047 1 74.75 112 GLU B N 1
ATOM 3206 C CA . GLU B 1 112 ? 9.305 -5.844 -15.086 1 74.75 112 GLU B CA 1
ATOM 3207 C C . GLU B 1 112 ? 9.023 -5.25 -13.711 1 74.75 112 GLU B C 1
ATOM 3209 O O . GLU B 1 112 ? 9.516 -4.172 -13.375 1 74.75 112 GLU B O 1
ATOM 3214 N N . TYR B 1 113 ? 8.312 -5.887 -12.984 1 77.44 113 TYR B N 1
ATOM 3215 C CA . TYR B 1 113 ? 7.898 -5.406 -11.672 1 77.44 113 TYR B CA 1
ATOM 3216 C C . TYR B 1 113 ? 9.102 -5.211 -10.758 1 77.44 113 TYR B C 1
ATOM 3218 O O . TYR B 1 113 ? 9.062 -4.402 -9.828 1 77.44 113 TYR B O 1
ATOM 3226 N N . GLY B 1 114 ? 10.117 -5.934 -11.047 1 75 114 GLY B N 1
ATOM 3227 C CA . GLY B 1 114 ? 11.344 -5.773 -10.273 1 75 114 GLY B CA 1
ATOM 3228 C C . GLY B 1 114 ? 11.969 -4.402 -10.43 1 75 114 GLY B C 1
ATOM 3229 O O . GLY B 1 114 ? 12.797 -3.994 -9.609 1 75 114 GLY B O 1
ATOM 3230 N N . GLU B 1 115 ? 11.562 -3.627 -11.391 1 74.88 115 GLU B N 1
ATOM 3231 C CA . GLU B 1 115 ? 12.141 -2.322 -11.695 1 74.88 115 GLU B CA 1
ATOM 3232 C C . GLU B 1 115 ? 11.398 -1.206 -10.969 1 74.88 115 GLU B C 1
ATOM 3234 O O . GLU B 1 115 ? 11.773 -0.035 -11.07 1 74.88 115 GLU B O 1
ATOM 3239 N N . LEU B 1 116 ? 10.43 -1.631 -10.195 1 79.12 116 LEU B N 1
ATOM 3240 C CA . LEU B 1 116 ? 9.703 -0.625 -9.422 1 79.12 116 LEU B CA 1
ATOM 3241 C C . LEU B 1 116 ? 10.617 0.038 -8.398 1 79.12 116 LEU B C 1
ATOM 3243 O O . LEU B 1 116 ? 11.352 -0.644 -7.684 1 79.12 116 LEU B O 1
ATOM 3247 N N . HIS B 1 117 ? 10.531 1.332 -8.367 1 83.38 117 HIS B N 1
ATOM 3248 C CA . HIS B 1 117 ? 11.375 2.086 -7.449 1 83.38 117 HIS B CA 1
ATOM 3249 C C . HIS B 1 117 ? 10.812 2.053 -6.035 1 83.38 117 HIS B C 1
ATOM 3251 O O . HIS B 1 117 ? 9.602 1.935 -5.844 1 83.38 117 HIS B O 1
ATOM 3257 N N . ALA B 1 118 ? 11.797 2.168 -5.137 1 90.5 118 ALA B N 1
ATOM 3258 C CA . ALA B 1 118 ? 11.391 2.309 -3.738 1 90.5 118 ALA B CA 1
ATOM 3259 C C . ALA B 1 118 ? 10.727 3.658 -3.496 1 90.5 118 ALA B C 1
ATOM 3261 O O . ALA B 1 118 ? 11.047 4.648 -4.152 1 90.5 118 ALA B O 1
ATOM 3262 N N . ALA B 1 119 ? 9.766 3.676 -2.686 1 93.38 119 ALA B N 1
ATOM 3263 C CA . ALA B 1 119 ? 9.016 4.898 -2.416 1 93.38 119 ALA B CA 1
ATOM 3264 C C . ALA B 1 119 ? 8.703 5.035 -0.928 1 93.38 119 ALA B C 1
ATOM 3266 O O . ALA B 1 119 ? 8.359 4.055 -0.268 1 93.38 119 ALA B O 1
ATOM 3267 N N . TYR B 1 120 ? 8.852 6.246 -0.377 1 96.94 120 TYR B N 1
ATOM 3268 C CA . TYR B 1 120 ? 8.602 6.551 1.027 1 96.94 120 TYR B CA 1
ATOM 3269 C C . TYR B 1 120 ? 7.797 7.836 1.172 1 96.94 120 TYR B C 1
ATOM 3271 O O . TYR B 1 120 ? 8.156 8.867 0.593 1 96.94 120 TYR B O 1
ATOM 3279 N N . VAL B 1 121 ? 6.73 7.789 1.858 1 97.19 121 VAL B N 1
ATOM 3280 C CA . VAL B 1 121 ? 5.949 8.977 2.189 1 97.19 121 VAL B CA 1
ATOM 3281 C C . VAL B 1 121 ? 6.09 9.289 3.678 1 97.19 121 VAL B C 1
ATOM 3283 O O . VAL B 1 121 ? 5.84 8.438 4.523 1 97.19 121 VAL B O 1
ATOM 3286 N N . ILE B 1 122 ? 6.465 10.461 3.965 1 98.5 122 ILE B N 1
ATOM 3287 C CA . ILE B 1 122 ? 6.75 10.875 5.336 1 98.5 122 ILE B CA 1
ATOM 3288 C C . ILE B 1 122 ? 5.871 12.07 5.711 1 98.5 122 ILE B C 1
ATOM 3290 O O . ILE B 1 122 ? 5.922 13.117 5.055 1 98.5 122 ILE B O 1
ATOM 3294 N N . PHE B 1 123 ? 5.109 11.938 6.719 1 97.38 123 PHE B N 1
ATOM 3295 C CA . PHE B 1 123 ? 4.324 13.031 7.277 1 97.38 123 PHE B CA 1
ATOM 3296 C C . PHE B 1 123 ? 4.938 13.523 8.586 1 97.38 123 PHE B C 1
ATOM 3298 O O . PHE B 1 123 ? 5.227 12.727 9.477 1 97.38 123 PHE B O 1
ATOM 3305 N N . ILE B 1 124 ? 5.215 14.75 8.688 1 97.69 124 ILE B N 1
ATOM 3306 C CA . ILE B 1 124 ? 5.566 15.391 9.953 1 97.69 124 ILE B CA 1
ATOM 3307 C C . ILE B 1 124 ? 4.312 15.953 10.617 1 97.69 124 ILE B C 1
ATOM 3309 O O . ILE B 1 124 ? 3.654 16.844 10.062 1 97.69 124 ILE B O 1
ATOM 3313 N N . LEU B 1 125 ? 4.062 15.5 11.781 1 95.69 125 LEU B N 1
ATOM 3314 C CA . LEU B 1 125 ? 2.777 15.758 12.422 1 9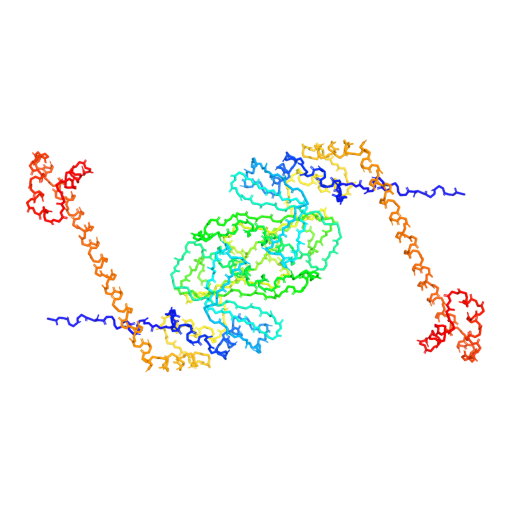5.69 125 LEU B CA 1
ATOM 3315 C C . LEU B 1 125 ? 2.973 16.328 13.82 1 95.69 125 LEU B C 1
ATOM 3317 O O . LEU B 1 125 ? 3.477 15.641 14.711 1 95.69 125 LEU B O 1
ATOM 3321 N N . PRO B 1 126 ? 2.529 17.578 14.086 1 93.56 126 PRO B N 1
ATOM 3322 C CA . PRO B 1 126 ? 2.586 18.125 15.445 1 93.56 126 PRO B CA 1
ATOM 3323 C C . PRO B 1 126 ? 1.405 17.672 16.312 1 93.56 126 PRO B C 1
ATOM 3325 O O . PRO B 1 126 ? 0.872 18.469 17.094 1 93.56 126 PRO B O 1
ATOM 3328 N N . PHE B 1 127 ? 0.862 16.5 16.031 1 92.12 127 PHE B N 1
ATOM 3329 C CA . PHE B 1 127 ? -0.148 15.781 16.797 1 92.12 127 PHE B CA 1
ATOM 3330 C C . PHE B 1 127 ? 0.058 14.273 16.703 1 92.12 127 PHE B C 1
ATOM 3332 O O . PHE B 1 127 ? 0.797 13.797 15.828 1 92.12 127 PHE B O 1
ATOM 3339 N N . ASP B 1 128 ? -0.534 13.609 17.609 1 95.06 128 ASP B N 1
ATOM 3340 C CA . ASP B 1 128 ? -0.432 12.148 17.562 1 95.06 128 ASP B CA 1
ATOM 3341 C C . ASP B 1 128 ? -1.527 11.547 16.688 1 95.06 128 ASP B C 1
ATOM 3343 O O . ASP B 1 128 ? -2.695 11.516 17.078 1 95.06 128 ASP B O 1
ATOM 3347 N N . PRO B 1 129 ? -1.18 11.023 15.555 1 93.31 129 PRO B N 1
ATOM 3348 C CA . PRO B 1 129 ? -2.209 10.562 14.617 1 93.31 129 PRO B CA 1
ATOM 3349 C C . PRO B 1 129 ? -2.863 9.258 15.062 1 93.31 129 PRO B C 1
ATOM 3351 O O . PRO B 1 129 ? -3.953 8.922 14.594 1 93.31 129 PRO B O 1
ATOM 3354 N N . LYS B 1 130 ? -2.227 8.508 16 1 95.31 130 LYS B N 1
ATOM 3355 C CA . LYS B 1 130 ? -2.734 7.18 16.344 1 95.31 130 LYS B CA 1
ATOM 3356 C C . LYS B 1 130 ? -3 7.051 17.844 1 95.31 130 LYS B C 1
ATOM 3358 O O . LYS B 1 130 ? -3.477 6.016 18.312 1 95.31 130 LYS B O 1
ATOM 3363 N N . GLY B 1 131 ? -2.607 8.023 18.594 1 93.69 131 GLY B N 1
ATOM 3364 C CA . GLY B 1 131 ? -2.953 8.109 20 1 93.69 131 GLY B CA 1
ATOM 3365 C C . GLY B 1 131 ? -2.174 7.145 20.875 1 93.69 131 GLY B C 1
ATOM 3366 O O . GLY B 1 131 ? -2.609 6.801 21.969 1 93.69 131 GLY B O 1
ATOM 3367 N N . LYS B 1 132 ? -1.058 6.656 20.406 1 96.81 132 LYS B N 1
ATOM 3368 C CA . LYS B 1 132 ? -0.287 5.676 21.156 1 96.81 132 LYS B CA 1
ATOM 3369 C C . LYS B 1 132 ? 0.922 6.324 21.828 1 96.81 132 LYS B C 1
ATOM 3371 O O . LYS B 1 132 ? 1.657 5.668 22.562 1 96.81 132 LYS B O 1
ATOM 3376 N N . GLY B 1 133 ? 1.21 7.605 21.5 1 96.94 133 GLY B N 1
ATOM 3377 C CA . GLY B 1 133 ? 2.281 8.359 22.125 1 96.94 133 GLY B CA 1
ATOM 3378 C C . GLY B 1 133 ? 3.648 8.055 21.531 1 96.94 133 GLY B C 1
ATOM 3379 O O . GLY B 1 133 ? 4.672 8.453 22.094 1 96.94 133 GLY B O 1
ATOM 3380 N N . LEU B 1 134 ? 3.691 7.301 20.438 1 98.31 134 LEU B N 1
ATOM 3381 C CA . LEU B 1 134 ? 4.961 6.949 19.812 1 98.31 134 LEU B CA 1
ATOM 3382 C C . LEU B 1 134 ? 5.543 8.141 19.047 1 98.31 134 LEU B C 1
ATOM 3384 O O . LEU B 1 134 ? 4.809 8.891 18.406 1 98.31 134 LEU B O 1
ATOM 3388 N N . LYS B 1 135 ? 6.824 8.289 19.062 1 98.56 135 LYS B N 1
ATOM 3389 C CA . LYS B 1 135 ? 7.512 9.359 18.344 1 98.56 135 LYS B CA 1
ATOM 3390 C C . LYS B 1 135 ? 7.43 9.156 16.828 1 98.56 135 LYS B C 1
ATOM 3392 O O . LYS B 1 135 ? 7.566 10.109 16.062 1 98.56 135 LYS B O 1
ATOM 3397 N N . ARG B 1 136 ? 7.23 7.945 16.531 1 98.5 136 ARG B N 1
ATOM 3398 C CA . ARG B 1 136 ? 7.219 7.602 15.109 1 98.5 136 ARG B CA 1
ATOM 3399 C C . ARG B 1 136 ? 6.352 6.371 14.852 1 98.5 136 ARG B C 1
ATOM 3401 O O . ARG B 1 136 ? 6.297 5.461 15.68 1 98.5 136 ARG B O 1
ATOM 3408 N N . TYR B 1 137 ? 5.684 6.359 13.789 1 98.25 137 TYR B N 1
ATOM 3409 C CA . TYR B 1 137 ? 4.98 5.207 13.234 1 98.25 137 TYR B CA 1
ATOM 3410 C C . TYR B 1 137 ? 5.473 4.895 11.828 1 98.25 137 TYR B C 1
ATOM 3412 O O . TYR B 1 137 ? 5.332 5.719 10.914 1 98.25 137 TYR B O 1
ATOM 3420 N N . THR B 1 138 ? 6.102 3.777 11.617 1 98.12 138 THR B N 1
ATOM 3421 C CA . THR B 1 138 ? 6.52 3.322 10.297 1 98.12 138 THR B CA 1
ATOM 3422 C C . THR B 1 138 ? 5.617 2.195 9.797 1 98.12 138 THR B C 1
ATOM 3424 O O . THR B 1 138 ? 5.73 1.056 10.258 1 98.12 138 THR B O 1
ATOM 3427 N N . PHE B 1 139 ? 4.836 2.49 8.883 1 97.88 139 PHE B N 1
ATOM 3428 C CA . PHE B 1 139 ? 3.873 1.516 8.383 1 97.88 139 PHE B CA 1
ATOM 3429 C C . PHE B 1 139 ? 4.43 0.78 7.168 1 97.88 139 PHE B C 1
ATOM 3431 O O . PHE B 1 139 ? 4.816 1.406 6.18 1 97.88 139 PHE B O 1
ATOM 3438 N N . VAL B 1 140 ? 4.449 -0.5 7.258 1 97.06 140 VAL B N 1
ATOM 3439 C CA . VAL B 1 140 ? 4.805 -1.397 6.164 1 97.06 140 VAL B CA 1
ATOM 3440 C C . VAL B 1 140 ? 3.799 -2.547 6.09 1 97.06 140 VAL B C 1
ATOM 3442 O O . VAL B 1 140 ? 3.102 -2.83 7.066 1 97.06 140 VAL B O 1
ATOM 3445 N N . TYR B 1 141 ? 3.697 -3.127 4.93 1 96.62 141 TYR B N 1
ATOM 3446 C CA . TYR B 1 141 ? 2.832 -4.297 4.824 1 96.62 141 TYR B CA 1
ATOM 3447 C C . TYR B 1 141 ? 3.357 -5.441 5.688 1 96.62 141 TYR B C 1
ATOM 3449 O O . TYR B 1 141 ? 4.453 -5.957 5.445 1 96.62 141 TYR B O 1
ATOM 3457 N N . THR B 1 142 ? 2.607 -5.828 6.633 1 97.75 142 THR B N 1
ATOM 3458 C CA . THR B 1 142 ? 2.967 -6.879 7.578 1 97.75 142 THR B CA 1
ATOM 3459 C C . THR B 1 142 ? 1.848 -7.91 7.691 1 97.75 142 THR B C 1
ATOM 3461 O O . THR B 1 142 ? 0.667 -7.555 7.707 1 97.75 142 THR B O 1
ATOM 3464 N N . ALA B 1 143 ? 2.258 -9.18 7.781 1 97.5 143 ALA B N 1
ATOM 3465 C CA . ALA B 1 143 ? 1.257 -10.242 7.887 1 97.5 143 ALA B CA 1
ATOM 3466 C C . ALA B 1 143 ? 0.589 -10.234 9.258 1 97.5 143 ALA B C 1
ATOM 3468 O O . ALA B 1 143 ? 1.27 -10.266 10.289 1 97.5 143 ALA B O 1
ATOM 3469 N N . LYS B 1 144 ? -0.658 -10.211 9.281 1 96.44 144 LYS B N 1
ATOM 3470 C CA . LYS B 1 144 ? -1.408 -10.25 10.539 1 96.44 144 LYS B CA 1
ATOM 3471 C C . LYS B 1 144 ? -1.14 -11.539 11.297 1 96.44 144 LYS B C 1
ATOM 3473 O O . LYS B 1 144 ? -1.093 -11.539 12.531 1 96.44 144 LYS B O 1
ATOM 3478 N N . GLU B 1 145 ? -0.976 -12.625 10.602 1 96.75 145 GLU B N 1
ATOM 3479 C CA . GLU B 1 145 ? -0.826 -13.953 11.195 1 96.75 145 GLU B CA 1
ATOM 3480 C C . GLU B 1 145 ? 0.553 -14.125 11.82 1 96.75 145 GLU B C 1
ATOM 3482 O O . GLU B 1 145 ? 0.738 -14.969 12.703 1 96.75 145 GLU B O 1
ATOM 3487 N N . ASP B 1 146 ? 1.562 -13.375 11.375 1 96.5 146 ASP B N 1
ATOM 3488 C CA . ASP B 1 146 ? 2.936 -13.383 11.875 1 96.5 146 ASP B CA 1
ATOM 3489 C C . ASP B 1 146 ? 3.607 -12.031 11.641 1 96.5 146 ASP B C 1
ATOM 3491 O O . ASP B 1 146 ? 4.164 -11.781 10.57 1 96.5 146 ASP B O 1
ATOM 3495 N N . PRO B 1 147 ? 3.67 -11.203 12.648 1 93.94 147 PRO B N 1
ATOM 3496 C CA . PRO B 1 147 ? 4.164 -9.836 12.484 1 93.94 147 PRO B CA 1
ATOM 3497 C C . PRO B 1 147 ? 5.641 -9.781 12.094 1 93.94 147 PRO B C 1
ATOM 3499 O O . PRO B 1 147 ? 6.152 -8.719 11.75 1 93.94 147 PRO B O 1
ATOM 3502 N N . SER B 1 148 ? 6.316 -10.922 12.102 1 94.94 148 SER B N 1
ATOM 3503 C CA . SER B 1 148 ? 7.711 -10.93 11.672 1 94.94 148 SER B CA 1
ATOM 3504 C C . SER B 1 148 ? 7.816 -11.023 10.148 1 94.94 148 SER B C 1
ATOM 3506 O O . SER B 1 148 ? 8.898 -10.875 9.586 1 94.94 148 SER B O 1
ATOM 3508 N N . VAL B 1 149 ? 6.727 -11.258 9.469 1 96.06 149 VAL B N 1
ATOM 3509 C CA . VAL B 1 149 ? 6.707 -11.414 8.016 1 96.06 149 VAL B CA 1
ATOM 3510 C C . VAL B 1 149 ? 6.227 -10.125 7.359 1 96.06 149 VAL B C 1
ATOM 3512 O O . VAL B 1 149 ? 5.102 -9.68 7.594 1 96.06 149 VAL B O 1
ATOM 3515 N N . GLU B 1 150 ? 7.094 -9.523 6.562 1 96 150 GLU B N 1
ATOM 3516 C CA . GLU B 1 150 ? 6.77 -8.305 5.824 1 96 150 GLU B CA 1
ATOM 3517 C C . GLU B 1 150 ? 6.734 -8.57 4.32 1 96 150 GLU B C 1
ATOM 3519 O O . GLU B 1 150 ? 7.344 -9.523 3.836 1 96 150 GLU B O 1
ATOM 3524 N N . LEU B 1 151 ? 5.898 -7.777 3.662 1 94.44 151 LEU B N 1
ATOM 3525 C CA . LEU B 1 151 ? 6.016 -7.746 2.207 1 94.44 151 LEU B CA 1
ATOM 3526 C C . LEU B 1 151 ? 7.309 -7.059 1.779 1 94.44 151 LEU B C 1
ATOM 3528 O O . LEU B 1 151 ? 7.699 -6.047 2.359 1 94.44 151 LEU B O 1
ATOM 3532 N N . ASN B 1 152 ? 7.98 -7.586 0.841 1 87.88 152 ASN B N 1
ATOM 3533 C CA . ASN B 1 152 ? 9.18 -6.973 0.289 1 87.88 152 ASN B CA 1
ATOM 3534 C C . ASN B 1 152 ? 8.867 -6.113 -0.931 1 87.88 152 ASN B C 1
ATOM 3536 O O . ASN B 1 152 ? 9.234 -6.461 -2.055 1 87.88 152 ASN B O 1
ATOM 3540 N N . ASP B 1 153 ? 8.344 -4.949 -0.686 1 87.31 153 ASP B N 1
ATOM 3541 C CA . ASP B 1 153 ? 7.914 -4.109 -1.799 1 87.31 153 ASP B CA 1
ATOM 3542 C C . ASP B 1 153 ? 8.672 -2.781 -1.807 1 87.31 153 ASP B C 1
ATOM 3544 O O . ASP B 1 153 ? 8.352 -1.884 -2.588 1 87.31 153 ASP B O 1
ATOM 3548 N N . ASP B 1 154 ? 9.602 -2.541 -0.892 1 88.88 154 ASP B N 1
ATOM 3549 C CA . ASP B 1 154 ? 10.5 -1.391 -0.828 1 88.88 154 ASP B CA 1
ATOM 3550 C C . ASP B 1 154 ? 9.711 -0.092 -0.659 1 88.88 154 ASP B C 1
ATOM 3552 O O . ASP B 1 154 ? 10 0.904 -1.327 1 88.88 154 ASP B O 1
ATOM 3556 N N . SER B 1 155 ? 8.727 -0.131 0.168 1 92.5 155 SER B N 1
ATOM 3557 C CA . SER B 1 155 ? 7.93 1.066 0.416 1 92.5 155 SER B CA 1
ATOM 3558 C C . SER B 1 155 ? 7.57 1.193 1.892 1 92.5 155 SER B C 1
ATOM 3560 O O . SER B 1 155 ? 7.605 0.209 2.633 1 92.5 155 SER B O 1
ATOM 3562 N N . ALA B 1 156 ? 7.301 2.426 2.326 1 96.69 156 ALA B N 1
ATOM 3563 C CA . ALA B 1 156 ? 6.824 2.66 3.686 1 96.69 156 ALA B CA 1
ATOM 3564 C C . ALA B 1 156 ? 6.078 3.988 3.785 1 96.69 156 ALA B C 1
ATOM 3566 O O . ALA B 1 156 ? 6.344 4.914 3.014 1 96.69 156 ALA B O 1
ATOM 3567 N N . LEU B 1 157 ? 5.16 4.023 4.66 1 97.81 157 LEU B N 1
ATOM 3568 C CA . LEU B 1 157 ? 4.516 5.246 5.121 1 97.81 157 LEU B CA 1
ATOM 3569 C C . LEU B 1 157 ? 4.969 5.598 6.535 1 97.81 157 LEU B C 1
ATOM 3571 O O . LEU B 1 157 ? 4.852 4.777 7.449 1 97.81 157 LEU B O 1
ATOM 3575 N N . ILE B 1 158 ? 5.434 6.77 6.719 1 98.62 158 ILE B N 1
ATOM 3576 C CA . ILE B 1 158 ? 6.039 7.125 8 1 98.62 158 ILE B CA 1
ATOM 3577 C C . ILE B 1 158 ? 5.348 8.359 8.57 1 98.62 158 ILE B C 1
ATOM 3579 O O . ILE B 1 158 ? 5.281 9.406 7.914 1 98.62 158 ILE B O 1
ATOM 3583 N N . TYR B 1 159 ? 4.863 8.25 9.727 1 98.31 159 TYR B N 1
ATOM 3584 C CA . TYR B 1 159 ? 4.336 9.375 10.492 1 98.31 159 TYR B CA 1
ATOM 3585 C C . TYR B 1 159 ? 5.305 9.781 11.602 1 98.31 159 TYR B C 1
ATOM 3587 O O . TYR B 1 159 ? 5.578 9 12.516 1 98.31 159 TYR B O 1
ATOM 3595 N N . LEU B 1 160 ? 5.801 10.93 11.492 1 98.69 160 LEU B N 1
ATOM 3596 C CA . LEU B 1 160 ? 6.633 11.5 12.547 1 98.69 160 LEU B CA 1
ATOM 3597 C C . LEU B 1 160 ? 5.789 12.328 13.516 1 98.69 160 LEU B C 1
ATOM 3599 O O . LEU B 1 160 ? 5.273 13.383 13.156 1 98.69 160 LEU B O 1
ATOM 3603 N N . ASN B 1 161 ? 5.656 11.891 14.656 1 98.06 161 ASN B N 1
ATOM 3604 C CA . ASN B 1 161 ? 4.82 12.469 15.703 1 98.06 161 ASN B CA 1
ATOM 3605 C C . ASN B 1 161 ? 5.645 13.297 16.672 1 98.06 161 ASN B C 1
ATOM 3607 O O . ASN B 1 161 ? 6.262 12.75 17.594 1 98.06 161 ASN B O 1
ATOM 3611 N N . THR B 1 162 ? 5.566 14.602 16.547 1 97.19 162 THR B N 1
ATOM 3612 C CA . THR B 1 162 ? 6.438 15.461 17.344 1 97.19 162 THR B CA 1
ATOM 3613 C C . THR B 1 162 ? 5.949 15.539 18.781 1 97.19 162 THR B C 1
ATOM 3615 O O . THR B 1 162 ? 6.676 16 19.672 1 97.19 162 THR B O 1
ATOM 3618 N N . LYS B 1 163 ? 4.766 15.039 19.062 1 95.44 163 LYS B N 1
ATOM 3619 C CA . LYS B 1 163 ? 4.227 15 20.406 1 95.44 163 LYS B CA 1
ATOM 3620 C C . LYS B 1 163 ? 4.582 13.688 21.109 1 95.44 163 LYS B C 1
ATOM 3622 O O . LYS B 1 163 ? 4.348 13.531 22.312 1 95.44 163 LYS B O 1
ATOM 3627 N N . GLY B 1 164 ? 5.125 12.797 20.359 1 97.25 164 GLY B N 1
ATOM 3628 C CA . GLY B 1 164 ? 5.41 11.477 20.891 1 97.25 164 GLY B CA 1
ATOM 3629 C C . GLY B 1 164 ? 6.438 11.484 22 1 97.25 164 GLY B C 1
ATOM 3630 O O . GLY B 1 164 ? 7.395 12.258 21.969 1 97.25 164 GLY B O 1
ATOM 3631 N N . THR B 1 165 ? 6.309 10.57 22.953 1 96.62 165 THR B N 1
ATOM 3632 C CA . THR B 1 165 ? 7.23 10.461 24.078 1 96.62 165 THR B CA 1
ATOM 3633 C C . THR B 1 165 ? 7.812 9.055 24.172 1 96.62 165 THR B C 1
ATOM 3635 O O . THR B 1 165 ? 8.781 8.82 24.906 1 96.62 165 THR B O 1
ATOM 3638 N N . LYS B 1 166 ? 7.211 8.141 23.453 1 97.62 166 LYS B N 1
ATOM 3639 C CA . LYS B 1 166 ? 7.645 6.75 23.5 1 97.62 166 LYS B CA 1
ATOM 3640 C C . LYS B 1 166 ? 8.414 6.379 22.234 1 97.62 166 LYS B C 1
ATOM 3642 O O . LYS B 1 166 ? 8.125 6.883 21.141 1 97.62 166 LYS B O 1
ATOM 3647 N N . GLY B 1 167 ? 9.391 5.441 22.359 1 96.5 167 GLY B N 1
ATOM 3648 C CA . GLY B 1 167 ? 10.188 4.984 21.234 1 96.5 167 GLY B CA 1
ATOM 3649 C C . GLY B 1 167 ? 11.453 5.797 21.031 1 96.5 167 GLY B C 1
ATOM 3650 O O . GLY B 1 167 ? 11.672 6.793 21.719 1 96.5 167 GLY B O 1
ATOM 3651 N N . GLU B 1 168 ? 12.211 5.309 20.062 1 95.62 168 GLU B N 1
ATOM 3652 C CA . GLU B 1 168 ? 13.5 5.953 19.828 1 95.62 168 GLU B CA 1
ATOM 3653 C C . GLU B 1 168 ? 13.578 6.543 18.422 1 95.62 168 GLU B C 1
ATOM 3655 O O . GLU B 1 168 ? 13.055 5.969 17.469 1 95.62 168 GLU B O 1
ATOM 3660 N N . ILE B 1 169 ? 14.117 7.68 18.375 1 96.88 169 ILE B N 1
ATOM 3661 C CA . ILE B 1 169 ? 14.484 8.312 17.109 1 96.88 169 ILE B CA 1
ATOM 3662 C C . ILE B 1 169 ? 15.883 8.914 17.219 1 96.88 169 ILE B C 1
ATOM 3664 O O . ILE B 1 169 ? 16.438 9 18.328 1 96.88 169 ILE B O 1
ATOM 3668 N N . ARG B 1 170 ? 16.453 9.227 16.172 1 96.69 170 ARG B N 1
ATOM 3669 C CA . ARG B 1 170 ? 17.812 9.773 16.172 1 96.69 170 ARG B CA 1
ATOM 3670 C C . ARG B 1 170 ? 17.844 11.18 16.766 1 96.69 170 ARG B C 1
ATOM 3672 O O . ARG B 1 170 ? 16.844 11.906 16.688 1 96.69 170 ARG B O 1
ATOM 3679 N N . PRO B 1 171 ? 18.922 11.562 17.328 1 95.94 171 PRO B N 1
ATOM 3680 C CA . PRO B 1 171 ? 19.016 12.805 18.094 1 95.94 171 PRO B CA 1
ATOM 3681 C C . PRO B 1 171 ? 18.672 14.039 17.266 1 95.94 171 PRO B C 1
ATOM 3683 O O . PRO B 1 171 ? 18 14.953 17.75 1 95.94 171 PRO B O 1
ATOM 3686 N N . GLU B 1 172 ? 19.156 14.102 16.047 1 96.62 172 GLU B N 1
ATOM 3687 C CA . GLU B 1 172 ? 18.906 15.281 15.227 1 96.62 172 GLU B CA 1
ATOM 3688 C C . GLU B 1 172 ? 17.422 15.398 14.883 1 96.62 172 GLU B C 1
ATOM 3690 O O . GLU B 1 172 ? 16.891 16.5 14.789 1 96.62 172 GLU B O 1
ATOM 3695 N N . LEU B 1 173 ? 16.797 14.289 14.695 1 97.81 173 LEU B N 1
ATOM 3696 C CA . LEU B 1 173 ? 15.359 14.297 14.453 1 97.81 173 LEU B CA 1
ATOM 3697 C C . LEU B 1 173 ? 14.602 14.734 15.703 1 97.81 173 LEU B C 1
ATOM 3699 O O . LEU B 1 173 ? 13.633 15.492 15.609 1 97.81 173 LEU B O 1
ATOM 3703 N N . ASP B 1 174 ? 15.023 14.234 16.812 1 97.44 174 ASP B N 1
ATOM 3704 C CA . ASP B 1 174 ? 14.43 14.664 18.078 1 97.44 174 ASP B CA 1
ATOM 3705 C C . ASP B 1 174 ? 14.562 16.172 18.281 1 97.44 174 ASP B C 1
ATOM 3707 O O . ASP B 1 174 ? 13.641 16.812 18.766 1 97.44 174 ASP B O 1
ATOM 3711 N N . ASP B 1 175 ? 15.711 16.625 17.938 1 97.31 175 ASP B N 1
ATOM 3712 C CA . ASP B 1 175 ? 15.945 18.078 18.016 1 97.31 175 ASP B CA 1
ATOM 3713 C C . ASP B 1 175 ? 14.969 18.828 17.125 1 97.31 175 ASP B C 1
ATOM 3715 O O . ASP B 1 175 ? 14.477 19.906 17.5 1 97.31 175 ASP B O 1
ATOM 3719 N N . LEU B 1 176 ? 14.727 18.359 15.961 1 97.62 176 LEU B N 1
ATOM 3720 C CA . LEU B 1 176 ? 13.75 18.969 15.062 1 97.62 176 LEU B CA 1
ATOM 3721 C C . LEU B 1 176 ? 12.359 18.969 15.688 1 97.62 176 LEU B C 1
ATOM 3723 O O . LEU B 1 176 ? 11.625 19.953 15.586 1 97.62 176 LEU B O 1
ATOM 3727 N N . TYR B 1 177 ? 11.992 17.812 16.328 1 97.56 177 TYR B N 1
ATOM 3728 C CA . TYR B 1 177 ? 10.719 17.766 17.047 1 97.56 177 TYR B CA 1
ATOM 3729 C C . TYR B 1 177 ? 10.609 18.891 18.062 1 97.56 177 TYR B C 1
ATOM 3731 O O . TYR B 1 177 ? 9.602 19.594 18.125 1 97.56 177 TYR B O 1
ATOM 3739 N N . ARG B 1 178 ? 11.617 19.031 18.812 1 95.88 178 ARG B N 1
ATOM 3740 C CA . ARG B 1 178 ? 11.641 20.078 19.828 1 95.88 178 ARG B CA 1
ATOM 3741 C C . ARG B 1 178 ? 11.461 21.453 19.219 1 95.88 178 ARG B C 1
ATOM 3743 O O . ARG B 1 178 ? 10.703 22.281 19.734 1 95.88 178 ARG B O 1
ATOM 3750 N N . MET B 1 179 ? 12.156 21.688 18.141 1 95.69 179 MET B N 1
ATOM 3751 C CA . MET B 1 179 ? 12.031 22.969 17.453 1 95.69 179 MET B CA 1
ATOM 3752 C C . MET B 1 179 ? 10.586 23.219 17.031 1 95.69 179 MET B C 1
ATOM 3754 O O . MET B 1 179 ? 10.055 24.312 17.25 1 95.69 179 MET B O 1
ATOM 3758 N N . ILE B 1 180 ? 9.992 22.219 16.469 1 94.44 180 ILE B N 1
ATOM 3759 C CA . ILE B 1 180 ? 8.625 22.328 15.969 1 94.44 180 ILE B CA 1
ATOM 3760 C C . ILE B 1 180 ? 7.68 22.609 17.125 1 94.44 180 ILE B C 1
ATOM 3762 O O . ILE B 1 180 ? 6.734 23.391 17 1 94.44 180 ILE B O 1
ATOM 3766 N N . GLU B 1 181 ? 7.992 22.031 18.25 1 91.69 181 GLU B N 1
ATOM 3767 C CA . GLU B 1 181 ? 7.145 22.156 19.438 1 91.69 181 GLU B CA 1
ATOM 3768 C C . GLU B 1 181 ? 7.469 23.422 20.219 1 91.69 181 GLU B C 1
ATOM 3770 O O . GLU B 1 181 ? 6.895 23.672 21.281 1 91.69 181 GLU B O 1
ATOM 3775 N N . GLY B 1 182 ? 8.375 24.172 19.766 1 89.81 182 GLY B N 1
ATOM 3776 C CA . GLY B 1 182 ? 8.742 25.406 20.422 1 89.81 182 GLY B CA 1
ATOM 3777 C C . GLY B 1 182 ? 9.562 25.203 21.688 1 89.81 182 GLY B C 1
ATOM 3778 O O . GLY B 1 182 ? 9.539 26.031 22.594 1 89.81 182 GLY B O 1
ATOM 3779 N N . LYS B 1 183 ? 10.211 24.125 21.719 1 92.06 183 LYS B N 1
ATOM 3780 C CA . LYS B 1 183 ? 11.055 23.781 22.859 1 92.06 183 LYS B CA 1
ATOM 3781 C C . LYS B 1 183 ? 12.523 24.109 22.562 1 92.06 183 LYS B C 1
ATOM 3783 O O . LYS B 1 183 ? 12.906 24.281 21.406 1 92.06 183 LYS B O 1
ATOM 3788 N N . PRO B 1 184 ? 13.32 24.188 23.609 1 94.06 184 PRO B N 1
ATOM 3789 C CA . PRO B 1 184 ? 14.75 24.391 23.375 1 94.06 184 PRO B CA 1
ATOM 3790 C C . PRO B 1 184 ? 15.398 23.25 22.594 1 94.06 184 PRO B C 1
ATOM 3792 O O . PRO B 1 184 ? 15.07 22.078 22.812 1 94.06 184 PRO B O 1
ATOM 3795 N N . THR B 1 185 ? 16.281 23.594 21.734 1 95.12 185 THR B N 1
ATOM 3796 C CA . THR B 1 185 ? 16.953 22.609 20.891 1 95.12 185 THR B CA 1
ATOM 3797 C C . THR B 1 185 ? 18.438 22.531 21.234 1 95.12 185 THR B C 1
ATOM 3799 O O . THR B 1 185 ? 19 23.438 21.859 1 95.12 185 THR B O 1
ATOM 3802 N N . SER B 1 186 ? 19.078 21.438 20.906 1 92.25 186 SER B N 1
ATOM 3803 C CA . SER B 1 186 ? 20.516 21.281 21.047 1 92.25 186 SER B CA 1
ATOM 3804 C C . SER B 1 186 ? 21.266 21.969 19.906 1 92.25 186 SER B C 1
ATOM 3806 O O . SER B 1 186 ? 22.484 22.125 19.969 1 92.25 186 SER B O 1
ATOM 3808 N N . ASN B 1 187 ? 20.641 22.359 18.984 1 91.06 187 ASN B N 1
ATOM 3809 C CA . ASN B 1 187 ? 21.172 23.016 17.797 1 91.06 187 ASN B CA 1
ATOM 3810 C C . ASN B 1 187 ? 22.203 22.156 17.078 1 91.06 187 ASN B C 1
ATOM 3812 O O . ASN B 1 187 ? 23.328 22.609 16.812 1 91.06 187 ASN B O 1
ATOM 3816 N N . GLY B 1 188 ? 21.812 20.984 16.859 1 92.69 188 GLY B N 1
ATOM 3817 C CA . GLY B 1 188 ? 22.625 20.141 16 1 92.69 188 GLY B CA 1
ATOM 3818 C C . GLY B 1 188 ? 22.75 20.656 14.586 1 92.69 188 GLY B C 1
ATOM 3819 O O . GLY B 1 188 ? 22.219 21.734 14.266 1 92.69 188 GLY B O 1
ATOM 3820 N N . LYS B 1 189 ? 23.453 19.953 13.703 1 95.62 189 LYS B N 1
ATOM 3821 C CA . LYS B 1 189 ? 23.75 20.406 12.352 1 95.62 189 LYS B CA 1
ATOM 3822 C C . LYS B 1 189 ? 22.484 20.656 11.555 1 95.62 189 LYS B C 1
ATOM 3824 O O . LYS B 1 189 ? 22.344 21.688 10.891 1 95.62 189 LYS B O 1
ATOM 3829 N N . LEU B 1 190 ? 21.547 19.75 11.609 1 97.06 190 LEU B N 1
ATOM 3830 C CA . LEU B 1 190 ? 20.312 19.859 10.844 1 97.06 190 LEU B CA 1
ATOM 3831 C C . LEU B 1 190 ? 19.484 21.062 11.305 1 97.06 190 LEU B C 1
ATOM 3833 O O . LEU B 1 190 ? 19.125 21.906 10.492 1 97.06 190 LEU B O 1
ATOM 3837 N N . VAL B 1 191 ? 19.219 21.156 12.586 1 96.94 191 VAL B N 1
ATOM 3838 C CA . VAL B 1 191 ? 18.359 22.203 13.141 1 96.94 191 VAL B CA 1
ATOM 3839 C C . VAL B 1 191 ? 19.031 23.562 12.93 1 96.94 191 VAL B C 1
ATOM 3841 O O . VAL B 1 191 ? 18.344 24.547 12.609 1 96.94 191 VAL B O 1
ATOM 3844 N N . SER B 1 192 ? 20.297 23.625 13.07 1 96.88 192 SER B N 1
ATOM 3845 C CA . SER B 1 192 ? 21.016 24.875 12.859 1 96.88 192 SER B CA 1
ATOM 3846 C C . SER B 1 192 ? 20.844 25.359 11.422 1 96.88 192 SER B C 1
ATOM 3848 O O . SER B 1 192 ? 20.656 26.547 11.18 1 96.88 192 SER B O 1
ATOM 3850 N N . ARG B 1 193 ? 21.016 24.469 10.523 1 97.12 193 ARG B N 1
ATOM 3851 C CA . ARG B 1 193 ? 20.859 24.828 9.117 1 97.12 193 ARG B CA 1
ATOM 3852 C C . ARG B 1 193 ? 19.422 25.266 8.82 1 97.12 193 ARG B C 1
ATOM 3854 O O . ARG B 1 193 ? 19.219 26.219 8.062 1 97.12 193 ARG B O 1
ATOM 3861 N N . ILE B 1 194 ? 18.469 24.578 9.406 1 97.25 194 ILE B N 1
ATOM 3862 C CA . ILE B 1 194 ? 17.062 24.938 9.227 1 97.25 194 ILE B CA 1
ATOM 3863 C C . ILE B 1 194 ? 16.812 26.344 9.781 1 97.25 194 ILE B C 1
ATOM 3865 O O . ILE B 1 194 ? 16.219 27.188 9.109 1 97.25 194 ILE B O 1
ATOM 3869 N N . LYS B 1 195 ? 17.281 26.594 10.977 1 95.19 195 LYS B N 1
ATOM 3870 C CA . LYS B 1 195 ? 17.094 27.891 11.609 1 95.19 195 LYS B CA 1
ATOM 3871 C C . LYS B 1 195 ? 17.719 29 10.766 1 95.19 195 LYS B C 1
ATOM 3873 O O . LYS B 1 195 ? 17.125 30.078 10.625 1 95.19 195 LYS B O 1
ATOM 3878 N N . LYS B 1 196 ? 18.891 28.672 10.297 1 96.25 196 LYS B N 1
ATOM 3879 C CA . LYS B 1 196 ? 19.547 29.656 9.438 1 96.25 196 LYS B CA 1
ATOM 3880 C C . LYS B 1 196 ? 18.703 29.984 8.211 1 96.25 196 LYS B C 1
ATOM 3882 O O . LYS B 1 196 ? 18.531 31.141 7.852 1 96.25 196 LYS B O 1
ATOM 3887 N N . SER B 1 197 ? 18.25 28.953 7.566 1 96.06 197 SER B N 1
ATOM 3888 C CA . SER B 1 197 ? 17.406 29.125 6.395 1 96.06 197 SER B CA 1
ATOM 3889 C C . SER B 1 197 ? 16.141 29.906 6.738 1 96.06 197 SER B C 1
ATOM 3891 O O . SER B 1 197 ? 15.758 30.828 6 1 96.06 197 SER B O 1
ATOM 3893 N N . MET B 1 198 ? 15.523 29.609 7.832 1 94.81 198 MET B N 1
ATOM 3894 C CA . MET B 1 198 ? 14.312 30.297 8.266 1 94.81 198 MET B CA 1
ATOM 3895 C C . MET B 1 198 ? 14.594 31.766 8.523 1 94.81 198 MET B C 1
ATOM 3897 O O . MET B 1 198 ? 13.836 32.625 8.086 1 94.81 198 MET B O 1
ATOM 3901 N N . ASN B 1 199 ? 15.648 32 9.227 1 93.88 199 ASN B N 1
ATOM 3902 C CA . ASN B 1 199 ? 16.016 33.375 9.547 1 93.88 199 ASN B CA 1
ATOM 3903 C C . ASN B 1 199 ? 16.281 34.188 8.289 1 93.88 199 ASN B C 1
ATOM 3905 O O . ASN B 1 199 ? 15.891 35.344 8.203 1 93.88 199 ASN B O 1
ATOM 3909 N N . ASN B 1 200 ? 16.984 33.594 7.363 1 95.25 200 ASN B N 1
ATOM 3910 C CA . ASN B 1 200 ? 17.234 34.281 6.094 1 95.25 200 ASN B CA 1
ATOM 3911 C C . ASN B 1 200 ? 15.938 34.625 5.371 1 95.25 200 ASN B C 1
ATOM 3913 O O . ASN B 1 200 ? 15.797 35.719 4.824 1 95.25 200 ASN B O 1
ATOM 3917 N N . TYR B 1 201 ? 15.031 33.688 5.363 1 92.06 201 TYR B N 1
ATOM 3918 C CA . TYR B 1 201 ? 13.773 33.906 4.652 1 92.06 201 TYR B CA 1
ATOM 3919 C C . TYR B 1 201 ? 12.938 34.969 5.34 1 92.06 201 TYR B C 1
ATOM 3921 O O . TYR B 1 201 ? 12.242 35.75 4.68 1 92.06 201 TYR B O 1
ATOM 3929 N N . ARG B 1 202 ? 12.961 35.031 6.66 1 90.69 202 ARG B N 1
ATOM 3930 C CA . ARG B 1 202 ? 12.188 36 7.434 1 90.69 202 ARG B CA 1
ATOM 3931 C C . ARG B 1 202 ? 12.57 37.406 7.082 1 90.69 202 ARG B C 1
ATOM 3933 O O . ARG B 1 202 ? 11.797 38.344 7.293 1 90.69 202 ARG B O 1
ATOM 3940 N N . ARG B 1 203 ? 13.711 37.562 6.547 1 92.56 203 ARG B N 1
ATOM 3941 C CA . ARG B 1 203 ? 14.219 38.875 6.223 1 92.56 203 ARG B CA 1
ATOM 3942 C C . ARG B 1 203 ? 13.766 39.312 4.832 1 92.56 203 ARG B C 1
ATOM 3944 O O . ARG B 1 203 ? 14.008 40.438 4.422 1 92.56 203 ARG B O 1
ATOM 3951 N N . THR B 1 204 ? 13.141 38.469 4.168 1 90.62 204 THR B N 1
ATOM 3952 C CA . THR B 1 204 ? 12.75 38.781 2.801 1 90.62 204 THR B CA 1
ATOM 3953 C C . THR B 1 204 ? 11.414 39.531 2.781 1 90.62 204 THR B C 1
ATOM 3955 O O . THR B 1 204 ? 10.633 39.438 3.727 1 90.62 204 THR B O 1
ATOM 3958 N N . GLU B 1 205 ? 11.172 40.25 1.686 1 88.88 205 GLU B N 1
ATOM 3959 C CA . GLU B 1 205 ? 9.898 40.938 1.461 1 88.88 205 GLU B CA 1
ATOM 3960 C C . GLU B 1 205 ? 8.766 39.938 1.298 1 88.88 205 GLU B C 1
ATOM 3962 O O . GLU B 1 205 ? 7.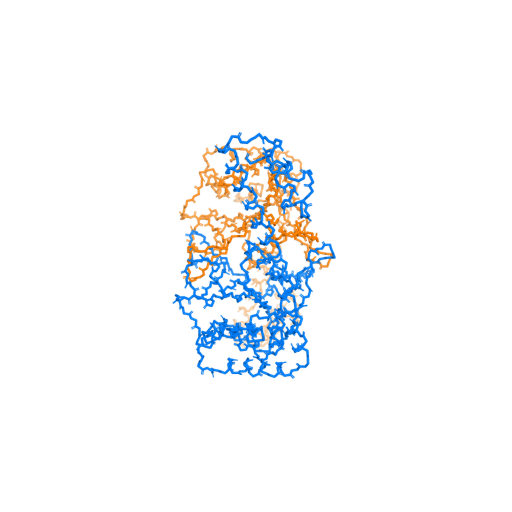645 40.156 1.753 1 88.88 205 GLU B O 1
ATOM 3967 N N . GLU B 1 206 ? 9.062 38.875 0.687 1 84.94 206 GLU B N 1
ATOM 3968 C CA . GLU B 1 206 ? 8.062 37.844 0.487 1 84.94 206 GLU B CA 1
ATOM 3969 C C . GLU B 1 206 ? 7.492 37.344 1.818 1 84.94 206 GLU B C 1
ATOM 3971 O O . GLU B 1 206 ? 6.277 37.219 1.964 1 84.94 206 GLU B O 1
ATOM 3976 N N . TRP B 1 207 ? 8.336 37.156 2.721 1 87.06 207 TRP B N 1
ATOM 3977 C CA . TRP B 1 207 ? 7.887 36.688 4.031 1 87.06 207 TRP B CA 1
ATOM 3978 C C . TRP B 1 207 ? 7.055 37.75 4.727 1 87.06 207 TRP B C 1
ATOM 3980 O O . TRP B 1 207 ? 6.023 37.469 5.328 1 87.06 207 TRP B O 1
ATOM 3990 N N . ARG B 1 208 ? 7.496 38.938 4.641 1 85.38 208 ARG B N 1
ATOM 3991 C CA . ARG B 1 208 ? 6.77 40.031 5.262 1 85.38 208 ARG B CA 1
ATOM 3992 C C . ARG B 1 208 ? 5.352 40.156 4.711 1 85.38 208 ARG B C 1
ATOM 3994 O O . ARG B 1 208 ? 4.395 40.344 5.465 1 85.38 208 ARG B O 1
ATOM 4001 N N . GLN B 1 209 ? 5.281 40.031 3.475 1 81.5 209 GLN B N 1
ATOM 4002 C CA . GLN B 1 209 ? 3.967 40.062 2.84 1 81.5 209 GLN B CA 1
ATOM 4003 C C . GLN B 1 209 ? 3.115 38.875 3.283 1 81.5 209 GLN B C 1
ATOM 4005 O O . GLN B 1 209 ? 1.912 39 3.506 1 81.5 209 GLN B O 1
ATOM 4010 N N . HIS B 1 210 ? 3.783 37.75 3.303 1 82.69 210 HIS B N 1
ATOM 4011 C CA . HIS B 1 210 ? 3.098 36.531 3.744 1 82.69 210 HIS B CA 1
ATOM 4012 C C . HIS B 1 210 ? 2.535 36.688 5.152 1 82.69 210 HIS B C 1
ATOM 4014 O O . HIS B 1 210 ? 1.384 36.344 5.41 1 82.69 210 HIS B O 1
ATOM 4020 N N . VAL B 1 211 ? 3.258 37.219 6.066 1 79.44 211 VAL B N 1
ATOM 4021 C CA . VAL B 1 211 ? 2.85 37.438 7.449 1 79.44 211 VAL B CA 1
ATOM 4022 C C . VAL B 1 211 ? 1.692 38.438 7.5 1 79.44 211 VAL B C 1
ATOM 4024 O O . VAL B 1 211 ? 0.711 38.219 8.211 1 79.44 211 VAL B O 1
ATOM 4027 N N . MET B 1 212 ? 1.814 39.469 6.738 1 76.75 212 MET B N 1
ATOM 4028 C CA . MET B 1 212 ? 0.77 40.5 6.695 1 76.75 212 MET B CA 1
ATOM 4029 C C . MET B 1 212 ? -0.544 39.906 6.191 1 76.75 212 MET B C 1
ATOM 4031 O O . MET B 1 212 ? -1.605 40.156 6.762 1 76.75 212 MET B O 1
ATOM 4035 N N . ASN B 1 213 ? -0.402 39.156 5.164 1 70.44 213 ASN B N 1
ATOM 4036 C CA . ASN B 1 213 ? -1.587 38.5 4.605 1 70.44 213 ASN B CA 1
ATOM 4037 C C . ASN B 1 213 ? -2.213 37.531 5.586 1 70.44 213 ASN B C 1
ATOM 4039 O O . ASN B 1 213 ? -3.438 37.469 5.715 1 70.44 213 ASN B O 1
ATOM 4043 N N . THR B 1 214 ? -1.391 36.719 6.191 1 69.56 214 THR B N 1
ATOM 4044 C CA . THR B 1 214 ? -1.862 35.75 7.16 1 69.56 214 THR B CA 1
ATOM 4045 C C . THR B 1 214 ? -2.553 36.438 8.336 1 69.56 214 THR B C 1
ATOM 4047 O O . THR B 1 214 ? -3.58 35.938 8.82 1 69.56 214 THR B O 1
ATOM 4050 N N . GLU B 1 215 ? -1.965 37.438 8.828 1 67.12 215 GLU B N 1
ATOM 4051 C CA . GLU B 1 215 ? -2.568 38.25 9.898 1 67.12 215 GLU B CA 1
ATOM 4052 C C . GLU B 1 215 ? -3.924 38.781 9.477 1 67.12 215 GLU B C 1
ATOM 4054 O O . GLU B 1 215 ? -4.875 38.781 10.258 1 67.12 215 GLU B O 1
ATOM 4059 N N . GLU B 1 216 ? -3.93 39.188 8.266 1 61.19 216 GLU B N 1
ATOM 4060 C CA . GLU B 1 216 ? -5.184 39.75 7.746 1 61.19 216 GLU B CA 1
ATOM 4061 C C . GLU B 1 216 ? -6.25 38.656 7.645 1 61.19 216 GLU B C 1
ATOM 4063 O O . GLU B 1 216 ? -7.41 38.875 8 1 61.19 216 GLU B O 1
ATOM 4068 N N . VAL B 1 217 ? -5.832 37.562 7.105 1 58.34 217 VAL B N 1
ATOM 4069 C CA . VAL B 1 217 ? -6.754 36.438 6.965 1 58.34 217 VAL B CA 1
ATOM 4070 C C . VAL B 1 217 ? -7.211 35.969 8.344 1 58.34 217 VAL B C 1
ATOM 4072 O O . VAL B 1 217 ? -8.398 35.719 8.562 1 58.34 217 VAL B O 1
ATOM 4075 N N . ALA B 1 218 ? -6.258 35.812 9.227 1 62.16 218 ALA B N 1
ATOM 4076 C CA . ALA B 1 218 ? -6.582 35.406 10.594 1 62.16 218 ALA B CA 1
ATOM 4077 C C . ALA B 1 218 ? -7.523 36.406 11.25 1 62.16 218 ALA B C 1
ATOM 4079 O O . ALA B 1 218 ? -8.477 36.031 11.93 1 62.16 218 ALA B O 1
ATOM 4080 N N . GLU B 1 219 ? -7.195 37.625 11.047 1 58.62 219 GLU B N 1
ATOM 4081 C CA . GLU B 1 219 ? -8.055 38.656 11.586 1 58.62 219 GLU B CA 1
ATOM 4082 C C . GLU B 1 219 ? -9.445 38.625 10.961 1 58.62 219 GLU B C 1
ATOM 4084 O O . GLU B 1 219 ? -10.453 38.75 11.656 1 58.62 219 GLU B O 1
ATOM 4089 N N . ALA B 1 220 ? -9.438 38.406 9.672 1 56.12 220 ALA B N 1
ATOM 4090 C CA . ALA B 1 220 ? -10.711 38.281 8.984 1 56.12 220 ALA B CA 1
ATOM 4091 C C . ALA B 1 220 ? -11.477 37.031 9.453 1 56.12 220 ALA B C 1
ATOM 4093 O O . ALA B 1 220 ? -12.688 37.094 9.664 1 56.12 220 ALA B O 1
ATOM 4094 N N . ALA B 1 221 ? -10.766 35.969 9.562 1 59.25 221 ALA B N 1
ATOM 4095 C CA . ALA B 1 221 ? -11.375 34.719 10.055 1 59.25 221 ALA B CA 1
ATOM 4096 C C . ALA B 1 221 ? -11.875 34.875 11.484 1 59.25 221 ALA B C 1
ATOM 4098 O O . ALA B 1 221 ? -12.953 34.406 11.836 1 59.25 221 ALA B O 1
ATOM 4099 N N . LYS B 1 222 ? -11.078 35.5 12.328 1 57.75 222 LYS B N 1
ATOM 4100 C CA . LYS B 1 222 ? -11.477 35.812 13.695 1 57.75 222 LYS B CA 1
ATOM 4101 C C . LYS B 1 222 ? -12.727 36.688 13.719 1 57.75 222 LYS B C 1
ATOM 4103 O O . LYS B 1 222 ? -13.656 36.438 14.484 1 57.75 222 LYS B O 1
ATOM 4108 N N . GLN B 1 223 ? -12.727 37.656 12.898 1 57.19 223 GLN B N 1
ATOM 4109 C CA . GLN B 1 223 ? -13.891 38.531 12.812 1 57.19 223 GLN B CA 1
ATOM 4110 C C . GLN B 1 223 ? -15.125 37.75 12.352 1 57.19 223 GLN B C 1
ATOM 4112 O O . GLN B 1 223 ? -16.219 37.906 12.898 1 57.19 223 GLN B O 1
ATOM 4117 N N . LEU B 1 224 ? -14.844 36.969 11.352 1 57.53 224 LEU B N 1
ATOM 4118 C CA . LEU B 1 224 ? -15.938 36.125 10.875 1 57.53 224 LEU B CA 1
ATOM 4119 C C . LEU B 1 224 ? -16.391 35.156 11.953 1 57.53 224 LEU B C 1
ATOM 4121 O O . LEU B 1 224 ? -17.578 34.938 12.148 1 57.53 224 LEU B O 1
ATOM 4125 N N . GLY B 1 225 ? -15.422 34.469 12.516 1 60.34 225 GLY B N 1
ATOM 4126 C CA . GLY B 1 225 ? -15.742 33.625 13.641 1 60.34 225 GLY B CA 1
ATOM 4127 C C . GLY B 1 225 ? -16.438 34.344 14.773 1 60.34 225 GLY B C 1
ATOM 4128 O O . GLY B 1 225 ? -17.391 33.812 15.367 1 60.34 225 GLY B O 1
ATOM 4129 N N . MET B 1 226 ? -15.898 35.5 15.125 1 59.97 226 MET B N 1
ATOM 4130 C CA . MET B 1 226 ? -16.547 36.344 16.125 1 59.97 226 MET B CA 1
ATOM 4131 C C . MET B 1 226 ? -17.953 36.688 15.703 1 59.97 226 MET B C 1
ATOM 4133 O O . MET B 1 226 ? -18.875 36.688 16.516 1 59.97 226 MET B O 1
ATOM 4137 N N . GLU B 1 227 ? -18.109 37.031 14.43 1 59.19 227 GLU B N 1
ATOM 4138 C CA . GLU B 1 227 ? -19.438 37.344 13.914 1 59.19 227 GLU B CA 1
ATOM 4139 C C . GLU B 1 227 ? -20.344 36.094 13.953 1 59.19 227 GLU B C 1
ATOM 4141 O O . GLU B 1 227 ? -21.5 36.188 14.375 1 59.19 227 GLU B O 1
ATOM 4146 N N . GLU B 1 228 ? -19.797 35.062 13.516 1 62.78 228 GLU B N 1
ATOM 4147 C CA . GLU B 1 228 ? -20.562 33.812 13.578 1 62.78 228 GLU B CA 1
ATOM 4148 C C . GLU B 1 228 ? -20.844 33.406 15.023 1 62.78 228 GLU B C 1
ATOM 4150 O O . GLU B 1 228 ? -21.938 32.969 15.352 1 62.78 228 GLU B O 1
ATOM 4155 N N . GLY B 1 229 ? -19.766 33.469 15.82 1 62.81 229 GLY B N 1
ATOM 4156 C CA . GLY B 1 229 ? -19.953 33.219 17.234 1 62.81 229 GLY B CA 1
ATOM 4157 C C . GLY B 1 229 ? -20.953 34.156 17.875 1 62.81 229 GLY B C 1
ATOM 4158 O O . GLY B 1 229 ? -21.797 33.75 18.672 1 62.81 229 GLY B O 1
ATOM 4159 N N . MET B 1 230 ? -20.781 35.375 17.562 1 63.78 230 MET B N 1
ATOM 4160 C CA . MET B 1 230 ? -21.75 36.375 18.047 1 63.78 230 MET B CA 1
ATOM 4161 C C . MET B 1 230 ? -23.156 36.031 17.547 1 63.78 230 MET B C 1
ATOM 4163 O O . MET B 1 230 ? -24.125 36.156 18.297 1 63.78 230 MET B O 1
ATOM 4167 N N . HIS B 1 231 ? -23.203 35.656 16.281 1 65.44 231 HIS B N 1
ATOM 4168 C CA . HIS B 1 231 ? -24.5 35.25 15.727 1 65.44 231 HIS B CA 1
ATOM 4169 C C . HIS B 1 231 ? -25.031 34.031 16.438 1 65.44 231 HIS B C 1
ATOM 4171 O O . HIS B 1 231 ? -26.219 33.969 16.812 1 65.44 231 HIS B O 1
ATOM 4177 N N . GLU B 1 232 ? -24.188 33.125 16.625 1 68.56 232 GLU B N 1
ATOM 4178 C CA . GLU B 1 232 ? -24.609 31.906 17.328 1 68.56 232 GLU B CA 1
ATOM 4179 C C . GLU B 1 232 ? -24.984 32.219 18.781 1 68.56 232 GLU B C 1
ATOM 4181 O O . GLU B 1 232 ? -25.969 31.688 19.297 1 68.56 232 GLU B O 1
ATOM 4186 N N . ALA B 1 233 ? -24.172 33 19.406 1 67.69 233 ALA B N 1
ATOM 4187 C CA . ALA B 1 233 ? -24.469 33.438 20.781 1 67.69 233 ALA B CA 1
ATOM 4188 C C . ALA B 1 233 ? -25.781 34.188 20.828 1 67.69 233 ALA B C 1
ATOM 4190 O O . ALA B 1 233 ? -26.562 34.031 21.781 1 67.69 233 ALA B O 1
ATOM 4191 N N . THR B 1 234 ? -26.016 35 19.875 1 71.12 234 THR B N 1
ATOM 4192 C CA . THR B 1 234 ? -27.266 35.75 19.797 1 71.12 234 THR B CA 1
ATOM 4193 C C . THR B 1 234 ? -28.453 34.812 19.609 1 71.12 234 THR B C 1
ATOM 4195 O O . THR B 1 234 ? -29.484 34.938 20.266 1 71.12 234 THR B O 1
ATOM 4198 N N . VAL B 1 235 ? -28.203 33.812 18.734 1 72.06 235 VAL B N 1
ATOM 4199 C CA . VAL B 1 235 ? -29.281 32.844 18.516 1 72.06 235 VAL B CA 1
ATOM 4200 C C . VAL B 1 235 ? -29.516 32.062 19.781 1 72.06 235 VAL B C 1
ATOM 4202 O O . VAL B 1 235 ? -30.656 31.828 20.188 1 72.06 235 VAL B O 1
ATOM 4205 N N . ALA B 1 236 ? -28.531 31.703 20.406 1 74.25 236 ALA B N 1
ATOM 4206 C CA . ALA B 1 236 ? -28.656 30.984 21.688 1 74.25 236 ALA B CA 1
ATOM 4207 C C . ALA B 1 236 ? -29.359 31.859 22.719 1 74.25 236 ALA B C 1
ATOM 4209 O O . ALA B 1 236 ? -30.203 31.375 23.469 1 74.25 236 ALA B O 1
ATOM 4210 N N . ALA B 1 237 ? -29.031 33.125 22.781 1 72.38 237 ALA B N 1
ATOM 4211 C CA . ALA B 1 237 ? -29.672 34.094 23.688 1 72.38 237 ALA B CA 1
ATOM 4212 C C . ALA B 1 237 ? -31.156 34.219 23.375 1 72.38 237 ALA B C 1
ATOM 4214 O O . ALA B 1 237 ? -31.984 34.344 24.281 1 72.38 237 ALA B O 1
ATOM 4215 N N . ILE B 1 238 ? -31.438 34.188 22.125 1 76.38 238 ILE B N 1
ATOM 4216 C CA . ILE B 1 238 ? -32.844 34.281 21.688 1 76.38 238 ILE B CA 1
ATOM 4217 C C . ILE B 1 238 ? -33.625 33.062 22.172 1 76.38 238 ILE B C 1
ATOM 4219 O O . ILE B 1 238 ? -34.719 33.188 22.719 1 76.38 238 ILE B O 1
ATOM 4223 N N . HIS B 1 239 ? -33.031 31.938 22.094 1 80.19 239 HIS B N 1
ATOM 4224 C CA . HIS B 1 239 ? -33.719 30.719 22.547 1 80.19 239 HIS B CA 1
ATOM 4225 C C . HIS B 1 239 ? -33.938 30.734 24.047 1 80.19 239 HIS B C 1
ATOM 4227 O O . HIS B 1 239 ? -35 30.359 24.531 1 80.19 239 HIS B O 1
ATOM 4233 N N . LYS B 1 240 ? -32.969 31.219 24.719 1 76.38 240 LYS B N 1
ATOM 4234 C CA . LYS B 1 240 ? -33.125 31.328 26.156 1 76.38 240 LYS B CA 1
ATOM 4235 C C . LYS B 1 240 ? -34.219 32.344 26.531 1 76.38 240 LYS B C 1
ATOM 4237 O O . LYS B 1 240 ? -35 32.094 27.453 1 76.38 240 LYS B O 1
ATOM 4242 N N . THR B 1 241 ? -34.281 33.438 25.828 1 79.12 241 THR B N 1
ATOM 4243 C CA . THR B 1 241 ? -35.312 34.469 26.031 1 79.12 241 THR B CA 1
ATOM 4244 C C . THR B 1 241 ? -36.719 33.906 25.75 1 79.12 241 THR B C 1
ATOM 4246 O O . THR B 1 241 ? -37.625 34.156 26.516 1 79.12 241 THR B O 1
ATOM 4249 N N . ILE B 1 242 ? -36.812 33.062 24.75 1 81 242 ILE B N 1
ATOM 4250 C CA . ILE B 1 242 ? -38.062 32.469 24.391 1 81 242 ILE B CA 1
ATOM 4251 C C . ILE B 1 242 ? -38.531 31.531 25.516 1 81 242 ILE B C 1
ATOM 4253 O O . ILE B 1 242 ? -39.688 31.578 25.938 1 81 242 ILE B O 1
ATOM 4257 N N . ASN B 1 243 ? -37.656 30.781 25.984 1 80.31 243 ASN B N 1
ATOM 4258 C CA . ASN B 1 243 ? -38 29.828 27.047 1 80.31 243 ASN B CA 1
ATOM 4259 C C . ASN B 1 243 ? -38.406 30.547 28.328 1 80.31 243 ASN B C 1
ATOM 4261 O O . ASN B 1 243 ? -39.375 30.125 28.984 1 80.31 243 ASN B O 1
ATOM 4265 N N . MET B 1 244 ? -37.75 31.625 28.609 1 78.38 244 MET B N 1
ATOM 4266 C CA . MET B 1 244 ? -38.094 32.438 29.781 1 78.38 244 MET B CA 1
ATOM 4267 C C . MET B 1 244 ? -39.5 33.031 29.656 1 78.38 244 MET B C 1
ATOM 4269 O O . MET B 1 244 ? -40.281 32.969 30.578 1 78.38 244 MET B O 1
ATOM 4273 N N . LEU B 1 245 ? -39.844 33.469 28.422 1 82.62 245 LEU B N 1
ATOM 4274 C CA . LEU B 1 245 ? -41.156 34.125 28.188 1 82.62 245 LEU B CA 1
ATOM 4275 C C . LEU B 1 245 ? -42.281 33.094 28.172 1 82.62 245 LEU B C 1
ATOM 4277 O O . LEU B 1 245 ? -43.375 33.375 28.641 1 82.62 245 LEU B O 1
ATOM 4281 N N . ARG B 1 246 ? -41.969 31.953 27.797 1 82.5 246 ARG B N 1
ATOM 4282 C CA . ARG B 1 246 ? -42.938 30.875 27.828 1 82.5 246 ARG B CA 1
ATOM 4283 C C . ARG B 1 246 ? -43.25 30.469 29.266 1 82.5 246 ARG B C 1
ATOM 4285 O O . ARG B 1 246 ? -44.438 30.219 29.609 1 82.5 246 ARG B O 1
ATOM 4292 N N . ARG B 1 247 ? -42.312 30.516 30.062 1 79.94 247 ARG B N 1
ATOM 4293 C CA . ARG B 1 247 ? -42.531 30.188 31.469 1 79.94 247 ARG B CA 1
ATOM 4294 C C . ARG B 1 247 ? -43.375 31.234 32.156 1 79.94 247 ARG B C 1
ATOM 4296 O O . ARG B 1 247 ? -44.125 30.922 33.094 1 79.94 247 ARG B O 1
ATOM 4303 N N . MET B 1 248 ? -43.344 32.406 31.609 1 82.62 248 MET B N 1
ATOM 4304 C CA . MET B 1 248 ? -44.125 33.5 32.188 1 82.62 248 MET B CA 1
ATOM 4305 C C . MET B 1 248 ? -45.5 33.594 31.547 1 82.62 248 MET B C 1
ATOM 4307 O O . MET B 1 248 ? -46.25 34.562 31.766 1 82.62 248 MET B O 1
ATOM 4311 N N . LYS B 1 249 ? -45.812 32.625 30.703 1 86.81 249 LYS B N 1
ATOM 4312 C CA . LYS B 1 249 ? -47.125 32.375 30.125 1 86.81 249 LYS B CA 1
ATOM 4313 C C . LYS B 1 249 ? -47.469 33.469 29.094 1 86.81 249 LYS B C 1
ATOM 4315 O O . LYS B 1 249 ? -48.625 33.844 28.969 1 86.81 249 LYS B O 1
ATOM 4320 N N . CYS B 1 250 ? -46.406 33.969 28.453 1 83.5 250 CYS B N 1
ATOM 4321 C CA . CYS B 1 250 ? -46.625 34.875 27.359 1 83.5 250 CYS B CA 1
ATOM 4322 C C . CYS B 1 250 ? -47.094 34.156 26.109 1 83.5 250 CYS B C 1
ATOM 4324 O O . CYS B 1 250 ? -46.656 33.031 25.844 1 83.5 250 CYS B O 1
ATOM 4326 N N . SER B 1 251 ? -47.969 34.781 25.469 1 87.44 251 SER B N 1
ATOM 4327 C CA . SER B 1 251 ? -48.469 34.188 24.25 1 87.44 251 SER B CA 1
ATOM 4328 C C . SER B 1 251 ? -47.438 34.219 23.125 1 87.44 251 SER B C 1
ATOM 4330 O O . SER B 1 251 ? -46.531 35.062 23.156 1 87.44 251 SER B O 1
ATOM 4332 N N . PRO B 1 252 ? -47.406 33.312 22.094 1 88.12 252 PRO B N 1
ATOM 4333 C CA . PRO B 1 252 ? -46.438 33.344 20.984 1 88.12 252 PRO B CA 1
ATOM 4334 C C . PRO B 1 252 ? -46.438 34.656 20.234 1 88.12 252 PRO B C 1
ATOM 4336 O O . PRO B 1 252 ? -45.375 35.125 19.766 1 88.12 252 PRO B O 1
ATOM 4339 N N . LYS B 1 253 ? -47.562 35.156 20.219 1 89.06 253 LYS B N 1
ATOM 4340 C CA . LYS B 1 253 ? -47.656 36.438 19.531 1 89.06 253 LYS B CA 1
ATOM 4341 C C . LYS B 1 253 ? -46.906 37.531 20.297 1 89.06 253 LYS B C 1
ATOM 4343 O O . LYS B 1 253 ? -46.219 38.344 19.703 1 89.06 253 LYS B O 1
ATOM 4348 N N . GLN B 1 254 ? -47 37.562 21.531 1 87.06 254 GLN B N 1
ATOM 4349 C CA . GLN B 1 254 ? -46.281 38.5 22.391 1 87.06 254 GLN B CA 1
ATOM 4350 C C . GLN B 1 254 ? -44.781 38.312 22.344 1 87.06 254 GLN B C 1
ATOM 4352 O O . GLN B 1 254 ? -44.031 39.25 22.312 1 87.06 254 GLN B O 1
ATOM 4357 N N . ILE B 1 255 ? -44.375 37.031 22.344 1 90.25 255 ILE B N 1
ATOM 4358 C CA . ILE B 1 255 ? -42.938 36.688 22.281 1 90.25 255 ILE B CA 1
ATOM 4359 C C . ILE B 1 255 ? -42.344 37.188 20.969 1 90.25 255 ILE B C 1
ATOM 4361 O O . ILE B 1 255 ? -41.281 37.812 20.969 1 90.25 255 ILE B O 1
ATOM 4365 N N . LEU B 1 256 ? -43.031 36.969 19.953 1 87.5 256 LEU B N 1
ATOM 4366 C CA . LEU B 1 256 ? -42.562 37.406 18.641 1 87.5 256 LEU B CA 1
ATOM 4367 C C . LEU B 1 256 ? -42.406 38.906 18.594 1 87.5 256 LEU B C 1
ATOM 4369 O O . LEU B 1 256 ? -41.438 39.438 18.031 1 87.5 256 LEU B O 1
ATOM 4373 N N . GLN B 1 257 ? -43.281 39.594 19.156 1 87.44 257 GLN B N 1
ATOM 4374 C CA . GLN B 1 257 ? -43.25 41.062 19.172 1 87.44 257 GLN B CA 1
ATOM 4375 C C . GLN B 1 257 ? -42.062 41.562 19.953 1 87.44 257 GLN B C 1
ATOM 4377 O O . GLN B 1 257 ? -41.375 42.5 19.531 1 87.44 257 GLN B O 1
ATOM 4382 N N . GLU B 1 258 ? -41.812 40.969 21.078 1 82.94 258 GLU B N 1
ATOM 4383 C CA . GLU B 1 258 ? -40.656 41.312 21.906 1 82.94 258 GLU B CA 1
ATOM 4384 C C . GLU B 1 258 ? -39.344 41.031 21.172 1 82.94 258 GLU B C 1
ATOM 4386 O O . GLU B 1 258 ? -38.438 41.844 21.219 1 82.94 258 GLU B O 1
ATOM 4391 N N . LEU B 1 259 ? -39.281 39.938 20.5 1 86.62 259 LEU B N 1
ATOM 4392 C CA . LEU B 1 259 ? -38.094 39.594 19.766 1 86.62 259 LEU B CA 1
ATOM 4393 C C . LEU B 1 259 ? -37.875 40.531 18.594 1 86.62 259 LEU B C 1
ATOM 4395 O O . LEU B 1 259 ? -36.719 40.906 18.297 1 86.62 259 LEU B O 1
ATOM 4399 N N . GLU B 1 260 ? -38.906 40.875 17.969 1 83.56 260 GLU B N 1
ATOM 4400 C CA . GLU B 1 260 ? -38.812 41.812 16.859 1 83.56 260 GLU B CA 1
ATOM 4401 C C . GLU B 1 260 ? -38.281 43.188 17.328 1 83.56 260 GLU B C 1
ATOM 4403 O O . GLU B 1 260 ? -37.531 43.844 16.609 1 83.56 260 GLU B O 1
ATOM 4408 N N . GLN B 1 261 ? -38.625 43.562 18.453 1 83.44 261 GLN B N 1
ATOM 4409 C CA . GLN B 1 261 ? -38.156 44.844 19 1 83.44 261 GLN B CA 1
ATOM 4410 C C . GLN B 1 261 ? -36.656 44.844 19.266 1 83.44 261 GLN B C 1
ATOM 4412 O O . GLN B 1 261 ? -35.969 45.812 18.984 1 83.44 261 GLN B O 1
ATOM 4417 N N . ASP B 1 262 ? -36.219 43.75 19.797 1 79.38 262 ASP B N 1
ATOM 4418 C CA . ASP B 1 262 ? -34.812 43.688 20.219 1 79.38 262 ASP B CA 1
ATOM 4419 C C . ASP B 1 262 ? -33.906 43.156 19.125 1 79.38 262 ASP B C 1
ATOM 4421 O O . ASP B 1 262 ? -32.75 43.531 19.031 1 79.38 262 ASP B O 1
ATOM 4425 N N . TYR B 1 263 ? -34.531 42.281 18.281 1 82.12 263 TYR B N 1
ATOM 4426 C CA . TYR B 1 263 ? -33.656 41.594 17.344 1 82.12 263 TYR B CA 1
ATOM 4427 C C . TYR B 1 263 ? -34.125 41.812 15.898 1 82.12 263 TYR B C 1
ATOM 4429 O O . TYR B 1 263 ? -33.625 41.188 14.977 1 82.12 263 TYR B O 1
ATOM 4437 N N . GLY B 1 264 ? -35.031 42.625 15.727 1 77.25 264 GLY B N 1
ATOM 4438 C CA . GLY B 1 264 ? -35.625 42.875 14.422 1 77.25 264 GLY B CA 1
ATOM 4439 C C . GLY B 1 264 ? -34.656 43.406 13.398 1 77.25 264 GLY B C 1
ATOM 4440 O O . GLY B 1 264 ? -34.875 43.281 12.195 1 77.25 264 GLY B O 1
ATOM 4441 N N . ASN B 1 265 ? -33.562 43.969 13.898 1 74.94 265 ASN B N 1
ATOM 4442 C CA . ASN B 1 265 ? -32.562 44.5 12.984 1 74.94 265 ASN B CA 1
ATOM 4443 C C . ASN B 1 265 ? -31.594 43.406 12.539 1 74.94 265 ASN B C 1
ATOM 4445 O O . ASN B 1 265 ? -30.828 43.625 11.586 1 74.94 265 ASN B O 1
ATOM 4449 N N . GLU B 1 266 ? -31.641 42.375 13.156 1 79.81 266 GLU B N 1
ATOM 4450 C CA . GLU B 1 266 ? -30.641 41.344 12.891 1 79.81 266 GLU B CA 1
ATOM 4451 C C . GLU B 1 266 ? -31.281 40.125 12.227 1 79.81 266 GLU B C 1
ATOM 4453 O O . GLU B 1 266 ? -30.641 39.406 11.461 1 79.81 266 GLU B O 1
ATOM 4458 N N . PHE B 1 267 ? -32.562 39.938 12.594 1 80.06 267 PHE B N 1
ATOM 4459 C CA . PHE B 1 267 ? -33.281 38.781 12.078 1 80.06 267 PHE B CA 1
ATOM 4460 C C . PHE B 1 267 ? -34.594 39.188 11.43 1 80.06 267 PHE B C 1
ATOM 4462 O O . PHE B 1 267 ? -35.25 40.156 11.875 1 80.06 267 PHE B O 1
ATOM 4469 N N . SER B 1 268 ? -34.875 38.469 10.406 1 82.12 268 SER B N 1
ATOM 4470 C CA . SER B 1 268 ? -36.156 38.719 9.766 1 82.12 268 SER B CA 1
ATOM 4471 C C . SER B 1 268 ? -37.312 38.188 10.609 1 82.12 268 SER B C 1
ATOM 4473 O O . SER B 1 268 ? -37.094 37.375 11.516 1 82.12 268 SER B O 1
ATOM 4475 N N . GLU B 1 269 ? -38.438 38.719 10.211 1 83.38 269 GLU B N 1
ATOM 4476 C CA . GLU B 1 269 ? -39.656 38.281 10.914 1 83.38 269 GLU B CA 1
ATOM 4477 C C . GLU B 1 269 ? -39.844 36.781 10.75 1 83.38 269 GLU B C 1
ATOM 4479 O O . GLU B 1 269 ? -40.25 36.094 11.703 1 83.38 269 GLU B O 1
ATOM 4484 N N . GLU B 1 270 ? -39.594 36.375 9.656 1 84.12 270 GLU B N 1
ATOM 4485 C CA . GLU B 1 270 ? -39.75 34.969 9.375 1 84.12 270 GLU B CA 1
ATOM 4486 C C . GLU B 1 270 ? -38.75 34.125 10.195 1 84.12 270 GLU B C 1
ATOM 4488 O O . GLU B 1 270 ? -39.125 33.062 10.727 1 84.12 270 GLU B O 1
ATOM 4493 N N . GLU B 1 271 ? -37.688 34.625 10.344 1 85.69 271 GLU B N 1
ATOM 4494 C CA . GLU B 1 271 ? -36.656 33.938 11.117 1 85.69 271 GLU B CA 1
ATOM 4495 C C . GLU B 1 271 ? -37.031 33.875 12.594 1 85.69 271 GLU B C 1
ATOM 4497 O O . GLU B 1 271 ? -36.875 32.844 13.25 1 85.69 271 GLU B O 1
ATOM 4502 N N . LEU B 1 272 ? -37.438 34.969 13.031 1 87.25 272 LEU B N 1
ATOM 4503 C CA . LEU B 1 272 ? -37.812 35.031 14.438 1 87.25 272 LEU B CA 1
ATOM 4504 C C . LEU B 1 272 ? -39.031 34.156 14.734 1 87.25 272 LEU B C 1
ATOM 4506 O O . LEU B 1 272 ? -39.062 33.5 15.781 1 87.25 272 LEU B O 1
ATOM 4510 N N . ALA B 1 273 ? -39.906 34.125 13.797 1 87 273 ALA B N 1
ATOM 4511 C CA . ALA B 1 273 ? -41.062 33.219 13.93 1 87 273 ALA B CA 1
ATOM 4512 C C . ALA B 1 273 ? -40.625 31.766 13.961 1 87 273 ALA B C 1
ATOM 4514 O O . ALA B 1 273 ? -41.188 30.969 14.727 1 87 273 ALA B O 1
ATOM 4515 N N . ASP B 1 274 ? -39.656 31.562 13.234 1 85.31 274 ASP B N 1
ATOM 4516 C CA . ASP B 1 274 ? -39.125 30.203 13.195 1 85.31 274 ASP B CA 1
ATOM 4517 C C . ASP B 1 274 ? -38.469 29.828 14.523 1 85.31 274 ASP B C 1
ATOM 4519 O O . ASP B 1 274 ? -38.594 28.703 14.984 1 85.31 274 ASP B O 1
ATOM 4523 N N . PHE B 1 275 ? -37.844 30.75 15.102 1 84.31 275 PHE B N 1
ATOM 4524 C CA . PHE B 1 275 ? -37.219 30.516 16.406 1 84.31 275 PHE B CA 1
ATOM 4525 C C . PHE B 1 275 ? -38.281 30.203 17.453 1 84.31 275 PHE B C 1
ATOM 4527 O O . PHE B 1 275 ? -38.094 29.328 18.297 1 84.31 275 PHE B O 1
ATOM 4534 N N . VAL B 1 276 ? -39.406 30.891 17.375 1 87.12 276 VAL B N 1
ATOM 4535 C CA . VAL B 1 276 ? -40.469 30.719 18.344 1 87.12 276 VAL B CA 1
ATOM 4536 C C . VAL B 1 276 ? -41.156 29.359 18.156 1 87.12 276 VAL B C 1
ATOM 4538 O O . VAL B 1 276 ? -41.469 28.672 19.125 1 87.12 276 VAL B O 1
ATOM 4541 N N . LYS B 1 277 ? -41.156 28.906 16.906 1 84.88 277 LYS B N 1
ATOM 4542 C CA . LYS B 1 277 ? -41.781 27.641 16.578 1 84.88 277 LYS B CA 1
ATOM 4543 C C . LYS B 1 277 ? -40.906 26.469 17 1 84.88 277 LYS B C 1
ATOM 4545 O O . LYS B 1 277 ? -41.438 25.438 17.469 1 84.88 277 LYS B O 1
ATOM 4550 N N . ASN B 1 278 ? -39.688 26.625 16.906 1 77.5 278 ASN B N 1
ATOM 4551 C CA . ASN B 1 278 ? -38.75 25.516 17.094 1 77.5 278 ASN B CA 1
ATOM 4552 C C . ASN B 1 278 ? -38.188 25.5 18.5 1 77.5 278 ASN B C 1
ATOM 4554 O O . ASN B 1 278 ? -37.438 24.578 18.859 1 77.5 278 ASN B O 1
ATOM 4558 N N . ALA B 1 279 ? -38.375 26.438 19.172 1 70.88 279 ALA B N 1
ATOM 4559 C CA . ALA B 1 279 ? -37.875 26.469 20.562 1 70.88 279 ALA B CA 1
ATOM 4560 C C . ALA B 1 279 ? -38.812 25.703 21.484 1 70.88 279 ALA B C 1
ATOM 4562 O O . ALA B 1 279 ? -40.031 25.719 21.281 1 70.88 279 ALA B O 1
#

Sequence (558 aa):
MSKEKELNVSEALGFTDDLMFQIVMRDPEICRMFLNEVLPHLDIQDITVRTQERIAFNQEDKVSILDVLITDSRGRRYNVEMQVAHKADMDKRARQYLFKMMEDGFLRRKQEYGELHAAYVIFILPFDPKGKGLKRYTFVYTAKEDPSVELNDDSALIYLNTKGTKGEIRPELDDLYRMIEGKPTSNGKLVSRIKKSMNNYRRTEEWRQHVMNTEEVAEAAKQLGMEEGMHEATVAAIHKTINMLRRMKCSPKQILQELEQDYGNEFSEEELADFVKNAMSKEKELNVSEALGFTDDLMFQIVMRDPEICRMFLNEVLPHLDIQDITVRTQERIAFNQEDKVSILDVLITDSRGRRYNVEMQVAHKADMDKRARQYLFKMMEDGFLRRKQEYGELHAAYVIFILPFDPKGKGLKRYTFVYTAKEDPSVELNDDSALIYLNTKGTKGEIRPELDDLYRMIEGKPTSNGKLVSRIKKSMNNYRRTEEWRQHVMNTEEVAEAAKQLGMEEGMHEATVAAIHKTINMLRRMKCSPKQILQELEQDYGNEFSEEELADFVKNA

Radius of gyration: 34.12 Å; Cα contacts (8 Å, |Δi|>4): 827; chains: 2; bounding box: 97×103×70 Å

Secondary structure (DSSP, 8-state):
--------HHHH--TTSHHHHHHHHT-HHHHHHHHHHH-GGG---SEEEEEEEEE-SSTTBPPEEEEEEEEETTS-EEEEEE--S--TTHHHHHHHHHHHHHHTT--BTT--GGGPPPEEEEEEESS-SSSS-BSEEEEEEEETT-TT-B--SSEEEEEEETT--BS---HHHHHHHHHHTT------HHHHHHHHHHHHHHTSHHHHHHHHHHHHHHHHHHHHHHHHHHHHHHHHHHHHHHHHHHHTT--HHHHHHHHHHHHTTTS-HHHHHHHHHH-/--------HHHH-STTSHHHHHHHHT-HHHHHHHHHHH-GGG---SEEEEEEEEE-SSTTBPPEEEEEEEEETTS-EEEEEE--S--TTHHHHHHHHHHHHHHTT--BTT--GGGPPPEEEEEEESS-SSSS-BSEEEEEEEETT-TT-B--SSEEEEEEETT--BS---HHHHHHHHHHTT------HHHHHHHHHHHHHHTSHHHHHHHHHHHHHHHHHHHHHHHHHHHHHHHHHHHHHHHHHHHTT--HHHHHHHHHHHHTTTS-HHHHHHHHHH-